Protein AF-A0A563ENV3-F1 (afdb_monomer_lite)

pLDDT: mean 84.58, std 14.89, range [36.78, 98.81]

Organism: NCBI:txid2591470

Sequence (396 aa):
MGRSTKTELFLIAASHLVSDDPVYNAAHLARYVELVRRCAVDDPEWTARLLRWVRHEADLVSSAFIGAAEFVAARRAAGQHGLSRQVVDSVLRQADEPGWLLAYWNHWHGRTLPKPLKRGVADAVRRLYTERSLLAHDGSSLSIRFGDVLARVHPAPVDAHQAALFSYAVDRRYRRNAEIPAELAVVRARAALSAVPVRSRRLDAAAVADGGITWVSVHGWLKRQLTAAEWEVLLPTMTDRQLLRSLPELEQAGLGDVRAPAGRSVPRVPGHTLVLIDTAAGFERGADLLASNCEHAQIVRWRRGGGFLRRDDVVRVIRKWFRRHDRVVVVTGEQDIDGPLHRAVPRSVPLHVWSLGRSGPASVSVPNRYCYDGLSESAFRAIGLLETGEQGLWPF

Secondary structure (DSSP, 8-state):
-PPPHHHHHHHHHHHGGGBS-TTT-HHHHHHHHHHHHHHHHH-HHHHHHHHHHHHHTS--HHHHHHHHHHHHHHHHHTT--SSHHHHHHHH--SSSHHHHHHHHHHHHH-SPPPHHHHHHHHHHHHHH--HHHHHHH--TT-SS-HHHHHHHH-PPPSSHHHHHHHHHHHHHHHSTTPPPPTT-HHHHHHHHHHHS-GGG----HHHHHTT---HHHHHHHH-SPPPHHHHHHHGGG--HHHHHHHHHHHHHTT-TTSPPP---PPPPEEEEEEEEEEGGGS-HHHHHHHHHTEEEEEEEEE--SSSS--TTHHHHHHHHH-SS-SEEEEEESS--TTTGGGGTS-TTS-EEEEETT--SPPPP-BTTEEEEB---HHHHHHHHHHHHHHTT----

InterPro domains:
  IPR008858 TROVE domain [PS50988] (1-358)
  IPR037214 TROVE domain superfamily [SSF140864] (30-255)

Radius of gyration: 24.32 Å; chains: 1; bounding box: 50×51×67 Å

Foldseek 3Di:
DDFDLQLQLLLLLLQLLFAPDQPVQPVSLVSNLVSLLVCLVVPVPSSLVSLLCSCPVSVPLVSNLSSLLSSVVSCVVVVHDDDSLVSLLSNQDAQCSLLVSQVSCCVPPNNDDDPSNLNSSLNNNLVHQDLLSLVVRQDPPGPAGLLNSCVRSVHDHPDPLSVLSNVQRVCVVPPDPRDRDPSSQLCVLLVVLQPPPLVPRDQDLCCVVRNSDAPVCVCVRNVDQDAQVNCVSHVVVDDLVRCVVCLVSCVVNVNNVPPSPPDDLLQQAEWEEEEEEAVVAVCVVLSVVLQVSYPHYDYDYDYADDDDDDLCPLLVVLLVPVDPGQEYEYEEEAHDCVPCVVVSDDLNHAYEYEYAHDPDNFDSQDRSRYYGHHRDPSVSNSVVSSNCSSVVNHPD

Structure (mmCIF, N/CA/C/O backbone):
data_AF-A0A563ENV3-F1
#
_entry.id   AF-A0A563ENV3-F1
#
loop_
_atom_site.group_PDB
_atom_site.id
_atom_site.type_symbol
_atom_site.label_atom_id
_atom_site.label_alt_id
_atom_site.label_comp_id
_atom_site.label_asym_id
_atom_site.label_entity_id
_atom_site.label_seq_id
_atom_site.pdbx_PDB_ins_code
_atom_site.Cartn_x
_atom_site.Cartn_y
_atom_site.Cartn_z
_atom_site.occupancy
_atom_site.B_iso_or_equiv
_atom_site.auth_seq_id
_atom_site.auth_comp_id
_atom_site.auth_asym_id
_atom_site.auth_atom_id
_atom_site.pdbx_PDB_model_num
ATOM 1 N N . MET A 1 1 ? -19.325 0.131 27.959 1.00 42.38 1 MET A N 1
ATOM 2 C CA . MET A 1 1 ? -19.668 -0.603 26.724 1.00 42.38 1 MET A CA 1
ATOM 3 C C . MET A 1 1 ? -18.370 -0.939 26.011 1.00 42.38 1 MET A C 1
ATOM 5 O O . MET A 1 1 ? -17.527 -0.057 25.913 1.00 42.38 1 MET A O 1
ATOM 9 N N . GLY A 1 2 ? -18.152 -2.201 25.633 1.00 58.00 2 GLY A N 1
ATOM 10 C CA . GLY A 1 2 ? -16.963 -2.592 24.864 1.00 58.00 2 GLY A CA 1
ATOM 11 C C . GLY A 1 2 ? -16.989 -1.987 23.457 1.00 58.00 2 GLY A C 1
ATOM 12 O O . GLY A 1 2 ? -18.069 -1.705 22.939 1.00 58.00 2 GLY A O 1
ATOM 13 N N . ARG A 1 3 ? -15.813 -1.766 22.856 1.00 72.62 3 ARG A N 1
ATOM 14 C CA . ARG A 1 3 ? -15.698 -1.324 21.455 1.00 72.62 3 ARG A CA 1
ATOM 15 C C . ARG A 1 3 ? -16.318 -2.366 20.519 1.00 72.62 3 ARG A C 1
ATOM 17 O O . ARG A 1 3 ? -16.188 -3.566 20.760 1.00 72.62 3 ARG A O 1
ATOM 24 N N . SER A 1 4 ? -16.945 -1.912 19.431 1.00 88.44 4 SER A N 1
ATOM 25 C CA . SER A 1 4 ? -17.330 -2.814 18.339 1.00 88.44 4 SER A CA 1
ATOM 26 C C . SER A 1 4 ? -16.078 -3.345 17.627 1.00 88.44 4 SER A C 1
ATOM 28 O O . SER A 1 4 ? -15.066 -2.645 17.551 1.00 88.44 4 SER A O 1
ATOM 30 N N . THR A 1 5 ? -16.141 -4.553 17.062 1.00 90.81 5 THR A N 1
ATOM 31 C CA . THR A 1 5 ? -15.021 -5.153 16.308 1.00 90.81 5 THR A CA 1
ATOM 32 C C . THR A 1 5 ? -14.583 -4.273 15.135 1.00 90.81 5 THR A C 1
ATOM 34 O O . THR A 1 5 ? -13.389 -4.112 14.902 1.00 90.81 5 THR A O 1
ATOM 37 N N . LYS A 1 6 ? -15.538 -3.638 14.440 1.00 93.19 6 LYS A N 1
ATOM 38 C CA . LYS A 1 6 ? -15.272 -2.688 13.348 1.00 93.19 6 LYS A CA 1
ATOM 39 C C . LYS A 1 6 ? -14.522 -1.456 13.840 1.00 93.19 6 LYS A C 1
ATOM 41 O O . LYS A 1 6 ? -13.530 -1.064 13.233 1.00 93.19 6 LYS A O 1
ATOM 46 N N . THR A 1 7 ? -14.962 -0.894 14.965 1.00 89.31 7 THR A N 1
ATOM 47 C CA . THR A 1 7 ? -14.301 0.256 15.584 1.00 89.31 7 THR A CA 1
ATOM 48 C C . THR A 1 7 ? -12.884 -0.070 15.986 1.00 89.31 7 THR A C 1
ATOM 50 O O . THR A 1 7 ? -11.961 0.653 15.633 1.00 89.31 7 THR A O 1
ATOM 53 N N . GLU A 1 8 ? -12.687 -1.193 16.661 1.00 87.75 8 GLU A N 1
ATOM 54 C CA . GLU A 1 8 ? -11.352 -1.609 17.052 1.00 87.75 8 GLU A CA 1
ATOM 55 C C . GLU A 1 8 ? -10.445 -1.855 15.838 1.00 87.75 8 GLU A C 1
ATOM 57 O O . GLU A 1 8 ? -9.313 -1.375 15.816 1.00 87.75 8 GLU A O 1
ATOM 62 N N . LEU A 1 9 ? -10.949 -2.530 14.799 1.00 91.62 9 LEU A N 1
ATOM 63 C CA . LEU A 1 9 ? -10.182 -2.802 13.586 1.00 91.62 9 LEU A CA 1
ATOM 64 C C . LEU A 1 9 ? -9.772 -1.515 12.867 1.00 91.62 9 LEU A C 1
ATOM 66 O O . LEU A 1 9 ? -8.616 -1.374 12.469 1.00 91.62 9 LEU A O 1
ATOM 70 N N . PHE A 1 10 ? -10.700 -0.570 12.712 1.00 90.38 10 PHE A N 1
ATOM 71 C CA . PHE A 1 10 ? -10.391 0.714 12.095 1.00 90.38 10 PHE A CA 1
ATOM 72 C C . PHE A 1 10 ? -9.326 1.473 12.891 1.00 90.38 10 PHE A C 1
ATOM 74 O O . PHE A 1 10 ? -8.385 1.987 12.297 1.00 90.38 10 PHE A O 1
ATOM 81 N N . LEU A 1 11 ? -9.435 1.517 14.221 1.00 83.19 11 LEU A N 1
ATOM 82 C CA . LEU A 1 11 ? -8.483 2.246 15.061 1.00 83.19 11 LEU A CA 1
ATOM 83 C C . LEU A 1 11 ? -7.080 1.634 15.015 1.00 83.19 11 LEU A C 1
ATOM 85 O O . LEU A 1 11 ? -6.104 2.378 14.977 1.00 83.19 11 LEU A O 1
ATOM 89 N N . ILE A 1 12 ? -6.971 0.301 14.963 1.00 84.31 12 ILE A N 1
ATOM 90 C CA . ILE A 1 12 ? -5.682 -0.370 14.741 1.00 84.31 12 ILE A CA 1
ATOM 91 C C . ILE A 1 12 ? -5.140 -0.041 13.346 1.00 84.31 12 ILE A C 1
ATOM 93 O O . ILE A 1 12 ? -3.978 0.318 13.206 1.00 84.31 12 ILE A O 1
ATOM 97 N N . ALA A 1 13 ? -5.968 -0.091 12.302 1.00 84.81 13 ALA A N 1
ATOM 98 C CA . ALA A 1 13 ? -5.518 0.274 10.960 1.00 84.81 13 ALA A CA 1
ATOM 99 C C . ALA A 1 13 ? -5.076 1.749 10.876 1.00 84.81 13 ALA A C 1
ATOM 101 O O . ALA A 1 13 ? -4.071 2.059 10.245 1.00 84.81 13 ALA A O 1
ATOM 102 N N . ALA A 1 14 ? -5.796 2.660 11.530 1.00 81.62 14 ALA A N 1
ATOM 103 C CA . ALA A 1 14 ? -5.470 4.080 11.569 1.00 81.62 14 ALA A CA 1
ATOM 104 C C . ALA A 1 14 ? -4.208 4.366 12.398 1.00 81.62 14 ALA A C 1
ATOM 106 O O . ALA A 1 14 ? -3.444 5.256 12.032 1.00 81.62 14 ALA A O 1
ATOM 107 N N . SER A 1 15 ? -3.930 3.607 13.464 1.00 76.00 15 SER A N 1
ATOM 108 C CA . SER A 1 15 ? -2.685 3.763 14.232 1.00 76.00 15 SER A CA 1
ATOM 109 C C . SER A 1 15 ? -1.440 3.345 13.440 1.00 76.00 15 SER A C 1
ATOM 111 O O . SER A 1 15 ? -0.340 3.811 13.722 1.00 76.00 15 SER A O 1
ATOM 113 N N . HIS A 1 16 ? -1.589 2.540 12.387 1.00 76.56 16 HIS A N 1
ATOM 114 C CA . HIS A 1 16 ? -0.480 2.220 11.490 1.00 76.56 16 HIS A CA 1
ATOM 115 C C . HIS A 1 16 ? -0.022 3.429 10.644 1.00 76.56 16 HIS A C 1
ATOM 117 O O . HIS A 1 16 ? 1.092 3.406 10.135 1.00 76.56 16 HIS A O 1
ATOM 123 N N . LEU A 1 17 ? -0.826 4.502 10.512 1.00 70.62 17 LEU A N 1
ATOM 124 C CA . LEU A 1 17 ? -0.437 5.757 9.825 1.00 70.62 17 LEU A CA 1
ATOM 125 C C . LEU A 1 17 ? 0.716 6.500 10.500 1.00 70.62 17 LEU A C 1
ATOM 127 O O . LEU A 1 17 ? 1.343 7.376 9.904 1.00 70.62 17 LEU A O 1
ATOM 131 N N . VAL A 1 18 ? 0.907 6.205 11.775 1.00 62.69 18 VAL A N 1
ATOM 132 C CA . VAL A 1 18 ? 1.705 6.985 12.716 1.00 62.69 18 VAL A CA 1
ATOM 133 C C . VAL A 1 18 ? 2.654 6.112 13.515 1.00 62.69 18 VAL A C 1
ATOM 135 O O . VAL A 1 18 ? 3.150 6.522 14.560 1.00 62.69 18 VAL A O 1
ATOM 138 N N . SER A 1 19 ? 2.838 4.886 13.047 1.00 63.97 19 SER A N 1
ATOM 139 C CA . SER A 1 19 ? 3.852 3.985 13.536 1.00 63.97 19 SER A CA 1
ATOM 140 C C . SER A 1 19 ? 4.870 3.853 12.420 1.00 63.97 19 SER A C 1
ATOM 142 O O . SER A 1 19 ? 4.512 3.492 11.297 1.00 63.97 19 SER A O 1
ATOM 144 N N . ASP A 1 20 ? 6.129 4.137 12.731 1.00 50.00 20 ASP A N 1
ATOM 145 C CA . ASP A 1 20 ? 7.235 3.856 11.817 1.00 50.00 20 ASP A CA 1
ATOM 146 C C . ASP A 1 20 ? 7.358 2.347 11.526 1.00 50.00 20 ASP A C 1
ATOM 148 O O . ASP A 1 20 ? 8.000 1.965 10.546 1.00 50.00 20 ASP A O 1
ATOM 152 N N . ASP A 1 21 ? 6.705 1.486 12.330 1.00 54.75 21 ASP A N 1
ATOM 153 C CA . ASP A 1 21 ? 6.846 0.040 12.209 1.00 54.75 21 ASP A CA 1
ATOM 154 C C . ASP A 1 21 ? 5.705 -0.853 12.790 1.00 54.75 21 ASP A C 1
ATOM 156 O O . ASP A 1 21 ? 5.896 -1.628 13.736 1.00 54.75 21 ASP A O 1
ATOM 160 N N . PRO A 1 22 ? 4.481 -0.814 12.234 1.00 51.09 22 PRO A N 1
ATOM 161 C CA . PRO A 1 22 ? 3.353 -1.566 12.787 1.00 51.09 22 PRO A CA 1
ATOM 162 C C . PRO A 1 22 ? 3.388 -3.073 12.480 1.00 51.09 22 PRO A C 1
ATOM 164 O O . PRO A 1 22 ? 2.730 -3.854 13.166 1.00 51.09 22 PRO A O 1
ATOM 167 N N . VAL A 1 23 ? 4.133 -3.502 11.454 1.00 50.34 23 VAL A N 1
ATOM 168 C CA . VAL A 1 23 ? 4.150 -4.906 10.998 1.00 50.34 23 VAL A CA 1
ATOM 169 C C . VAL A 1 23 ? 5.225 -5.733 11.704 1.00 50.34 23 VAL A C 1
ATOM 171 O O . VAL A 1 23 ? 5.048 -6.946 11.824 1.00 50.34 23 VAL A O 1
ATOM 174 N N . TYR A 1 24 ? 6.285 -5.114 12.241 1.00 50.69 24 TYR A N 1
ATOM 175 C CA . TYR A 1 24 ? 7.284 -5.831 13.040 1.00 50.69 24 TYR A CA 1
ATOM 176 C C . TYR A 1 24 ? 6.901 -5.964 14.532 1.00 50.69 24 TYR A C 1
ATOM 178 O O . TYR A 1 24 ? 7.491 -6.785 15.237 1.00 50.69 24 TYR A O 1
ATOM 186 N N . ASN A 1 25 ? 5.847 -5.286 15.018 1.00 69.12 25 ASN A N 1
ATOM 187 C CA . ASN A 1 25 ? 5.245 -5.611 16.319 1.00 69.12 25 ASN A CA 1
ATOM 188 C C . ASN A 1 25 ? 4.280 -6.806 16.196 1.00 69.12 25 ASN A C 1
ATOM 190 O O . ASN A 1 25 ? 3.121 -6.670 15.796 1.00 69.12 25 ASN A O 1
ATOM 194 N N . ALA A 1 26 ? 4.751 -7.986 16.608 1.00 74.25 26 ALA A N 1
ATOM 195 C CA . ALA A 1 26 ? 4.007 -9.240 16.498 1.00 74.25 26 ALA A CA 1
ATOM 196 C C . ALA A 1 26 ? 2.637 -9.224 17.204 1.00 74.25 26 ALA A C 1
ATOM 198 O O . ALA A 1 26 ? 1.683 -9.804 16.687 1.00 74.25 26 ALA A O 1
ATOM 199 N N . ALA A 1 27 ? 2.509 -8.554 18.355 1.00 77.19 27 ALA A N 1
ATOM 200 C CA . ALA A 1 27 ? 1.249 -8.504 19.098 1.00 77.19 27 ALA A CA 1
ATOM 201 C C . ALA A 1 27 ? 0.207 -7.621 18.391 1.00 77.19 27 ALA A C 1
ATOM 203 O O . ALA A 1 27 ? -0.958 -8.008 18.272 1.00 77.19 27 ALA A O 1
ATOM 204 N N . HIS A 1 28 ? 0.631 -6.465 17.872 1.00 76.19 28 HIS A N 1
ATOM 205 C CA . HIS A 1 28 ? -0.233 -5.590 17.075 1.00 76.19 28 HIS A CA 1
ATOM 206 C C . HIS A 1 28 ? -0.675 -6.268 15.782 1.00 76.19 28 HIS A C 1
ATOM 208 O O . HIS A 1 28 ? -1.868 -6.281 15.473 1.00 76.19 28 HIS A O 1
ATOM 214 N N . LEU A 1 29 ? 0.262 -6.903 15.072 1.00 82.69 29 LEU A N 1
ATOM 215 C CA . LEU A 1 29 ? -0.051 -7.664 13.871 1.00 82.69 29 LEU A CA 1
ATOM 216 C C . LEU A 1 29 ? -1.045 -8.793 14.172 1.00 82.69 29 LEU A C 1
ATOM 218 O O . LEU A 1 29 ? -2.039 -8.928 13.462 1.00 82.69 29 LEU A O 1
ATOM 222 N N . ALA A 1 30 ? -0.830 -9.569 15.238 1.00 87.44 30 ALA A N 1
ATOM 223 C CA . ALA A 1 30 ? -1.736 -10.649 15.623 1.00 87.44 30 ALA A CA 1
ATOM 224 C C . ALA A 1 30 ? -3.161 -10.138 15.885 1.00 87.44 30 ALA A C 1
ATOM 226 O O . ALA A 1 30 ? -4.122 -10.728 15.386 1.00 87.44 30 ALA A O 1
ATOM 227 N N . ARG A 1 31 ? -3.307 -9.011 16.597 1.00 89.44 31 ARG A N 1
ATOM 228 C CA . ARG A 1 31 ? -4.622 -8.414 16.864 1.00 89.44 31 ARG A CA 1
ATOM 229 C C . ARG A 1 31 ? -5.278 -7.861 15.600 1.00 89.44 31 ARG A C 1
ATOM 231 O O . ARG A 1 31 ? -6.470 -8.080 15.393 1.00 89.44 31 ARG A O 1
ATOM 238 N N . TYR A 1 32 ? -4.515 -7.189 14.737 1.00 91.06 32 TYR A N 1
ATOM 239 C CA . TYR A 1 32 ? -5.001 -6.729 13.436 1.00 91.06 32 TYR A CA 1
ATOM 240 C C . TYR A 1 32 ? -5.541 -7.899 12.603 1.00 91.06 32 TYR A C 1
ATOM 242 O O . TYR A 1 32 ? -6.681 -7.856 12.141 1.00 91.06 32 TYR A O 1
ATOM 250 N N . VAL A 1 33 ? -4.758 -8.975 12.475 1.00 95.25 33 VAL A N 1
ATOM 251 C CA . VAL A 1 33 ? -5.142 -10.189 11.741 1.00 95.25 33 VAL A CA 1
ATOM 252 C C . VAL A 1 33 ? -6.402 -10.813 12.333 1.00 95.25 33 VAL A C 1
ATOM 254 O O . VAL A 1 33 ? -7.327 -11.137 11.592 1.00 95.25 33 VAL A O 1
ATOM 257 N N . GLU A 1 34 ? -6.478 -10.954 13.656 1.00 95.94 34 GLU A N 1
ATOM 258 C CA . GLU A 1 34 ? -7.659 -11.491 14.333 1.00 95.94 34 GLU A CA 1
ATOM 259 C C . GLU A 1 34 ? -8.930 -10.702 13.983 1.00 95.94 34 GLU A C 1
ATOM 261 O O . GLU A 1 34 ? -9.946 -11.290 13.603 1.00 95.94 34 GLU A O 1
ATOM 266 N N . LEU A 1 35 ? -8.873 -9.373 14.079 1.00 96.19 35 LEU A N 1
ATOM 267 C CA . LEU A 1 35 ? -10.014 -8.507 13.803 1.00 96.19 35 LEU A CA 1
ATOM 268 C C . LEU A 1 35 ? -10.397 -8.505 12.320 1.00 96.19 35 LEU A C 1
ATOM 270 O O . LEU A 1 35 ? -11.586 -8.560 12.009 1.00 96.19 35 LEU A O 1
ATOM 274 N N . VAL A 1 36 ? -9.418 -8.501 11.405 1.00 98.00 36 VAL A N 1
ATOM 275 C CA . VAL A 1 36 ? -9.681 -8.645 9.963 1.00 98.00 36 VAL A CA 1
ATOM 276 C C . VAL A 1 36 ? -10.400 -9.958 9.690 1.00 98.00 36 VAL A C 1
ATOM 278 O O . VAL A 1 36 ? -11.404 -9.953 8.984 1.00 98.00 36 VAL A O 1
ATOM 281 N N . ARG A 1 37 ? -9.932 -11.077 10.260 1.00 98.38 37 ARG A N 1
ATOM 282 C CA . ARG A 1 37 ? -10.554 -12.392 10.051 1.00 98.38 37 ARG A CA 1
ATOM 283 C C . ARG A 1 37 ? -12.009 -12.418 10.520 1.00 98.38 37 ARG A C 1
ATOM 285 O O . ARG A 1 37 ? -12.851 -12.943 9.799 1.00 98.38 37 ARG A O 1
ATOM 292 N N . ARG A 1 38 ? -12.304 -11.837 11.689 1.00 98.06 38 ARG A N 1
ATOM 293 C CA . ARG A 1 38 ? -13.677 -11.728 12.217 1.00 98.06 38 ARG A CA 1
ATOM 294 C C . ARG A 1 38 ? -14.557 -10.877 11.297 1.00 98.06 38 ARG A C 1
ATOM 296 O O . ARG A 1 38 ? -15.542 -11.369 10.757 1.00 98.06 38 ARG A O 1
ATOM 303 N N . CYS A 1 39 ? -14.147 -9.639 11.016 1.00 97.88 39 CYS A N 1
ATOM 304 C CA . CYS A 1 39 ? -14.922 -8.725 10.174 1.00 97.88 39 CYS A CA 1
ATOM 305 C C . CYS A 1 39 ? -15.093 -9.236 8.731 1.00 97.88 39 CYS A C 1
ATOM 307 O O . CYS A 1 39 ? -16.137 -9.016 8.128 1.00 97.88 39 CYS A O 1
ATOM 309 N N . ALA A 1 40 ? -14.118 -9.964 8.177 1.00 98.25 40 ALA A N 1
ATOM 310 C CA . ALA A 1 40 ? -14.214 -10.564 6.845 1.00 98.25 40 ALA A CA 1
ATOM 311 C C . ALA A 1 40 ? -15.341 -11.604 6.708 1.00 98.25 40 ALA A C 1
ATOM 313 O O . ALA A 1 40 ? -15.764 -11.893 5.585 1.00 98.25 40 ALA A O 1
ATOM 314 N N . VAL A 1 41 ? -15.785 -12.191 7.821 1.00 98.06 41 VAL A N 1
ATOM 315 C CA . VAL A 1 41 ? -16.896 -13.152 7.882 1.00 98.06 41 VAL A CA 1
ATOM 316 C C . VAL A 1 41 ? -18.194 -12.447 8.277 1.00 98.06 41 VAL A C 1
ATOM 318 O O . VAL A 1 41 ? -19.223 -12.709 7.654 1.00 98.06 41 VAL A O 1
ATOM 321 N N . ASP A 1 42 ? -18.130 -11.540 9.256 1.00 97.56 42 ASP A N 1
ATOM 322 C CA . ASP A 1 42 ? -19.303 -10.870 9.833 1.00 97.56 42 ASP A CA 1
ATOM 323 C C . ASP A 1 42 ? -19.858 -9.737 8.948 1.00 97.56 42 ASP A C 1
ATOM 325 O O . ASP A 1 42 ? -21.070 -9.562 8.854 1.00 97.56 42 ASP A O 1
ATOM 329 N N . ASP A 1 43 ? -18.986 -8.952 8.304 1.00 97.56 43 ASP A N 1
ATOM 330 C CA . ASP A 1 43 ? -19.354 -7.868 7.380 1.00 97.56 43 ASP A CA 1
ATOM 331 C C . ASP A 1 43 ? -18.265 -7.677 6.303 1.00 97.56 43 ASP A C 1
ATOM 333 O O . ASP A 1 43 ? -17.346 -6.844 6.431 1.00 97.56 43 ASP A O 1
ATOM 337 N N . PRO A 1 44 ? -18.308 -8.489 5.236 1.00 97.81 44 PRO A N 1
ATOM 338 C CA . PRO A 1 44 ? -17.263 -8.484 4.229 1.00 97.81 44 PRO A CA 1
ATOM 339 C C . PRO A 1 44 ? -17.266 -7.236 3.354 1.00 97.81 44 PRO A C 1
ATOM 341 O O . PRO A 1 44 ? -16.191 -6.817 2.923 1.00 97.81 44 PRO A O 1
ATOM 344 N N . GLU A 1 45 ? -18.419 -6.619 3.099 1.00 98.19 45 GLU A N 1
ATOM 345 C CA . GLU A 1 45 ? -18.507 -5.373 2.345 1.00 98.19 45 GLU A CA 1
ATOM 346 C C . GLU A 1 45 ? -17.831 -4.230 3.103 1.00 98.19 45 GLU A C 1
ATOM 348 O O . GLU A 1 45 ? -17.053 -3.479 2.511 1.00 98.19 45 GLU A O 1
ATOM 353 N N . TRP A 1 46 ? -18.086 -4.100 4.408 1.00 98.06 46 TRP A N 1
ATOM 354 C CA . TRP A 1 46 ? -17.422 -3.099 5.242 1.00 98.06 46 TRP A CA 1
ATOM 355 C C . TRP A 1 46 ? -15.912 -3.340 5.294 1.00 98.06 46 TRP A C 1
ATOM 357 O O . TRP A 1 46 ? -15.128 -2.410 5.107 1.00 98.06 46 TRP A O 1
ATOM 367 N N . THR A 1 47 ? -15.492 -4.596 5.460 1.00 98.44 47 THR A N 1
ATOM 368 C CA . THR A 1 47 ? -14.067 -4.952 5.522 1.00 98.44 47 THR A CA 1
ATOM 369 C C . THR A 1 47 ? -13.361 -4.696 4.189 1.00 98.44 47 THR A C 1
ATOM 371 O O . THR A 1 47 ? -12.228 -4.219 4.168 1.00 98.44 47 THR A O 1
ATOM 374 N N . ALA A 1 48 ? -14.035 -4.939 3.062 1.00 98.38 48 ALA A N 1
ATOM 375 C CA . ALA A 1 48 ? -13.518 -4.613 1.738 1.00 98.38 48 ALA A CA 1
ATOM 376 C C . ALA A 1 48 ? -13.330 -3.098 1.548 1.00 98.38 48 ALA A C 1
ATOM 378 O O . ALA A 1 48 ? -12.289 -2.678 1.035 1.00 98.38 48 ALA A O 1
ATOM 379 N N . ARG A 1 49 ? -14.295 -2.272 1.987 1.00 98.19 49 ARG A N 1
ATOM 380 C CA . ARG A 1 49 ? -14.159 -0.806 1.939 1.00 98.19 49 ARG A CA 1
ATOM 381 C C . ARG A 1 49 ? -13.034 -0.309 2.846 1.00 98.19 49 ARG A C 1
ATOM 383 O O . ARG A 1 49 ? -12.235 0.508 2.395 1.00 98.19 49 ARG A O 1
ATOM 390 N N . LEU A 1 50 ? -12.891 -0.881 4.045 1.00 97.25 50 LEU A N 1
ATOM 391 C CA . LEU A 1 50 ? -11.762 -0.592 4.930 1.00 97.25 50 LEU A CA 1
ATOM 392 C C . LEU A 1 50 ? -10.427 -0.895 4.245 1.00 97.25 50 LEU A C 1
ATOM 394 O O . LEU A 1 50 ? -9.567 -0.027 4.189 1.00 97.25 50 LEU A O 1
ATOM 398 N N . LEU A 1 51 ? -10.230 -2.106 3.716 1.00 97.75 51 LEU A N 1
ATOM 399 C CA . LEU A 1 51 ? -8.952 -2.490 3.101 1.00 97.75 51 LEU A CA 1
ATOM 400 C C . LEU A 1 51 ? -8.630 -1.645 1.862 1.00 97.75 51 LEU A C 1
ATOM 402 O O . LEU A 1 51 ? -7.468 -1.307 1.623 1.00 97.75 51 LEU A O 1
ATOM 406 N N . ARG A 1 52 ? -9.658 -1.236 1.110 1.00 96.81 52 ARG A N 1
ATOM 407 C CA . ARG A 1 52 ? -9.508 -0.259 0.030 1.00 96.81 52 ARG A CA 1
ATOM 408 C C . ARG A 1 52 ? -9.056 1.097 0.577 1.00 96.81 52 ARG A C 1
ATOM 410 O O . ARG A 1 52 ? -8.076 1.638 0.075 1.00 96.81 52 ARG A O 1
ATOM 417 N N . TRP A 1 53 ? -9.699 1.623 1.613 1.00 94.50 53 TRP A N 1
ATOM 418 C CA . TRP A 1 53 ? -9.289 2.876 2.250 1.00 94.50 53 TRP A CA 1
ATOM 419 C C . TRP A 1 53 ? -7.843 2.810 2.775 1.00 94.50 53 TRP A C 1
ATOM 421 O O . TRP A 1 53 ? -7.024 3.674 2.448 1.00 94.50 53 TRP A O 1
ATOM 431 N N . VAL A 1 54 ? -7.495 1.725 3.484 1.00 91.81 54 VAL A N 1
ATOM 432 C CA . VAL A 1 54 ? -6.145 1.445 4.007 1.00 91.81 54 VAL A CA 1
ATOM 433 C C . VAL A 1 54 ? -5.102 1.549 2.891 1.00 91.81 54 VAL A C 1
ATOM 435 O O . VAL A 1 54 ? -4.036 2.131 3.088 1.00 91.81 54 VAL A O 1
ATOM 438 N N . ARG A 1 55 ? -5.402 1.037 1.691 1.00 92.31 55 ARG A N 1
ATOM 439 C CA . ARG A 1 55 ? -4.471 1.120 0.561 1.00 92.31 55 ARG A CA 1
ATOM 440 C C . ARG A 1 55 ? -4.468 2.473 -0.147 1.00 92.31 55 ARG A C 1
ATOM 442 O O . ARG A 1 55 ? -3.402 2.925 -0.563 1.00 92.31 55 ARG A O 1
ATOM 449 N N . HIS A 1 56 ? -5.635 3.051 -0.414 1.00 89.38 56 HIS A N 1
ATOM 450 C CA . HIS A 1 56 ? -5.781 4.153 -1.376 1.00 89.38 56 HIS A CA 1
ATOM 451 C C . HIS A 1 56 ? -5.673 5.532 -0.735 1.00 89.38 56 HIS A C 1
ATOM 453 O O . HIS A 1 56 ? -5.150 6.454 -1.361 1.00 89.38 56 HIS A O 1
ATOM 459 N N . GLU A 1 57 ? -6.128 5.665 0.504 1.00 84.50 57 GLU A N 1
ATOM 460 C CA . GLU A 1 57 ? -6.178 6.946 1.207 1.00 84.50 57 GLU A CA 1
ATOM 461 C C . GLU A 1 57 ? -5.160 7.022 2.337 1.00 84.50 57 GLU A C 1
ATOM 463 O O . GLU A 1 57 ? -4.506 8.054 2.488 1.00 84.50 57 GLU A O 1
ATOM 468 N N . ALA A 1 58 ? -4.991 5.925 3.079 1.00 81.00 58 ALA A N 1
ATOM 469 C CA . ALA A 1 58 ? -3.999 5.818 4.145 1.00 81.00 58 ALA A CA 1
ATOM 470 C C . ALA A 1 58 ? -2.596 5.416 3.638 1.00 81.00 58 ALA A C 1
ATOM 472 O O . ALA A 1 58 ? -1.619 5.573 4.361 1.00 81.00 58 ALA A O 1
ATOM 473 N N . ASP A 1 59 ? -2.489 4.912 2.401 1.00 81.56 59 ASP A N 1
ATOM 474 C CA . ASP A 1 59 ? -1.240 4.444 1.767 1.00 81.56 59 ASP A CA 1
ATOM 475 C C . ASP A 1 59 ? -0.448 3.412 2.604 1.00 81.56 59 ASP A C 1
ATOM 477 O O . ASP A 1 59 ? 0.779 3.324 2.551 1.00 81.56 59 ASP A O 1
ATOM 481 N N . LEU A 1 60 ? -1.163 2.583 3.371 1.00 84.44 60 LEU A N 1
ATOM 482 C CA . LEU A 1 60 ? -0.597 1.558 4.247 1.00 84.44 60 LEU A CA 1
ATOM 483 C C . LEU A 1 60 ? -0.440 0.231 3.504 1.00 84.44 60 LEU A C 1
ATOM 485 O O . LEU A 1 60 ? -1.245 -0.692 3.656 1.00 84.44 60 LEU A O 1
ATOM 489 N N . VAL A 1 61 ? 0.616 0.136 2.696 1.00 88.44 61 VAL A N 1
ATOM 490 C CA . VAL A 1 61 ? 0.851 -1.000 1.789 1.00 88.44 61 VAL A CA 1
ATOM 491 C C . VAL A 1 61 ? 0.831 -2.347 2.518 1.00 88.44 61 VAL A C 1
ATOM 493 O O . VAL A 1 61 ? 0.058 -3.232 2.148 1.00 88.44 61 VAL A O 1
ATOM 496 N N . SER A 1 62 ? 1.623 -2.491 3.586 1.00 88.88 62 SER A N 1
ATOM 497 C CA . SER A 1 62 ? 1.741 -3.762 4.307 1.00 88.88 62 SER A CA 1
ATOM 498 C C . SER A 1 62 ? 0.447 -4.187 4.987 1.00 88.88 62 SER A C 1
ATOM 500 O O . SER A 1 62 ? 0.024 -5.332 4.846 1.00 88.88 62 SER A O 1
ATOM 502 N N . SER A 1 63 ? -0.238 -3.251 5.647 1.00 90.81 63 SER A N 1
ATOM 503 C CA . SER A 1 63 ? -1.545 -3.518 6.260 1.00 90.81 63 SER A CA 1
ATOM 504 C C . SER A 1 63 ? -2.560 -3.978 5.217 1.00 90.81 63 SER A C 1
ATOM 506 O O . SER A 1 63 ? -3.296 -4.933 5.448 1.00 90.81 63 SER A O 1
ATOM 508 N N . ALA A 1 64 ? -2.564 -3.349 4.039 1.00 94.94 64 ALA A N 1
ATOM 509 C CA . ALA A 1 64 ? -3.510 -3.668 2.983 1.00 94.94 64 ALA A CA 1
ATOM 510 C C . ALA A 1 64 ? -3.323 -5.087 2.421 1.00 94.94 64 ALA A C 1
ATOM 512 O O . ALA A 1 64 ? -4.298 -5.839 2.345 1.00 94.94 64 ALA A O 1
ATOM 513 N N . PHE A 1 65 ? -2.097 -5.487 2.049 1.00 95.94 65 PHE A N 1
ATOM 514 C CA . PHE A 1 65 ? -1.891 -6.823 1.473 1.00 95.94 65 PHE A CA 1
ATOM 515 C C . PHE A 1 65 ? -2.007 -7.942 2.518 1.00 95.94 65 PHE A C 1
ATOM 517 O O . PHE A 1 65 ? -2.513 -9.018 2.191 1.00 95.94 65 PHE A O 1
ATOM 524 N N . ILE A 1 66 ? -1.596 -7.693 3.769 1.00 96.44 66 ILE A N 1
ATOM 525 C CA . ILE A 1 66 ? -1.792 -8.624 4.892 1.00 96.44 66 ILE A CA 1
ATOM 526 C C . ILE A 1 66 ? -3.287 -8.802 5.150 1.00 96.44 66 ILE A C 1
ATOM 528 O O . ILE A 1 66 ? -3.788 -9.925 5.163 1.00 96.44 66 ILE A O 1
ATOM 532 N N . GLY A 1 67 ? -4.023 -7.696 5.283 1.00 97.56 67 GLY A N 1
ATOM 533 C CA . GLY A 1 67 ? -5.461 -7.721 5.515 1.00 97.56 67 GLY A CA 1
ATOM 534 C C . GLY A 1 67 ? -6.222 -8.429 4.392 1.00 97.56 67 GLY A C 1
ATOM 535 O O . GLY A 1 67 ? -7.112 -9.229 4.664 1.00 97.56 67 GLY A O 1
ATOM 536 N N . ALA A 1 68 ? -5.836 -8.232 3.128 1.00 98.56 68 ALA A N 1
ATOM 537 C CA . ALA A 1 68 ? -6.440 -8.953 2.009 1.00 98.56 68 ALA A CA 1
ATOM 538 C C . ALA A 1 68 ? -6.149 -10.462 2.037 1.00 98.56 68 ALA A C 1
ATOM 540 O O . ALA A 1 68 ? -7.055 -11.257 1.780 1.00 98.56 68 ALA A O 1
ATOM 541 N N . ALA A 1 69 ? -4.920 -10.874 2.367 1.00 98.50 69 ALA A N 1
ATOM 542 C CA . ALA A 1 69 ? -4.582 -12.287 2.526 1.00 98.50 69 ALA A CA 1
ATOM 543 C C . ALA A 1 69 ? -5.434 -12.937 3.630 1.00 98.50 69 ALA A C 1
ATOM 545 O O . ALA A 1 69 ? -6.047 -13.985 3.415 1.00 98.50 69 ALA A O 1
ATOM 546 N N . GLU A 1 70 ? -5.553 -12.270 4.775 1.00 98.56 70 GLU A N 1
ATOM 547 C CA . GLU A 1 70 ? -6.309 -12.769 5.924 1.00 98.56 70 GLU A CA 1
ATOM 548 C C . GLU A 1 70 ? -7.825 -12.744 5.711 1.00 98.56 70 GLU A C 1
ATOM 550 O O . GLU A 1 70 ? -8.527 -13.663 6.138 1.00 98.56 70 GLU A O 1
ATOM 555 N N . PHE A 1 71 ? -8.328 -11.775 4.944 1.00 98.75 71 PHE A N 1
ATOM 556 C CA . PHE A 1 71 ? -9.704 -11.756 4.452 1.00 98.75 71 PHE A CA 1
ATOM 557 C C . PHE A 1 71 ? -10.016 -13.005 3.614 1.00 98.75 71 PHE A C 1
ATOM 559 O O . PHE A 1 71 ? -11.059 -13.638 3.794 1.00 98.75 71 PHE A O 1
ATOM 566 N N . VAL A 1 72 ? -9.112 -13.404 2.708 1.00 98.69 72 VAL A N 1
ATOM 567 C CA . VAL A 1 72 ? -9.289 -14.637 1.923 1.00 98.69 72 VAL A CA 1
ATOM 568 C C . VAL A 1 72 ? -9.223 -15.879 2.811 1.00 98.69 72 VAL A C 1
ATOM 570 O O . VAL A 1 72 ? -10.046 -16.783 2.644 1.00 98.69 72 VAL A O 1
ATOM 573 N N . ALA A 1 73 ? -8.266 -15.938 3.740 1.00 98.44 73 ALA A N 1
ATOM 574 C CA . ALA A 1 73 ? -8.093 -17.079 4.634 1.00 98.44 73 ALA A CA 1
ATOM 575 C C . ALA A 1 73 ? -9.339 -17.317 5.504 1.00 98.44 73 ALA A C 1
ATOM 577 O O . ALA A 1 73 ? -9.854 -18.437 5.532 1.00 98.44 73 ALA A O 1
ATOM 578 N N . ALA A 1 74 ? -9.872 -16.265 6.134 1.00 98.50 74 ALA A N 1
ATOM 579 C CA . ALA A 1 74 ? -11.055 -16.349 6.989 1.00 98.50 74 ALA A CA 1
ATOM 580 C C . ALA A 1 74 ? -12.310 -16.775 6.224 1.00 98.50 74 ALA A C 1
ATOM 582 O O . ALA A 1 74 ? -12.980 -17.728 6.620 1.00 98.50 74 ALA A O 1
ATOM 583 N N . ARG A 1 75 ? -12.598 -16.131 5.085 1.00 98.06 75 ARG A N 1
ATOM 584 C CA . ARG A 1 75 ? -13.779 -16.476 4.274 1.00 98.06 75 ARG A CA 1
ATOM 585 C C . ARG A 1 75 ? -13.709 -17.901 3.751 1.00 98.06 75 ARG A C 1
ATOM 587 O O . ARG A 1 75 ? -14.714 -18.606 3.767 1.00 98.06 75 ARG A O 1
ATOM 594 N N . ARG A 1 76 ? -12.519 -18.354 3.342 1.00 97.19 76 ARG A N 1
ATOM 595 C CA . ARG A 1 76 ? -12.303 -19.745 2.929 1.00 97.19 76 ARG A CA 1
ATOM 596 C C . ARG A 1 76 ? -12.554 -20.717 4.081 1.00 97.19 76 ARG A C 1
ATOM 598 O O . ARG A 1 76 ? -13.221 -21.721 3.857 1.00 97.19 76 ARG A O 1
ATOM 605 N N . ALA A 1 77 ? -12.025 -20.437 5.272 1.00 97.50 77 ALA A N 1
ATOM 606 C CA . ALA A 1 77 ? -12.230 -21.282 6.448 1.00 97.50 77 ALA A CA 1
ATOM 607 C C . ALA A 1 77 ? -13.714 -21.357 6.852 1.00 97.50 77 ALA A C 1
ATOM 609 O O . ALA A 1 77 ? -14.183 -22.420 7.242 1.00 97.50 77 ALA A O 1
ATOM 610 N N . ALA A 1 78 ? -14.460 -20.263 6.679 1.00 97.81 78 ALA A N 1
ATOM 611 C CA . ALA A 1 78 ? -15.898 -20.190 6.935 1.00 97.81 78 ALA A CA 1
ATOM 612 C C . ALA A 1 78 ? -16.783 -20.732 5.790 1.00 97.81 78 ALA A C 1
ATOM 614 O O . ALA A 1 78 ? -18.004 -20.643 5.873 1.00 97.81 78 ALA A O 1
ATOM 615 N N . GLY A 1 79 ? -16.204 -21.237 4.693 1.00 97.06 79 GLY A N 1
ATOM 616 C CA . GLY A 1 79 ? -16.969 -21.699 3.527 1.00 97.06 79 GLY A CA 1
ATOM 617 C C . GLY A 1 79 ? -17.719 -20.589 2.775 1.00 97.06 79 GLY A C 1
ATOM 618 O O . GLY A 1 79 ? -18.598 -20.881 1.969 1.00 97.06 79 GLY A O 1
ATOM 619 N N . GLN A 1 80 ? -17.384 -19.318 3.007 1.00 95.88 80 GLN A N 1
ATOM 620 C CA . GLN A 1 80 ? -18.038 -18.177 2.372 1.00 95.88 80 GLN A CA 1
ATOM 621 C C . GLN A 1 80 ? -17.402 -17.833 1.018 1.00 95.88 80 GLN A C 1
ATOM 623 O O . GLN A 1 80 ? -16.203 -18.014 0.779 1.00 95.88 80 GLN A O 1
ATOM 628 N N . HIS A 1 81 ? -18.216 -17.315 0.101 1.00 92.56 81 HIS A N 1
ATOM 629 C CA . HIS A 1 81 ? -17.820 -17.007 -1.275 1.00 92.56 81 HIS A CA 1
ATOM 630 C C . HIS A 1 81 ? -18.067 -15.533 -1.620 1.00 92.56 81 HIS A C 1
ATOM 632 O O . HIS A 1 81 ? -18.719 -14.810 -0.874 1.00 92.56 81 HIS A O 1
ATOM 638 N N . GLY A 1 82 ? -17.517 -15.067 -2.744 1.00 93.25 82 GLY A N 1
ATOM 639 C CA . GLY A 1 82 ? -17.615 -13.663 -3.161 1.00 93.25 82 GLY A CA 1
ATOM 640 C C . GLY A 1 82 ? -16.614 -12.729 -2.465 1.00 93.25 82 GLY A C 1
ATOM 641 O O . GLY A 1 82 ? -16.034 -13.065 -1.430 1.00 93.25 82 GLY A O 1
ATOM 642 N N . LEU A 1 83 ? -16.388 -11.566 -3.087 1.00 96.56 83 LEU A N 1
ATOM 643 C CA . LEU A 1 83 ? -15.525 -10.446 -2.667 1.00 96.56 83 LEU A CA 1
ATOM 644 C C . LEU A 1 83 ? -14.011 -10.707 -2.567 1.00 96.56 83 LEU A C 1
ATOM 646 O O . LEU A 1 83 ? -13.232 -9.810 -2.873 1.00 96.56 83 LEU A O 1
ATOM 650 N N . SER A 1 84 ? -13.550 -11.910 -2.210 1.00 98.31 84 SER A N 1
ATOM 651 C CA . SER A 1 84 ? -12.120 -12.180 -1.967 1.00 98.31 84 SER A CA 1
ATOM 652 C C . SER A 1 84 ? -11.206 -11.857 -3.156 1.00 98.31 84 SER A C 1
ATOM 654 O O . SER A 1 84 ? -10.114 -11.335 -2.960 1.00 98.31 84 SER A O 1
ATOM 656 N N . ARG A 1 85 ? -11.640 -12.134 -4.394 1.00 98.31 85 ARG A N 1
ATOM 657 C CA . ARG A 1 85 ? -10.870 -11.804 -5.608 1.00 98.31 85 ARG A CA 1
ATOM 658 C C . ARG A 1 85 ? -10.742 -10.288 -5.786 1.00 98.31 85 ARG A C 1
ATOM 660 O O . ARG A 1 85 ? -9.652 -9.801 -6.061 1.00 98.31 85 ARG A O 1
ATOM 667 N N . GLN A 1 86 ? -11.854 -9.574 -5.614 1.00 98.44 86 GLN A N 1
ATOM 668 C CA . GLN A 1 86 ? -11.949 -8.124 -5.764 1.00 98.44 86 GLN A CA 1
ATOM 669 C C . GLN A 1 86 ? -11.146 -7.395 -4.685 1.00 98.44 86 GLN A C 1
ATOM 671 O O . GLN A 1 86 ? -10.454 -6.431 -4.995 1.00 98.44 86 GLN A O 1
ATOM 676 N N . VAL A 1 87 ? -11.188 -7.879 -3.439 1.00 98.69 87 VAL A N 1
ATOM 677 C CA . VAL A 1 87 ? -10.400 -7.321 -2.331 1.00 98.69 87 VAL A CA 1
ATOM 678 C C . VAL A 1 87 ? -8.911 -7.422 -2.645 1.00 98.69 87 VAL A C 1
ATOM 680 O O . VAL A 1 87 ? -8.224 -6.403 -2.619 1.00 98.69 87 VAL A O 1
ATOM 683 N N . VAL A 1 88 ? -8.432 -8.611 -3.031 1.00 98.69 88 VAL A N 1
ATOM 684 C CA . VAL A 1 88 ? -7.021 -8.833 -3.385 1.00 98.69 88 VAL A CA 1
ATOM 685 C C . VAL A 1 88 ? -6.574 -7.926 -4.533 1.00 98.69 88 VAL A C 1
ATOM 687 O O . VAL A 1 88 ? -5.547 -7.274 -4.404 1.00 98.69 88 VAL A O 1
ATOM 690 N N . ASP A 1 89 ? -7.336 -7.833 -5.626 1.00 98.38 89 ASP A N 1
ATOM 691 C CA . ASP A 1 89 ? -6.985 -6.927 -6.730 1.00 98.38 89 ASP A CA 1
ATOM 692 C C . ASP A 1 89 ? -6.955 -5.455 -6.274 1.00 98.38 89 ASP A C 1
ATOM 694 O O . ASP A 1 89 ? -6.011 -4.722 -6.566 1.00 98.38 89 ASP A O 1
ATOM 698 N N . SER A 1 90 ? -7.951 -5.026 -5.492 1.00 97.56 90 SER A N 1
ATOM 699 C CA . SER A 1 90 ? -8.105 -3.620 -5.111 1.00 97.56 90 SER A CA 1
ATOM 700 C C . SER A 1 90 ? -7.007 -3.081 -4.194 1.00 97.56 90 SER A C 1
ATOM 702 O O . SER A 1 90 ? -6.755 -1.874 -4.216 1.00 97.56 90 SER A O 1
ATOM 704 N N . VAL A 1 91 ? -6.357 -3.942 -3.402 1.00 97.69 91 VAL A N 1
ATOM 705 C CA . VAL A 1 91 ? -5.259 -3.532 -2.515 1.00 97.69 91 VAL A CA 1
ATOM 706 C C . VAL A 1 91 ? -3.896 -3.531 -3.205 1.00 97.69 91 VAL A C 1
ATOM 708 O O . VAL A 1 91 ? -2.967 -2.931 -2.680 1.00 97.69 91 VAL A O 1
ATOM 711 N N . LEU A 1 92 ? -3.761 -4.170 -4.370 1.00 97.69 92 LEU A N 1
ATOM 712 C CA . LEU A 1 92 ? -2.495 -4.238 -5.099 1.00 97.69 92 LEU A CA 1
ATOM 713 C C . LEU A 1 92 ? -2.385 -3.059 -6.080 1.00 97.69 92 LEU A C 1
ATOM 715 O O . LEU A 1 92 ? -3.139 -2.956 -7.058 1.00 97.69 92 LEU A O 1
ATOM 719 N N . ARG A 1 93 ? -1.443 -2.147 -5.822 1.00 95.00 93 ARG A N 1
ATOM 720 C CA . ARG A 1 93 ? -1.226 -0.915 -6.603 1.00 95.00 93 ARG A CA 1
ATOM 721 C C . ARG A 1 93 ? 0.194 -0.744 -7.132 1.00 95.00 93 ARG A C 1
ATOM 723 O O . ARG A 1 93 ? 0.346 -0.043 -8.129 1.00 95.00 93 ARG A O 1
ATOM 730 N N . GLN A 1 94 ? 1.200 -1.346 -6.505 1.00 92.44 94 GLN A N 1
ATOM 731 C CA . GLN A 1 94 ? 2.577 -1.361 -7.016 1.00 92.44 94 GLN A CA 1
ATOM 732 C C . GLN A 1 94 ? 2.935 -2.749 -7.549 1.00 92.44 94 GLN A C 1
ATOM 734 O O . GLN A 1 94 ? 2.376 -3.759 -7.126 1.00 92.44 94 GLN A O 1
ATOM 739 N N . ALA A 1 95 ? 3.819 -2.806 -8.543 1.00 94.94 95 ALA A N 1
ATOM 740 C CA . ALA A 1 95 ? 4.029 -4.023 -9.327 1.00 94.94 95 ALA A CA 1
ATOM 741 C C . ALA A 1 95 ? 4.871 -5.101 -8.607 1.00 94.94 95 ALA A C 1
ATOM 743 O O . ALA A 1 95 ? 4.848 -6.267 -8.991 1.00 94.94 95 ALA A O 1
ATOM 744 N N . ASP A 1 96 ? 5.563 -4.745 -7.533 1.00 94.25 96 ASP A N 1
ATOM 745 C CA . ASP A 1 96 ? 6.245 -5.647 -6.595 1.00 94.25 96 ASP A CA 1
ATOM 746 C C . ASP A 1 96 ? 5.316 -6.215 -5.504 1.00 94.25 96 ASP A C 1
ATOM 748 O O . ASP A 1 96 ? 5.543 -7.332 -5.030 1.00 94.25 96 ASP A O 1
ATOM 752 N N . GLU A 1 97 ? 4.227 -5.521 -5.156 1.00 95.75 97 GLU A N 1
ATOM 753 C CA . GLU A 1 97 ? 3.261 -5.957 -4.132 1.00 95.75 97 GLU A CA 1
ATOM 754 C C . GLU A 1 97 ? 2.657 -7.360 -4.369 1.00 95.75 97 GLU A C 1
ATOM 756 O O . GLU A 1 97 ? 2.501 -8.097 -3.390 1.00 95.75 97 GLU A O 1
ATOM 761 N N . PRO A 1 98 ? 2.353 -7.810 -5.611 1.00 98.38 98 PRO A N 1
ATOM 762 C CA . PRO A 1 98 ? 2.002 -9.206 -5.876 1.00 98.38 98 PRO A CA 1
ATOM 763 C C . PRO A 1 98 ? 3.011 -10.206 -5.298 1.00 98.38 98 PRO A C 1
ATOM 765 O O . PRO A 1 98 ? 2.619 -11.229 -4.734 1.00 98.38 98 PRO A O 1
ATOM 768 N N . GLY A 1 99 ? 4.309 -9.908 -5.400 1.00 97.62 99 GLY A N 1
ATOM 769 C CA . GLY A 1 99 ? 5.375 -10.725 -4.827 1.00 97.62 99 GLY A CA 1
ATOM 770 C C . GLY A 1 99 ? 5.347 -10.716 -3.300 1.00 97.62 99 GLY A C 1
ATOM 771 O O . GLY A 1 99 ? 5.456 -11.775 -2.682 1.00 97.62 99 GLY A O 1
ATOM 772 N N . TRP A 1 100 ? 5.127 -9.551 -2.683 1.00 96.00 100 TRP A N 1
ATOM 773 C CA . TRP A 1 100 ? 5.060 -9.409 -1.222 1.00 96.00 100 TRP A CA 1
ATOM 774 C C . TRP A 1 100 ? 3.871 -10.154 -0.615 1.00 96.00 100 TRP A C 1
ATOM 776 O O . TRP A 1 100 ? 4.043 -10.906 0.344 1.00 96.00 100 TRP A O 1
ATOM 786 N N . LEU A 1 101 ? 2.686 -10.039 -1.219 1.00 97.81 101 LEU A N 1
ATOM 787 C CA . LEU A 1 101 ? 1.499 -10.782 -0.796 1.00 97.81 101 LEU A CA 1
ATOM 788 C C . LEU A 1 101 ? 1.728 -12.296 -0.897 1.00 97.81 101 LEU A C 1
ATOM 790 O O . LEU A 1 101 ? 1.397 -13.045 0.022 1.00 97.81 101 LEU A O 1
ATOM 794 N N . LEU A 1 102 ? 2.335 -12.759 -1.992 1.00 98.19 102 LEU A N 1
ATOM 795 C CA . LEU A 1 102 ? 2.664 -14.171 -2.175 1.00 98.19 102 LEU A CA 1
ATOM 796 C C . LEU A 1 102 ? 3.747 -14.670 -1.206 1.00 98.19 102 LEU A C 1
ATOM 798 O O . LEU A 1 102 ? 3.754 -15.860 -0.876 1.00 98.19 102 LEU A O 1
ATOM 802 N N . ALA A 1 103 ? 4.659 -13.799 -0.768 1.00 96.44 103 ALA A N 1
ATOM 803 C CA . ALA A 1 103 ? 5.677 -14.116 0.229 1.00 96.44 103 ALA A CA 1
ATOM 804 C C . ALA A 1 103 ? 5.049 -14.235 1.622 1.00 96.44 103 ALA A C 1
ATOM 806 O O . ALA A 1 103 ? 5.285 -15.227 2.311 1.00 96.44 103 ALA A O 1
ATOM 807 N N . TYR A 1 104 ? 4.177 -13.290 1.983 1.00 95.81 104 TYR A N 1
ATOM 808 C CA . TYR A 1 104 ? 3.379 -13.349 3.205 1.00 95.81 104 TYR A CA 1
ATOM 809 C C . TYR A 1 104 ? 2.533 -14.626 3.262 1.00 95.81 104 TYR A C 1
ATOM 811 O O . TYR A 1 104 ? 2.599 -15.375 4.236 1.00 95.81 104 TYR A O 1
ATOM 819 N N . TRP A 1 105 ? 1.801 -14.927 2.183 1.00 97.88 105 TRP A N 1
ATOM 820 C CA . TRP A 1 105 ? 0.982 -16.135 2.101 1.00 97.88 105 TRP A CA 1
ATOM 821 C C . TRP A 1 105 ? 1.818 -17.406 2.267 1.00 97.88 105 TRP A C 1
ATOM 823 O O . TRP A 1 105 ? 1.447 -18.285 3.037 1.00 97.88 105 TRP A O 1
ATOM 833 N N . ASN A 1 106 ? 2.973 -17.492 1.598 1.00 96.44 106 ASN A N 1
ATOM 834 C CA . ASN A 1 106 ? 3.869 -18.641 1.738 1.00 96.44 106 ASN A CA 1
ATOM 835 C C . ASN A 1 106 ? 4.298 -18.884 3.180 1.00 96.44 106 ASN A C 1
ATOM 837 O O . ASN A 1 106 ? 4.371 -20.037 3.596 1.00 96.44 106 ASN A O 1
ATOM 841 N N . HIS A 1 107 ? 4.614 -17.809 3.899 1.00 94.81 107 HIS A N 1
ATOM 842 C CA . HIS A 1 107 ? 5.111 -17.888 5.262 1.00 94.81 107 HIS A CA 1
ATOM 843 C C . HIS A 1 107 ? 4.024 -18.356 6.240 1.00 94.81 107 HIS A C 1
ATOM 845 O O . HIS A 1 107 ? 4.283 -19.238 7.051 1.00 94.81 107 HIS A O 1
ATOM 851 N N . TRP A 1 108 ? 2.804 -17.816 6.132 1.00 95.06 108 TRP A N 1
ATOM 852 C CA . TRP A 1 108 ? 1.737 -18.053 7.117 1.00 95.06 108 TRP A CA 1
ATOM 853 C C . TRP A 1 108 ? 0.726 -19.141 6.737 1.00 95.06 108 TRP A C 1
ATOM 855 O O . TRP A 1 108 ? 0.142 -19.768 7.615 1.00 95.06 108 TRP A O 1
ATOM 865 N N . HIS A 1 109 ? 0.513 -19.377 5.441 1.00 96.44 109 HIS A N 1
ATOM 866 C CA . HIS A 1 109 ? -0.530 -20.274 4.915 1.00 96.44 109 HIS A CA 1
ATOM 867 C C . HIS A 1 109 ? 0.022 -21.377 3.998 1.00 96.44 109 HIS A C 1
ATOM 869 O O . HIS A 1 109 ? -0.730 -22.230 3.520 1.00 96.44 109 HIS A O 1
ATOM 875 N N . GLY A 1 110 ? 1.332 -21.379 3.740 1.00 95.75 110 GLY A N 1
ATOM 876 C CA . GLY A 1 110 ? 1.998 -22.325 2.847 1.00 95.75 110 GLY A CA 1
ATOM 877 C C . GLY A 1 110 ? 1.896 -21.959 1.361 1.00 95.75 110 GLY A C 1
ATOM 878 O O . GLY A 1 110 ? 1.365 -20.926 0.964 1.00 95.75 110 GLY A O 1
ATOM 879 N N . ARG A 1 111 ? 2.448 -22.812 0.488 1.00 93.50 111 ARG A N 1
ATOM 880 C CA . ARG A 1 111 ? 2.627 -22.482 -0.945 1.00 93.50 111 ARG A CA 1
ATOM 881 C C . ARG A 1 111 ? 1.348 -22.564 -1.782 1.00 93.50 111 ARG A C 1
ATOM 883 O O . ARG A 1 111 ? 1.276 -21.933 -2.842 1.00 93.50 111 ARG A O 1
ATOM 890 N N . THR A 1 112 ? 0.365 -23.345 -1.340 1.00 95.62 112 THR A N 1
ATOM 891 C CA . THR A 1 112 ? -0.881 -23.595 -2.075 1.00 95.62 112 THR A CA 1
ATOM 892 C C . THR A 1 112 ? -1.770 -22.357 -2.058 1.00 95.62 112 THR A C 1
ATOM 894 O O . THR A 1 112 ? -2.142 -21.865 -0.996 1.00 95.62 112 THR A O 1
ATOM 897 N N . LEU A 1 113 ? -2.138 -21.864 -3.244 1.00 96.69 113 LEU A N 1
ATOM 898 C CA . LEU A 1 113 ? -2.946 -20.655 -3.394 1.00 96.69 113 LEU A CA 1
ATOM 899 C C . LEU A 1 113 ? -4.435 -20.993 -3.567 1.00 96.69 113 LEU A C 1
ATOM 901 O O . LEU A 1 113 ? -4.793 -21.685 -4.524 1.00 96.69 113 LEU A O 1
ATOM 905 N N . PRO A 1 114 ? -5.333 -20.453 -2.72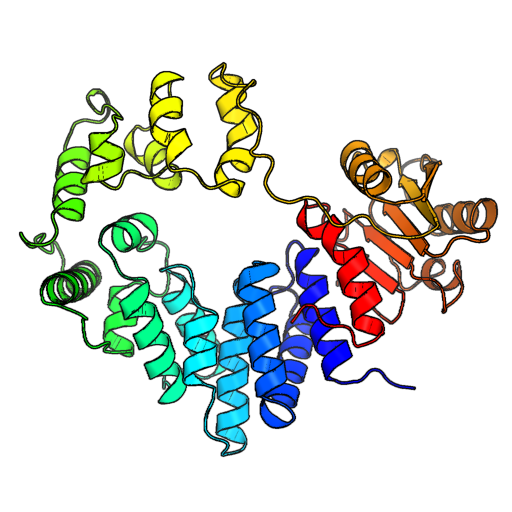2 1.00 97.25 114 PRO A N 1
ATOM 906 C CA . PRO A 1 114 ? -6.764 -20.492 -2.978 1.00 97.25 114 PRO A CA 1
ATOM 907 C C . PRO A 1 114 ? -7.114 -19.822 -4.308 1.00 97.25 114 PRO A C 1
ATOM 909 O O . PRO A 1 114 ? -6.555 -18.783 -4.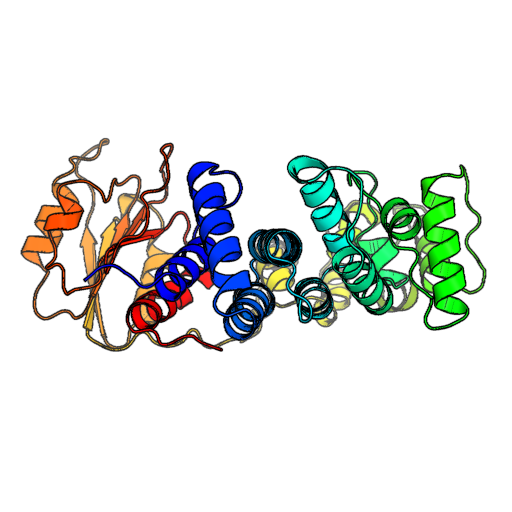666 1.00 97.25 114 PRO A O 1
ATOM 912 N N . LYS A 1 115 ? -8.110 -20.369 -5.017 1.00 97.56 115 LYS A N 1
ATOM 913 C CA . LYS A 1 115 ? -8.601 -19.827 -6.296 1.00 97.56 115 LYS A CA 1
ATOM 914 C C . LYS A 1 115 ? -8.888 -18.312 -6.268 1.00 97.56 115 LYS A C 1
ATOM 916 O O . LYS A 1 115 ? -8.437 -17.646 -7.198 1.00 97.56 115 LYS A O 1
ATOM 921 N N . PRO A 1 116 ? -9.587 -17.730 -5.267 1.00 97.69 116 PRO A N 1
ATOM 922 C CA . PRO A 1 116 ? -9.815 -16.283 -5.243 1.00 97.69 116 PRO A CA 1
ATOM 923 C C . PRO A 1 116 ? -8.527 -15.465 -5.081 1.00 97.69 116 PRO A C 1
ATOM 925 O O . PRO A 1 116 ? -8.387 -14.459 -5.769 1.00 97.69 116 PRO A O 1
ATOM 928 N N . LEU A 1 117 ? -7.572 -15.921 -4.259 1.00 98.31 117 LEU A N 1
ATOM 929 C CA . LEU A 1 117 ? -6.269 -15.266 -4.087 1.00 98.31 117 LEU A CA 1
ATOM 930 C C . LEU A 1 117 ? -5.479 -15.283 -5.398 1.00 98.31 117 LEU A C 1
ATOM 932 O O . LEU A 1 117 ? -5.065 -14.238 -5.887 1.00 98.31 117 LEU A O 1
ATOM 936 N N . LYS A 1 118 ? -5.352 -16.468 -6.015 1.00 98.50 118 LYS A N 1
ATOM 937 C CA . LYS A 1 118 ? -4.670 -16.647 -7.304 1.00 98.50 118 LYS A CA 1
ATOM 938 C C . LYS A 1 118 ? -5.252 -15.723 -8.376 1.00 98.50 118 LYS A C 1
ATOM 940 O O . LYS A 1 118 ? -4.502 -15.070 -9.093 1.00 98.50 118 LYS A O 1
ATOM 945 N N . ARG A 1 119 ? -6.584 -15.656 -8.479 1.00 98.56 119 ARG A N 1
ATOM 946 C CA . ARG A 1 119 ? -7.269 -14.830 -9.485 1.00 98.56 119 ARG A CA 1
ATOM 947 C C . ARG A 1 119 ? -7.160 -13.333 -9.199 1.00 98.56 119 ARG A C 1
ATOM 949 O O . ARG A 1 119 ? -6.993 -12.585 -10.148 1.00 98.56 119 ARG A O 1
ATOM 956 N N . GLY A 1 120 ? -7.224 -12.910 -7.937 1.00 98.56 120 GLY A N 1
ATOM 957 C CA . GLY A 1 120 ? -7.064 -11.497 -7.576 1.00 98.56 120 GLY A CA 1
ATOM 958 C C . GLY A 1 120 ? -5.648 -10.994 -7.856 1.00 98.56 120 GLY A C 1
ATOM 959 O O . GLY A 1 120 ? -5.477 -9.938 -8.455 1.00 98.56 120 GLY A O 1
ATOM 960 N N . VAL A 1 121 ? -4.628 -11.796 -7.529 1.00 98.81 121 VAL A N 1
ATOM 961 C CA . VAL A 1 121 ? -3.238 -11.476 -7.891 1.00 98.81 121 VAL A CA 1
ATOM 962 C C . VAL A 1 121 ? -3.062 -11.459 -9.414 1.00 98.81 121 VAL A C 1
ATOM 964 O O . VAL A 1 121 ? -2.399 -10.571 -9.936 1.00 98.81 121 VAL A O 1
ATOM 967 N N . ALA A 1 122 ? -3.676 -12.396 -10.143 1.00 98.75 122 ALA A N 1
ATOM 968 C CA . ALA A 1 122 ? -3.624 -12.410 -11.605 1.00 98.75 122 ALA A CA 1
ATOM 969 C C . ALA A 1 122 ? -4.254 -11.154 -12.240 1.00 98.75 122 ALA A C 1
ATOM 971 O O . ALA A 1 122 ? -3.705 -10.632 -13.207 1.00 98.75 122 ALA A O 1
ATOM 972 N N . ASP A 1 123 ? -5.366 -10.648 -11.698 1.00 98.69 123 ASP A N 1
ATOM 973 C CA . ASP A 1 123 ? -5.982 -9.399 -12.169 1.00 98.69 123 ASP A CA 1
ATOM 974 C C . ASP A 1 123 ? -5.068 -8.193 -11.917 1.00 98.69 123 ASP A C 1
ATOM 976 O O . ASP A 1 123 ? -4.833 -7.396 -12.829 1.00 98.69 123 ASP A O 1
ATOM 980 N N . ALA A 1 124 ? -4.463 -8.118 -10.728 1.00 98.44 124 ALA A N 1
ATOM 981 C CA . ALA A 1 124 ? -3.500 -7.073 -10.406 1.00 98.44 124 ALA A CA 1
ATOM 982 C C . ALA A 1 124 ? -2.279 -7.129 -11.334 1.00 98.44 124 ALA A C 1
ATOM 984 O O . ALA A 1 124 ? -1.854 -6.100 -11.849 1.00 98.44 124 ALA A O 1
ATOM 985 N N . VAL A 1 125 ? -1.749 -8.322 -11.622 1.00 98.62 125 VAL A N 1
ATOM 986 C CA . VAL A 1 125 ? -0.640 -8.504 -12.571 1.00 98.62 125 VAL A CA 1
ATOM 987 C C . VAL A 1 125 ? -1.006 -7.981 -13.960 1.00 98.62 125 VAL A C 1
ATOM 989 O O . VAL A 1 125 ? -0.231 -7.222 -14.535 1.00 98.62 125 VAL A O 1
ATOM 992 N N . ARG A 1 126 ? -2.200 -8.298 -14.480 1.00 98.44 126 ARG A N 1
ATOM 993 C CA . ARG A 1 126 ? -2.657 -7.793 -15.790 1.00 98.44 126 ARG A CA 1
ATOM 994 C C . ARG A 1 126 ? -2.695 -6.267 -15.859 1.00 98.44 126 ARG A C 1
ATOM 996 O O . ARG A 1 126 ? -2.438 -5.713 -16.922 1.00 98.44 126 ARG A O 1
ATOM 1003 N N . ARG A 1 127 ? -3.004 -5.600 -14.744 1.00 97.75 127 ARG A N 1
ATOM 1004 C CA . ARG A 1 127 ? -3.054 -4.134 -14.633 1.00 97.75 127 ARG A CA 1
ATOM 1005 C C . ARG A 1 127 ? -1.685 -3.496 -14.383 1.00 97.75 127 ARG A C 1
ATOM 1007 O O . ARG A 1 127 ? -1.440 -2.390 -14.849 1.00 97.75 127 ARG A O 1
ATOM 1014 N N . LEU A 1 128 ? -0.823 -4.152 -13.609 1.00 97.94 128 LEU A N 1
ATOM 1015 C CA . LEU A 1 128 ? 0.398 -3.554 -13.060 1.00 97.94 128 LEU A CA 1
ATOM 1016 C C . LEU A 1 128 ? 1.662 -3.915 -13.838 1.00 97.94 128 LEU A C 1
ATOM 1018 O O . LEU A 1 128 ? 2.649 -3.186 -13.743 1.00 97.94 128 LEU A O 1
ATOM 1022 N N . TYR A 1 129 ? 1.685 -5.034 -14.566 1.00 98.12 129 TYR A N 1
ATOM 1023 C CA . TYR A 1 129 ? 2.896 -5.502 -15.240 1.00 98.12 129 TYR A CA 1
ATOM 1024 C C . TYR A 1 129 ? 2.978 -4.875 -16.626 1.00 98.12 129 TYR A C 1
ATOM 1026 O O . TYR A 1 129 ? 2.241 -5.228 -17.546 1.00 98.12 129 TYR A O 1
ATOM 1034 N N . THR A 1 130 ? 3.908 -3.934 -16.734 1.00 97.06 130 THR A N 1
ATOM 1035 C CA . THR A 1 130 ? 4.273 -3.184 -17.934 1.00 97.06 130 THR A CA 1
ATOM 1036 C C . THR A 1 130 ? 5.793 -3.219 -18.067 1.00 97.06 130 THR A C 1
ATOM 1038 O O . THR A 1 130 ? 6.497 -3.551 -17.110 1.00 97.06 130 THR A O 1
ATOM 1041 N N . GLU A 1 131 ? 6.330 -2.838 -19.224 1.00 97.00 131 GLU A N 1
ATOM 1042 C CA . GLU A 1 131 ? 7.782 -2.720 -19.392 1.00 97.00 131 GLU A CA 1
ATOM 1043 C C . GLU A 1 131 ? 8.417 -1.797 -18.340 1.00 97.00 131 GLU A C 1
ATOM 1045 O O . GLU A 1 131 ? 9.424 -2.142 -17.720 1.00 97.00 131 GLU A O 1
ATOM 1050 N N . ARG A 1 132 ? 7.788 -0.645 -18.072 1.00 93.88 132 ARG A N 1
ATOM 1051 C CA . ARG A 1 132 ? 8.275 0.321 -17.077 1.00 93.88 132 ARG A CA 1
ATOM 1052 C C . ARG A 1 132 ? 8.281 -0.265 -15.675 1.00 93.88 132 ARG A C 1
ATOM 1054 O O . ARG A 1 132 ? 9.253 -0.090 -14.944 1.00 93.88 132 ARG A O 1
ATOM 1061 N N . SER A 1 133 ? 7.213 -0.961 -15.291 1.00 94.44 133 SER A N 1
ATOM 1062 C CA . SER A 1 133 ? 7.139 -1.527 -13.949 1.00 94.44 133 SER A CA 1
ATOM 1063 C C . SER A 1 133 ? 8.086 -2.711 -13.770 1.00 94.44 133 SER A C 1
ATOM 1065 O O . SER A 1 133 ? 8.667 -2.838 -12.698 1.00 94.44 133 SER A O 1
ATOM 1067 N N . LEU A 1 134 ? 8.348 -3.502 -14.816 1.00 95.38 134 LEU A N 1
ATOM 1068 C CA . LEU A 1 134 ? 9.404 -4.518 -14.797 1.00 95.38 134 LEU A CA 1
ATOM 1069 C C . LEU A 1 134 ? 10.777 -3.882 -14.521 1.00 95.38 134 LEU A C 1
ATOM 1071 O O . LEU A 1 134 ? 11.535 -4.371 -13.685 1.00 95.38 134 LEU A O 1
ATOM 1075 N N . LEU A 1 135 ? 11.101 -2.780 -15.201 1.00 93.00 135 LEU A N 1
ATOM 1076 C CA . LEU A 1 135 ? 12.381 -2.087 -15.022 1.00 93.00 135 LEU A CA 1
ATOM 1077 C C . LEU A 1 135 ? 12.511 -1.422 -13.646 1.00 93.00 135 LEU A C 1
ATOM 1079 O O . LEU A 1 135 ? 13.607 -1.400 -13.087 1.00 93.00 135 LEU A O 1
ATOM 1083 N N . ALA A 1 136 ? 11.414 -0.882 -13.114 1.00 88.62 136 ALA A N 1
ATOM 1084 C CA . ALA A 1 136 ? 11.404 -0.153 -11.850 1.00 88.62 136 ALA A CA 1
ATOM 1085 C C . ALA A 1 136 ? 11.286 -1.059 -10.614 1.00 88.62 136 ALA A C 1
ATOM 1087 O O . ALA A 1 136 ? 11.880 -0.744 -9.585 1.00 88.62 136 ALA A O 1
ATOM 1088 N N . HIS A 1 137 ? 10.541 -2.165 -10.706 1.00 91.06 137 HIS A N 1
ATOM 1089 C CA . HIS A 1 137 ? 10.144 -2.965 -9.544 1.00 91.06 137 HIS A CA 1
ATOM 1090 C C . HIS A 1 137 ? 10.679 -4.403 -9.548 1.00 91.06 137 HIS A C 1
ATOM 1092 O O . HIS A 1 137 ? 10.677 -5.021 -8.495 1.00 91.06 137 HIS A O 1
ATOM 1098 N N . ASP A 1 138 ? 11.177 -4.967 -10.656 1.00 93.31 138 ASP A N 1
ATOM 1099 C CA . ASP A 1 138 ? 11.688 -6.354 -10.669 1.00 93.31 138 ASP A CA 1
ATOM 1100 C C . ASP A 1 138 ? 13.204 -6.423 -10.397 1.00 93.31 138 ASP A C 1
ATOM 1102 O O . ASP A 1 138 ? 14.017 -6.742 -11.276 1.00 93.31 138 ASP A O 1
ATOM 1106 N N . GLY A 1 139 ? 13.583 -6.085 -9.160 1.00 86.19 139 GLY A N 1
ATOM 1107 C CA . GLY A 1 139 ? 14.963 -6.107 -8.663 1.00 86.19 139 GLY A CA 1
ATOM 1108 C C . GLY A 1 139 ? 15.436 -7.485 -8.173 1.00 86.19 139 GLY A C 1
ATOM 1109 O O . GLY A 1 139 ? 14.646 -8.329 -7.755 1.00 86.19 139 GLY A O 1
ATOM 1110 N N . SER A 1 140 ? 16.754 -7.720 -8.178 1.00 84.06 140 SER A N 1
ATOM 1111 C CA . SER A 1 140 ? 17.357 -8.990 -7.730 1.00 84.06 140 SER A CA 1
ATOM 1112 C C . SER A 1 140 ? 17.315 -9.217 -6.216 1.00 84.06 140 SER A C 1
ATOM 1114 O O . SER A 1 140 ? 17.523 -10.344 -5.779 1.00 84.06 140 SER A O 1
ATOM 1116 N N . SER A 1 141 ? 17.063 -8.174 -5.423 1.00 85.31 141 SER A N 1
ATOM 1117 C CA . SER A 1 141 ? 16.919 -8.252 -3.963 1.00 85.31 141 SER A CA 1
ATOM 1118 C C . SER A 1 141 ? 15.569 -8.816 -3.511 1.00 85.31 141 SER A C 1
ATOM 1120 O O . SER A 1 141 ? 15.400 -9.122 -2.333 1.00 85.31 141 SER A O 1
ATOM 1122 N N . LEU A 1 142 ? 14.599 -8.957 -4.420 1.00 86.88 142 LEU A N 1
ATOM 1123 C CA . LEU A 1 142 ? 13.276 -9.476 -4.092 1.00 86.88 142 LEU A CA 1
ATOM 1124 C C . LEU A 1 142 ? 13.300 -10.995 -3.910 1.00 86.88 142 LEU A C 1
ATOM 1126 O O . LEU A 1 142 ? 13.830 -11.730 -4.744 1.00 86.88 142 LEU A O 1
ATOM 1130 N N . SER A 1 143 ? 12.639 -11.466 -2.852 1.00 90.19 143 SER A N 1
ATOM 1131 C CA . SER A 1 143 ? 12.459 -12.897 -2.579 1.00 90.19 143 SER A CA 1
ATOM 1132 C C . SER A 1 143 ? 11.526 -13.579 -3.585 1.00 90.19 143 SER A C 1
ATOM 1134 O O . SER A 1 143 ? 11.737 -14.738 -3.938 1.00 90.19 143 SER A O 1
ATOM 1136 N N . ILE A 1 144 ? 10.509 -12.857 -4.063 1.00 95.75 144 ILE A N 1
ATOM 1137 C CA . ILE A 1 144 ? 9.591 -13.287 -5.119 1.00 95.75 144 ILE A CA 1
ATOM 1138 C C . ILE A 1 144 ? 9.611 -12.225 -6.213 1.00 95.75 144 ILE A C 1
ATOM 1140 O O . ILE A 1 144 ? 9.170 -11.097 -6.000 1.00 95.75 144 ILE A O 1
ATOM 1144 N N . ARG A 1 145 ? 10.135 -12.602 -7.378 1.00 96.69 145 ARG A N 1
ATOM 1145 C CA . ARG A 1 145 ? 10.272 -11.737 -8.556 1.00 96.69 145 ARG A CA 1
ATOM 1146 C C . ARG A 1 145 ? 9.109 -11.904 -9.523 1.00 96.69 145 ARG A C 1
ATOM 1148 O O . ARG A 1 145 ? 8.323 -12.840 -9.389 1.00 96.69 145 ARG A O 1
ATOM 1155 N N . PHE A 1 146 ? 9.018 -11.046 -10.539 1.00 97.88 146 PHE A N 1
ATOM 1156 C CA . PHE A 1 146 ? 7.900 -11.071 -11.497 1.00 97.88 146 PHE A CA 1
ATOM 1157 C C . PHE A 1 146 ? 7.730 -12.447 -12.152 1.00 97.88 146 PHE A C 1
ATOM 1159 O O . PHE A 1 146 ? 6.618 -12.970 -12.203 1.00 97.88 146 PHE A O 1
ATOM 1166 N N . GLY A 1 147 ? 8.831 -13.079 -12.574 1.00 97.31 147 GLY A N 1
ATOM 1167 C CA . GLY A 1 147 ? 8.806 -14.439 -13.119 1.00 97.31 147 GLY A CA 1
ATOM 1168 C C . GLY A 1 147 ? 8.243 -15.480 -12.139 1.00 97.31 147 GLY A C 1
ATOM 1169 O O . GLY A 1 147 ? 7.471 -16.345 -12.548 1.00 97.31 147 GLY A O 1
ATOM 1170 N N . ASP A 1 148 ? 8.542 -15.353 -10.840 1.00 97.62 148 ASP A N 1
ATOM 1171 C CA . ASP A 1 148 ? 7.997 -16.235 -9.797 1.00 97.62 148 ASP A CA 1
ATOM 1172 C C . ASP A 1 148 ? 6.491 -16.000 -9.589 1.00 97.62 148 ASP A C 1
ATOM 1174 O O . ASP A 1 148 ? 5.735 -16.952 -9.386 1.00 97.62 148 ASP A O 1
ATOM 1178 N N . VAL A 1 149 ? 6.028 -14.745 -9.651 1.00 98.38 149 VAL A N 1
ATOM 1179 C CA . VAL A 1 149 ? 4.595 -14.411 -9.574 1.00 98.38 149 VAL A CA 1
ATOM 1180 C C . VAL A 1 149 ? 3.850 -15.026 -10.761 1.00 98.38 149 VAL A C 1
ATOM 1182 O O . VAL A 1 149 ? 2.864 -15.741 -10.564 1.00 98.38 149 VAL A O 1
ATOM 1185 N N . LEU A 1 150 ? 4.345 -14.807 -11.983 1.00 98.44 150 LEU A N 1
ATOM 1186 C CA . LEU A 1 150 ? 3.747 -15.307 -13.226 1.00 98.44 150 LEU A CA 1
ATOM 1187 C C . LEU A 1 150 ? 3.638 -16.835 -13.235 1.00 98.44 150 LEU A C 1
ATOM 1189 O O . LEU A 1 150 ? 2.563 -17.368 -13.520 1.00 98.44 150 LEU A O 1
ATOM 1193 N N . ALA A 1 151 ? 4.706 -17.528 -12.829 1.00 96.88 151 ALA A N 1
ATOM 1194 C CA . ALA A 1 151 ? 4.747 -18.986 -12.733 1.00 96.88 151 ALA A CA 1
ATOM 1195 C C . ALA A 1 151 ? 3.765 -19.565 -11.699 1.00 96.88 151 ALA A C 1
ATOM 1197 O O . ALA A 1 151 ? 3.443 -20.748 -11.756 1.00 96.88 151 ALA A O 1
ATOM 1198 N N . ARG A 1 152 ? 3.289 -18.760 -10.740 1.00 96.75 152 ARG A N 1
ATOM 1199 C CA . ARG A 1 152 ? 2.344 -19.201 -9.702 1.00 96.75 152 ARG A CA 1
ATOM 1200 C C . ARG A 1 152 ? 0.898 -18.871 -10.036 1.00 96.75 152 ARG A C 1
ATOM 1202 O O . ARG A 1 152 ? -0.004 -19.663 -9.737 1.00 96.75 152 ARG A O 1
ATOM 1209 N N . VAL A 1 153 ? 0.649 -17.690 -10.602 1.00 98.00 153 VAL A N 1
ATOM 1210 C CA . VAL A 1 153 ? -0.721 -17.182 -10.775 1.00 98.00 153 VAL A CA 1
ATOM 1211 C C . VAL A 1 153 ? -1.275 -17.371 -12.179 1.00 98.00 153 VAL A C 1
ATOM 1213 O O . VAL A 1 153 ? -2.495 -17.431 -12.313 1.00 98.00 153 VAL A O 1
ATOM 1216 N N . HIS A 1 154 ? -0.413 -17.594 -13.176 1.00 97.31 154 HIS A N 1
ATOM 1217 C CA . HIS A 1 154 ? -0.775 -17.840 -14.576 1.00 97.31 154 HIS A CA 1
ATOM 1218 C C . HIS A 1 154 ? -1.841 -16.858 -15.101 1.00 97.31 154 HIS A C 1
ATOM 1220 O O . HIS A 1 154 ? -2.947 -17.277 -15.462 1.00 97.31 154 HIS A O 1
ATOM 1226 N N . PRO A 1 155 ? -1.559 -15.543 -15.086 1.00 97.94 155 PRO A N 1
ATOM 1227 C CA . PRO A 1 155 ? -2.491 -14.555 -15.605 1.00 97.94 155 PRO A CA 1
ATOM 1228 C C . PRO A 1 155 ? -2.611 -14.698 -17.124 1.00 97.94 155 PRO A C 1
ATOM 1230 O O . PRO A 1 155 ? -1.617 -14.915 -17.815 1.00 97.94 155 PRO A O 1
ATOM 1233 N N . ALA A 1 156 ? -3.825 -14.541 -17.648 1.00 97.56 156 ALA A N 1
ATOM 1234 C CA . ALA A 1 156 ? -4.022 -14.407 -19.085 1.00 97.56 156 ALA A CA 1
ATOM 1235 C C . ALA A 1 156 ? -3.568 -12.998 -19.511 1.00 97.56 156 ALA A C 1
ATOM 1237 O O . ALA A 1 156 ? -4.109 -12.027 -18.966 1.00 97.56 156 ALA A O 1
ATOM 1238 N N . PRO A 1 157 ? -2.592 -12.864 -20.426 1.00 98.00 157 PRO A N 1
ATOM 1239 C CA . PRO A 1 157 ? -2.166 -11.558 -20.912 1.00 98.00 157 PRO A CA 1
ATOM 1240 C C . PRO A 1 157 ? -3.326 -10.844 -21.619 1.00 98.00 157 PRO A C 1
ATOM 1242 O O . PRO A 1 157 ? -4.222 -11.488 -22.167 1.00 98.00 157 PRO A O 1
ATOM 1245 N N . VAL A 1 158 ? -3.335 -9.511 -21.570 1.00 97.62 158 VAL A N 1
ATOM 1246 C CA . VAL A 1 158 ? -4.370 -8.692 -22.229 1.00 97.62 158 VAL A CA 1
ATOM 1247 C C . VAL A 1 158 ? -4.199 -8.632 -23.748 1.00 97.62 158 VAL A C 1
ATOM 1249 O O . VAL A 1 158 ? -5.193 -8.512 -24.455 1.00 97.62 158 VAL A O 1
ATOM 1252 N N . ASP A 1 159 ? -2.965 -8.750 -24.238 1.00 97.81 159 ASP A N 1
ATOM 1253 C CA . ASP A 1 159 ? -2.599 -8.707 -25.653 1.00 97.81 159 ASP A CA 1
ATOM 1254 C C . ASP A 1 159 ? -1.261 -9.437 -25.912 1.00 97.81 159 ASP A C 1
ATOM 1256 O O . ASP A 1 159 ? -0.636 -9.993 -25.000 1.00 97.81 159 ASP A O 1
ATOM 1260 N N . ALA A 1 160 ? -0.821 -9.450 -27.175 1.00 97.56 160 ALA A N 1
ATOM 1261 C CA . ALA A 1 160 ? 0.438 -10.071 -27.585 1.00 97.56 160 ALA A CA 1
ATOM 1262 C C . ALA A 1 160 ? 1.673 -9.387 -26.969 1.00 97.56 160 ALA A C 1
ATOM 1264 O O . ALA A 1 160 ? 2.650 -10.061 -26.641 1.00 97.56 160 ALA A O 1
ATOM 1265 N N . HIS A 1 161 ? 1.621 -8.070 -26.749 1.00 98.19 161 HIS A N 1
ATOM 1266 C CA . HIS A 1 161 ? 2.720 -7.321 -26.142 1.00 98.19 161 HIS A CA 1
ATOM 1267 C C . HIS A 1 161 ? 2.926 -7.732 -24.675 1.00 98.19 161 HIS A C 1
ATOM 1269 O O . HIS A 1 161 ? 4.039 -8.053 -24.255 1.00 98.19 161 HIS A O 1
ATOM 1275 N N . GLN A 1 162 ? 1.849 -7.827 -23.892 1.00 98.00 162 GLN A N 1
ATOM 1276 C CA . GLN A 1 162 ? 1.910 -8.309 -22.516 1.00 98.00 162 GLN A CA 1
ATOM 1277 C C . GLN A 1 162 ? 2.282 -9.800 -22.449 1.00 98.00 162 GLN A C 1
ATOM 1279 O O . GLN A 1 162 ? 2.965 -10.217 -21.512 1.00 98.00 162 GLN A O 1
ATOM 1284 N N . ALA A 1 163 ? 1.902 -10.606 -23.445 1.00 98.19 163 ALA A N 1
ATOM 1285 C CA . ALA A 1 163 ? 2.357 -11.993 -23.546 1.00 98.19 163 ALA A CA 1
ATOM 1286 C C . ALA A 1 163 ? 3.886 -12.088 -23.725 1.00 98.19 163 ALA A C 1
ATOM 1288 O O . ALA A 1 163 ? 4.538 -12.889 -23.042 1.00 98.19 163 ALA A O 1
ATOM 1289 N N . ALA A 1 164 ? 4.469 -11.237 -24.579 1.00 98.06 164 ALA A N 1
ATOM 1290 C CA . ALA A 1 164 ? 5.919 -11.124 -24.743 1.00 98.06 164 ALA A CA 1
ATOM 1291 C C . ALA A 1 164 ? 6.595 -10.650 -23.446 1.00 98.06 164 ALA A C 1
ATOM 1293 O O . ALA A 1 164 ? 7.587 -11.239 -23.014 1.00 98.06 164 ALA A O 1
ATOM 1294 N N . LEU A 1 165 ? 6.010 -9.660 -22.760 1.00 98.31 165 LEU A N 1
ATOM 1295 C CA . LEU A 1 165 ? 6.497 -9.171 -21.468 1.00 98.31 165 LEU A CA 1
ATOM 1296 C C . LEU A 1 165 ? 6.508 -10.272 -20.400 1.00 98.31 165 LEU A C 1
ATOM 1298 O O . LEU A 1 165 ? 7.493 -10.420 -19.676 1.00 98.31 165 LEU A O 1
ATOM 1302 N N . PHE A 1 166 ? 5.426 -11.047 -20.286 1.00 98.19 166 PHE A N 1
ATOM 1303 C CA . PHE A 1 166 ? 5.329 -12.129 -19.304 1.00 98.19 166 PHE A CA 1
ATOM 1304 C C . PHE A 1 166 ? 6.357 -13.223 -19.585 1.00 98.19 166 PHE A C 1
ATOM 1306 O O . PHE A 1 166 ? 7.044 -13.666 -18.664 1.00 98.19 166 PHE A O 1
ATOM 1313 N N . SER A 1 167 ? 6.508 -13.611 -20.851 1.00 96.88 167 SER A N 1
ATOM 1314 C CA . SER A 1 167 ? 7.507 -14.600 -21.266 1.00 96.88 167 SER A CA 1
ATOM 1315 C C . SER A 1 167 ? 8.923 -14.116 -20.950 1.00 96.88 167 SER A C 1
ATOM 1317 O O . SER A 1 167 ? 9.687 -14.827 -20.300 1.00 96.88 167 SER A O 1
ATOM 1319 N N . TYR A 1 168 ? 9.242 -12.865 -21.293 1.00 97.56 168 TYR A N 1
ATOM 1320 C CA . TYR A 1 168 ? 10.536 -12.260 -20.987 1.00 97.56 168 TYR A CA 1
ATOM 1321 C C . TYR A 1 168 ? 10.805 -12.161 -19.478 1.00 97.56 168 TYR A C 1
ATOM 1323 O O . TYR A 1 168 ? 11.915 -12.440 -19.034 1.00 97.56 168 TYR A O 1
ATOM 1331 N N . ALA A 1 169 ? 9.810 -11.816 -18.655 1.00 96.69 169 ALA A N 1
ATOM 1332 C CA . ALA A 1 169 ? 9.973 -11.751 -17.202 1.00 96.69 169 ALA A CA 1
ATOM 1333 C C . ALA A 1 169 ? 10.258 -13.130 -16.571 1.00 96.69 169 ALA A C 1
ATOM 1335 O O . ALA A 1 169 ? 11.053 -13.228 -15.631 1.00 96.69 169 ALA A O 1
ATOM 1336 N N . VAL A 1 170 ? 9.639 -14.197 -17.090 1.00 96.44 170 VAL A N 1
ATOM 1337 C CA . VAL A 1 170 ? 9.919 -15.587 -16.691 1.00 96.44 170 VAL A CA 1
ATOM 1338 C C . VAL A 1 170 ? 11.317 -16.007 -17.146 1.00 96.44 170 VAL A C 1
ATOM 1340 O O . VAL A 1 170 ? 12.100 -16.516 -16.341 1.00 96.44 170 VAL A O 1
ATOM 1343 N N . ASP A 1 171 ? 11.677 -15.731 -18.397 1.00 94.69 171 ASP A N 1
ATOM 1344 C CA . ASP A 1 171 ? 12.992 -16.068 -18.942 1.00 94.69 171 ASP A CA 1
ATOM 1345 C C . ASP A 1 171 ? 14.111 -15.324 -18.214 1.00 94.69 171 ASP A C 1
ATOM 1347 O O . ASP A 1 171 ? 15.071 -15.944 -17.771 1.00 94.69 171 ASP A O 1
ATOM 1351 N N . ARG A 1 172 ? 13.953 -14.023 -17.957 1.00 92.00 172 ARG A N 1
ATOM 1352 C CA . ARG A 1 172 ? 14.887 -13.219 -17.153 1.00 92.00 172 ARG A CA 1
ATOM 1353 C C . ARG A 1 172 ? 15.077 -13.770 -15.735 1.00 92.00 172 ARG A C 1
ATOM 1355 O O . ARG A 1 172 ? 16.105 -13.505 -15.107 1.00 92.00 172 ARG A O 1
ATOM 1362 N N . ARG A 1 173 ? 14.092 -14.498 -15.197 1.00 94.00 173 ARG A N 1
ATOM 1363 C CA . ARG A 1 173 ? 14.163 -15.114 -13.866 1.00 94.00 173 ARG A CA 1
ATOM 1364 C C . ARG A 1 173 ? 14.885 -16.462 -13.879 1.00 94.00 173 ARG A C 1
ATOM 1366 O O . ARG A 1 173 ? 15.676 -16.706 -12.968 1.00 94.00 173 ARG A O 1
ATOM 1373 N N . TYR A 1 174 ? 14.607 -17.323 -14.858 1.00 92.62 174 TYR A N 1
ATOM 1374 C CA . TYR A 1 174 ? 15.044 -18.728 -14.833 1.00 92.62 174 TYR A CA 1
ATOM 1375 C C . TYR A 1 174 ? 16.088 -19.098 -15.892 1.00 92.62 174 TYR A C 1
ATOM 1377 O O . TYR A 1 174 ? 16.766 -20.113 -15.743 1.00 92.62 174 TYR A O 1
ATOM 1385 N N . ARG A 1 175 ? 16.252 -18.293 -16.944 1.00 86.38 175 ARG A N 1
ATOM 1386 C CA . ARG A 1 175 ? 17.238 -18.498 -18.010 1.00 86.38 175 ARG A CA 1
ATOM 1387 C C . ARG A 1 175 ? 18.369 -17.483 -17.878 1.00 86.38 175 ARG A C 1
ATOM 1389 O O . ARG A 1 175 ? 18.158 -16.305 -17.597 1.00 86.38 175 ARG A O 1
ATOM 1396 N N . ARG A 1 176 ? 19.602 -17.941 -18.097 1.00 70.12 176 ARG A N 1
ATOM 1397 C CA . ARG A 1 176 ? 20.744 -17.031 -18.257 1.00 70.12 176 ARG A CA 1
ATOM 1398 C C . ARG A 1 176 ? 20.653 -16.390 -19.643 1.00 70.12 176 ARG A C 1
ATOM 1400 O O . ARG A 1 176 ? 20.379 -17.095 -20.605 1.00 70.12 176 ARG A O 1
ATOM 1407 N N . ASN A 1 177 ? 20.913 -15.086 -19.727 1.00 75.12 177 ASN A N 1
ATOM 1408 C CA . ASN A 1 177 ? 20.980 -14.321 -20.980 1.00 75.12 177 ASN A CA 1
ATOM 1409 C C . ASN A 1 177 ? 19.690 -14.354 -21.823 1.00 75.12 177 ASN A C 1
ATOM 1411 O O . ASN A 1 177 ? 19.748 -14.593 -23.024 1.00 75.12 177 ASN A O 1
ATOM 1415 N N . ALA A 1 178 ? 18.533 -14.113 -21.201 1.00 83.94 178 ALA A N 1
ATOM 1416 C CA . ALA A 1 178 ? 17.279 -13.946 -21.935 1.00 83.94 178 ALA A CA 1
ATOM 1417 C C . ALA A 1 178 ? 17.395 -12.801 -22.960 1.00 83.94 178 ALA A C 1
ATOM 1419 O O . ALA A 1 178 ? 17.684 -11.660 -22.587 1.00 83.94 178 ALA A O 1
ATOM 1420 N N . GLU A 1 179 ? 17.180 -13.114 -24.237 1.00 91.88 179 GLU A N 1
ATOM 1421 C CA . GLU A 1 179 ? 17.120 -12.116 -25.302 1.00 91.88 179 GLU A CA 1
ATOM 1422 C C . GLU A 1 179 ? 15.886 -11.227 -25.114 1.00 91.88 179 GLU A C 1
ATOM 1424 O O . GLU A 1 179 ? 14.828 -11.698 -24.692 1.00 91.88 179 GLU A O 1
ATOM 1429 N N . ILE A 1 180 ? 16.030 -9.928 -25.381 1.00 95.25 180 ILE A N 1
ATOM 1430 C CA . ILE A 1 180 ? 14.937 -8.968 -25.218 1.00 95.25 180 ILE A CA 1
ATOM 1431 C C . ILE A 1 180 ? 14.064 -9.017 -26.482 1.00 95.25 180 ILE A C 1
ATOM 1433 O O . ILE A 1 180 ? 14.570 -8.658 -27.550 1.00 95.25 180 ILE A O 1
ATOM 1437 N N . PRO A 1 181 ? 12.775 -9.400 -26.384 1.00 96.06 181 PRO A N 1
ATOM 1438 C CA . PRO A 1 181 ? 11.879 -9.455 -27.537 1.00 96.06 181 PRO A CA 1
ATOM 1439 C C . PRO A 1 181 ? 11.739 -8.100 -28.239 1.00 96.06 181 PRO A C 1
ATOM 1441 O O . PRO A 1 181 ? 11.805 -7.046 -27.598 1.00 96.06 181 PRO A O 1
ATOM 1444 N N . ALA A 1 182 ? 11.516 -8.125 -29.555 1.00 94.88 182 ALA A N 1
ATOM 1445 C CA . ALA A 1 182 ? 11.398 -6.921 -30.379 1.00 94.88 182 ALA A CA 1
ATOM 1446 C C . ALA A 1 182 ? 10.198 -6.046 -29.979 1.00 94.88 182 ALA A C 1
ATOM 1448 O O . ALA A 1 182 ? 10.259 -4.824 -30.103 1.00 94.88 182 ALA A O 1
ATOM 1449 N N . GLU A 1 183 ? 9.146 -6.672 -29.450 1.00 95.69 183 GLU A N 1
ATOM 1450 C CA . GLU A 1 183 ? 7.916 -6.048 -28.971 1.00 95.69 183 GLU A CA 1
ATOM 1451 C C . GLU A 1 183 ? 8.138 -5.180 -27.726 1.00 95.69 183 GLU A C 1
ATOM 1453 O O . GLU A 1 183 ? 7.318 -4.305 -27.453 1.00 95.69 183 GLU A O 1
ATOM 1458 N N . LEU A 1 184 ? 9.221 -5.408 -26.969 1.00 97.25 184 LEU A N 1
ATOM 1459 C CA . LEU A 1 184 ? 9.519 -4.711 -25.713 1.00 97.25 184 LEU A CA 1
ATOM 1460 C C . LEU A 1 184 ? 10.425 -3.497 -25.958 1.00 97.25 184 LEU A C 1
ATOM 1462 O O . LEU A 1 184 ? 11.613 -3.485 -25.612 1.00 97.25 184 LEU A O 1
ATOM 1466 N N . ALA A 1 185 ? 9.865 -2.478 -26.609 1.00 96.25 185 ALA A N 1
ATOM 1467 C CA . ALA A 1 185 ? 10.596 -1.292 -27.042 1.00 96.25 185 ALA A CA 1
ATOM 1468 C C . ALA A 1 185 ? 11.262 -0.540 -25.877 1.00 96.25 185 ALA A C 1
ATOM 1470 O O . ALA A 1 185 ? 12.424 -0.145 -25.999 1.00 96.25 185 ALA A O 1
ATOM 1471 N N . VAL A 1 186 ? 10.578 -0.395 -24.738 1.00 96.62 186 VA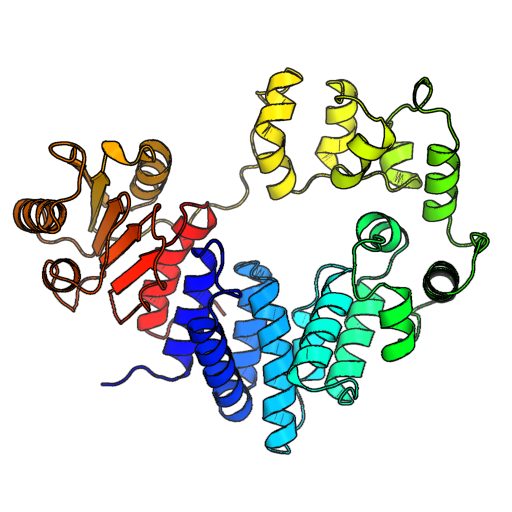L A N 1
ATOM 1472 C CA . VAL A 1 186 ? 11.101 0.332 -23.570 1.00 96.62 186 VAL A CA 1
ATOM 1473 C C . VAL A 1 186 ? 12.238 -0.443 -22.909 1.00 96.62 186 VAL A C 1
ATOM 1475 O O . VAL A 1 186 ? 13.266 0.132 -22.551 1.00 96.62 186 VAL A O 1
ATOM 1478 N N . VAL A 1 187 ? 12.108 -1.766 -22.779 1.00 96.62 187 VAL A N 1
ATOM 1479 C CA . VAL A 1 187 ? 13.177 -2.620 -22.242 1.00 96.62 187 VAL A CA 1
ATOM 1480 C C . VAL A 1 187 ? 14.403 -2.585 -23.158 1.00 96.62 187 VAL A C 1
ATOM 1482 O O . VAL A 1 187 ? 15.528 -2.469 -22.662 1.00 96.62 187 VAL A O 1
ATOM 1485 N N . ARG A 1 188 ? 14.214 -2.625 -24.485 1.00 96.81 188 ARG A N 1
ATOM 1486 C CA . ARG A 1 188 ? 15.315 -2.505 -25.458 1.00 96.81 188 ARG A CA 1
ATOM 1487 C C . ARG A 1 188 ? 15.983 -1.134 -25.389 1.00 96.81 188 ARG A C 1
ATOM 1489 O O . ARG A 1 188 ? 17.211 -1.069 -25.319 1.00 96.81 188 ARG A O 1
ATOM 1496 N N . ALA A 1 189 ? 15.204 -0.055 -25.338 1.00 96.69 189 ALA A N 1
ATOM 1497 C CA . ALA A 1 189 ? 15.723 1.301 -25.179 1.00 96.69 189 ALA A CA 1
ATOM 1498 C C . ALA A 1 189 ? 16.515 1.444 -23.869 1.00 96.69 189 ALA A C 1
ATOM 1500 O O . ALA A 1 189 ? 17.649 1.928 -23.873 1.00 96.69 189 ALA A O 1
ATOM 1501 N N . ARG A 1 190 ? 15.990 0.923 -22.751 1.00 95.69 190 ARG A N 1
ATOM 1502 C CA . ARG A 1 190 ? 16.697 0.893 -21.462 1.00 95.69 190 ARG A CA 1
ATOM 1503 C C . ARG A 1 190 ? 18.014 0.125 -21.535 1.00 95.69 190 ARG A C 1
ATOM 1505 O O . ARG A 1 190 ? 19.004 0.559 -20.936 1.00 95.69 190 ARG A O 1
ATOM 1512 N N . ALA A 1 191 ? 18.043 -1.004 -22.241 1.00 95.00 191 ALA A N 1
ATOM 1513 C CA . ALA A 1 191 ? 19.255 -1.791 -22.437 1.00 95.00 191 ALA A CA 1
ATOM 1514 C C . ALA A 1 191 ? 20.295 -1.019 -23.265 1.00 95.00 191 ALA A C 1
ATOM 1516 O O . ALA A 1 191 ? 21.452 -0.941 -22.852 1.00 95.00 191 ALA A O 1
ATOM 1517 N N . ALA A 1 192 ? 19.879 -0.366 -24.355 1.00 95.75 192 ALA A N 1
ATOM 1518 C CA . ALA A 1 192 ? 20.752 0.475 -25.175 1.00 95.75 192 ALA A CA 1
ATOM 1519 C C . ALA A 1 192 ? 21.350 1.643 -24.368 1.00 95.75 192 ALA A C 1
ATOM 1521 O O . ALA A 1 192 ? 22.567 1.826 -24.349 1.00 95.75 192 ALA A O 1
ATOM 1522 N N . LEU A 1 193 ? 20.525 2.364 -23.600 1.00 95.69 193 LEU A N 1
ATOM 1523 C CA . LEU A 1 193 ? 20.976 3.431 -22.693 1.00 95.69 193 LEU A CA 1
ATOM 1524 C C . LEU A 1 193 ? 21.943 2.923 -21.615 1.00 95.69 193 LEU A C 1
ATOM 1526 O O . LEU A 1 193 ? 22.837 3.643 -21.167 1.00 95.69 193 LEU A O 1
ATOM 1530 N N . SER A 1 194 ? 21.770 1.681 -21.166 1.00 94.06 194 SER A N 1
ATOM 1531 C CA . SER A 1 194 ? 22.651 1.057 -20.175 1.00 94.06 194 SER A CA 1
ATOM 1532 C C . SER A 1 194 ? 23.965 0.557 -20.783 1.00 94.06 194 SER A C 1
ATOM 1534 O O . SER A 1 194 ? 24.958 0.469 -20.062 1.00 94.06 194 SER A O 1
ATOM 1536 N N . ALA A 1 195 ? 24.012 0.282 -22.087 1.00 95.94 195 ALA A N 1
ATOM 1537 C CA . ALA A 1 195 ? 25.237 -0.092 -22.789 1.00 95.94 195 ALA A CA 1
ATOM 1538 C C . ALA A 1 195 ? 26.183 1.103 -23.008 1.00 95.94 195 ALA A C 1
ATOM 1540 O O . ALA A 1 195 ? 27.397 0.920 -23.090 1.00 95.94 195 ALA A O 1
ATOM 1541 N N . VAL A 1 196 ? 25.654 2.333 -23.039 1.00 96.50 196 VAL A N 1
ATOM 1542 C CA . VAL A 1 196 ? 26.467 3.555 -23.133 1.00 96.50 196 VAL A CA 1
ATOM 1543 C C . VAL A 1 196 ? 27.424 3.646 -21.929 1.00 96.50 196 VAL A C 1
ATOM 1545 O O . VAL A 1 196 ? 26.970 3.497 -20.784 1.00 96.50 196 VAL A O 1
ATOM 1548 N N . PRO A 1 197 ? 28.731 3.919 -22.132 1.00 96.56 197 PRO A N 1
ATOM 1549 C CA . PRO A 1 197 ? 29.679 4.120 -21.037 1.00 96.56 197 PRO A CA 1
ATOM 1550 C C . PRO A 1 197 ? 29.216 5.214 -20.073 1.00 96.56 197 PRO A C 1
ATOM 1552 O O . PRO A 1 197 ? 28.746 6.262 -20.506 1.00 96.56 197 PRO A O 1
ATOM 1555 N N . VAL A 1 198 ? 29.396 5.004 -18.762 1.00 95.62 198 VAL A N 1
ATOM 1556 C CA . VAL A 1 198 ? 28.863 5.890 -17.702 1.00 95.62 198 VAL A CA 1
ATOM 1557 C C . VAL A 1 198 ? 29.171 7.373 -17.948 1.00 95.62 198 VAL A C 1
ATOM 1559 O O . VAL A 1 198 ? 28.281 8.208 -17.835 1.00 95.62 198 VAL A O 1
ATOM 1562 N N . ARG A 1 199 ? 30.403 7.699 -18.361 1.00 93.94 199 ARG A N 1
ATOM 1563 C CA . ARG A 1 199 ? 30.853 9.081 -18.629 1.00 93.94 199 ARG A CA 1
ATOM 1564 C C . ARG A 1 199 ? 30.110 9.756 -19.796 1.00 93.94 199 ARG A C 1
ATOM 1566 O O . ARG A 1 199 ? 30.009 10.983 -19.846 1.00 93.94 199 ARG A O 1
ATOM 1573 N N . SER A 1 200 ? 29.570 8.960 -20.713 1.00 95.44 200 SER A N 1
ATOM 1574 C CA . SER A 1 200 ? 28.873 9.415 -21.919 1.00 95.44 200 SER A CA 1
ATOM 1575 C C . SER A 1 200 ? 27.351 9.394 -21.781 1.00 95.44 200 SER A C 1
ATOM 1577 O O . SER A 1 200 ? 26.664 9.885 -22.669 1.00 95.44 200 SER A O 1
ATOM 1579 N N . ARG A 1 201 ? 26.805 8.857 -20.681 1.00 95.75 201 ARG A N 1
ATOM 1580 C CA . ARG A 1 201 ? 25.357 8.860 -20.431 1.00 95.75 201 ARG A CA 1
ATOM 1581 C C . ARG A 1 201 ? 24.860 10.294 -20.254 1.00 95.75 201 ARG A C 1
ATOM 1583 O O . ARG A 1 201 ? 25.523 11.119 -19.617 1.00 95.75 201 ARG A O 1
ATOM 1590 N N . ARG A 1 202 ? 23.702 10.586 -20.837 1.00 92.81 202 ARG A N 1
ATOM 1591 C CA . ARG A 1 202 ? 23.012 11.874 -20.751 1.00 92.81 202 ARG A CA 1
ATOM 1592 C C . ARG A 1 202 ? 21.558 11.599 -20.433 1.00 92.81 202 ARG A C 1
ATOM 1594 O O . ARG A 1 202 ? 20.952 10.762 -21.092 1.00 92.81 202 ARG A O 1
ATOM 1601 N N . LEU A 1 203 ? 21.040 12.252 -19.401 1.00 95.31 203 LEU A N 1
ATOM 1602 C CA . LEU A 1 203 ? 19.620 12.199 -19.114 1.00 95.31 203 LEU A CA 1
ATOM 1603 C C . LEU A 1 203 ? 18.914 13.266 -19.946 1.00 95.31 203 LEU A C 1
ATOM 1605 O O . LEU A 1 203 ? 19.210 14.450 -19.817 1.00 95.31 203 LEU A O 1
ATOM 1609 N N . ASP A 1 204 ? 17.986 12.828 -20.784 1.00 93.69 204 ASP A N 1
ATOM 1610 C CA . ASP A 1 204 ? 17.097 13.678 -21.562 1.00 93.69 204 ASP A CA 1
ATOM 1611 C C . ASP A 1 204 ? 15.658 13.141 -21.490 1.00 93.69 204 ASP A C 1
ATOM 1613 O O . ASP A 1 204 ? 15.379 12.101 -20.878 1.00 93.69 204 ASP A O 1
ATOM 1617 N N . ALA A 1 205 ? 14.723 13.875 -22.096 1.00 90.69 205 ALA A N 1
ATOM 1618 C CA . ALA A 1 205 ? 13.313 13.501 -22.099 1.00 90.69 205 ALA A CA 1
ATOM 1619 C C . ALA A 1 205 ? 13.073 12.128 -22.752 1.00 90.69 205 ALA A C 1
ATOM 1621 O O . ALA A 1 205 ? 12.228 11.375 -22.274 1.00 90.69 205 ALA A O 1
ATOM 1622 N N . ALA A 1 206 ? 13.837 11.772 -23.791 1.00 91.88 206 ALA A N 1
ATOM 1623 C CA . ALA A 1 206 ? 13.722 10.484 -24.475 1.00 91.88 206 ALA A CA 1
ATOM 1624 C C . ALA A 1 206 ? 14.219 9.326 -23.596 1.00 91.88 206 ALA A C 1
ATOM 1626 O O . ALA A 1 206 ? 13.611 8.259 -23.560 1.00 91.88 206 ALA A O 1
ATOM 1627 N N . ALA A 1 207 ? 15.271 9.525 -22.804 1.00 93.31 207 ALA A N 1
ATOM 1628 C CA . ALA A 1 207 ? 15.725 8.532 -21.844 1.00 93.31 207 ALA A CA 1
ATOM 1629 C C . ALA A 1 207 ? 14.627 8.227 -20.810 1.00 93.31 207 ALA A C 1
ATOM 1631 O O . ALA A 1 207 ? 14.349 7.063 -20.510 1.00 93.31 207 ALA A O 1
ATOM 1632 N N . VAL A 1 208 ? 13.947 9.250 -20.294 1.00 92.38 208 VAL A N 1
ATOM 1633 C CA . VAL A 1 208 ? 12.837 9.069 -19.345 1.00 92.38 208 VAL A CA 1
ATOM 1634 C C . VAL A 1 208 ? 11.615 8.441 -20.025 1.00 92.38 208 VAL A C 1
ATOM 1636 O O . VAL A 1 208 ? 11.095 7.416 -19.563 1.00 92.38 208 VAL A O 1
ATOM 1639 N N . ALA A 1 209 ? 11.173 9.021 -21.142 1.00 89.94 209 ALA A N 1
ATOM 1640 C CA . ALA A 1 209 ? 10.002 8.575 -21.879 1.00 89.94 209 ALA A CA 1
ATOM 1641 C C . ALA A 1 209 ? 10.237 7.194 -22.496 1.00 89.94 209 ALA A C 1
ATOM 1643 O O . ALA A 1 209 ? 9.601 6.236 -22.079 1.00 89.94 209 ALA A O 1
ATOM 1644 N N . ASP A 1 210 ? 11.187 7.024 -23.394 1.00 91.94 210 ASP A N 1
ATOM 1645 C CA . ASP A 1 210 ? 11.336 5.785 -24.160 1.00 91.94 210 ASP A CA 1
ATOM 1646 C C . ASP A 1 210 ? 12.180 4.751 -23.418 1.00 91.94 210 ASP A C 1
ATOM 1648 O O . ASP A 1 210 ? 11.919 3.556 -23.486 1.00 91.94 210 ASP A O 1
ATOM 1652 N N . GLY A 1 211 ? 13.176 5.203 -22.657 1.00 92.25 211 GLY A N 1
ATOM 1653 C CA . GLY A 1 211 ? 14.067 4.334 -21.890 1.00 92.25 211 GLY A CA 1
ATOM 1654 C C . GLY A 1 211 ? 13.548 3.933 -20.512 1.00 92.25 211 GLY A C 1
ATOM 1655 O O . GLY A 1 211 ? 14.180 3.120 -19.839 1.00 92.25 211 GLY A O 1
ATOM 1656 N N . GLY A 1 212 ? 12.444 4.516 -20.043 1.00 91.81 212 GLY A N 1
ATOM 1657 C CA . GLY A 1 212 ? 11.893 4.221 -18.720 1.00 91.81 212 GLY A CA 1
ATOM 1658 C C . GLY A 1 212 ? 12.838 4.557 -17.562 1.00 91.81 212 GLY A C 1
ATOM 1659 O O . GLY A 1 212 ? 12.763 3.914 -16.512 1.00 91.81 212 GLY A O 1
ATOM 1660 N N . ILE A 1 213 ? 13.748 5.524 -17.734 1.00 93.31 213 ILE A N 1
ATOM 1661 C CA . ILE A 1 213 ? 14.591 5.996 -16.629 1.00 93.31 213 ILE A CA 1
ATOM 1662 C C . ILE A 1 213 ? 13.713 6.733 -15.622 1.00 93.31 213 ILE A C 1
ATOM 1664 O O . ILE A 1 213 ? 13.108 7.748 -15.939 1.00 93.31 213 ILE A O 1
ATOM 1668 N N . THR A 1 214 ? 13.669 6.233 -14.391 1.00 89.56 214 THR A N 1
ATOM 1669 C CA . THR A 1 214 ? 12.957 6.875 -13.280 1.00 89.56 214 THR A CA 1
ATOM 1670 C C . THR A 1 214 ? 13.923 7.571 -12.330 1.00 89.56 214 THR A C 1
ATOM 1672 O O . THR A 1 214 ? 15.100 7.198 -12.273 1.00 89.56 214 THR A O 1
ATOM 1675 N N . TRP A 1 215 ? 13.398 8.481 -11.502 1.00 86.06 215 TRP A N 1
ATOM 1676 C CA . TRP A 1 215 ? 14.119 9.082 -10.373 1.00 86.06 215 TRP A CA 1
ATOM 1677 C C . TRP A 1 215 ? 14.822 8.035 -9.485 1.00 86.06 215 TRP A C 1
ATOM 1679 O O . TRP A 1 215 ? 15.985 8.190 -9.138 1.00 86.06 215 TRP A O 1
ATOM 1689 N N . VAL A 1 216 ? 14.174 6.899 -9.199 1.00 83.38 216 VAL A N 1
ATOM 1690 C CA . VAL A 1 216 ? 14.777 5.823 -8.383 1.00 83.38 216 VAL A CA 1
ATOM 1691 C C . VAL A 1 216 ? 16.019 5.231 -9.059 1.00 83.38 216 VAL A C 1
ATOM 1693 O O . VAL A 1 216 ? 16.995 4.866 -8.408 1.00 83.38 216 VAL A O 1
ATOM 1696 N N . SER A 1 217 ? 15.988 5.111 -10.385 1.00 89.25 217 SER A N 1
ATOM 1697 C CA . SER A 1 217 ? 17.020 4.404 -11.141 1.00 89.25 217 SER A CA 1
ATOM 1698 C C . SER A 1 217 ? 18.143 5.308 -11.661 1.00 89.25 217 SER A C 1
ATOM 1700 O O . SER A 1 217 ? 19.210 4.807 -12.026 1.00 89.25 217 SER A O 1
ATOM 1702 N N . VAL A 1 218 ? 17.904 6.621 -11.738 1.00 91.94 218 VAL A N 1
ATOM 1703 C CA . VAL A 1 218 ? 18.787 7.564 -12.437 1.00 91.94 218 VAL A CA 1
ATOM 1704 C C . VAL A 1 218 ? 20.148 7.681 -11.759 1.00 91.94 218 VAL A C 1
ATOM 1706 O O . VAL A 1 218 ? 21.164 7.657 -12.447 1.00 91.94 218 VAL A O 1
ATOM 1709 N N . HIS A 1 219 ? 20.199 7.688 -10.425 1.00 89.62 219 HIS A N 1
ATOM 1710 C CA . HIS A 1 219 ? 21.457 7.767 -9.682 1.00 89.62 219 HIS A CA 1
ATOM 1711 C C . HIS A 1 219 ? 22.327 6.528 -9.905 1.00 89.62 219 HIS A C 1
ATOM 1713 O O . HIS A 1 219 ? 23.521 6.647 -10.174 1.00 89.62 219 HIS A O 1
ATOM 1719 N N . GLY A 1 220 ? 21.729 5.333 -9.883 1.00 89.50 220 GLY A N 1
ATOM 1720 C CA . GLY A 1 220 ? 22.440 4.091 -10.201 1.00 89.50 220 GLY A CA 1
ATOM 1721 C C . GLY A 1 220 ? 22.913 4.033 -11.658 1.00 89.50 220 GLY A C 1
ATOM 1722 O O . GLY A 1 220 ? 23.949 3.433 -11.957 1.00 89.50 220 GLY A O 1
ATOM 1723 N N . TRP A 1 221 ? 22.180 4.684 -12.566 1.00 94.00 221 TRP A N 1
ATOM 1724 C CA . TRP A 1 221 ? 22.510 4.746 -13.986 1.00 94.00 221 TRP A CA 1
ATOM 1725 C C . TRP A 1 221 ? 23.599 5.784 -14.305 1.00 94.00 221 TRP A C 1
ATOM 1727 O O . TRP A 1 221 ? 24.560 5.445 -14.991 1.00 94.00 221 TRP A O 1
ATOM 1737 N N . LEU A 1 222 ? 23.524 7.014 -13.795 1.00 94.44 222 LEU A N 1
ATOM 1738 C CA . LEU A 1 222 ? 24.548 8.042 -14.031 1.00 94.44 222 LEU A CA 1
ATOM 1739 C C . LEU A 1 222 ? 25.775 7.889 -13.126 1.00 94.44 222 LEU A C 1
ATOM 1741 O O . LEU A 1 222 ? 26.862 8.317 -13.506 1.00 94.44 222 LEU A O 1
ATOM 1745 N N . LYS A 1 223 ? 25.623 7.267 -11.949 1.00 92.31 223 LYS A N 1
ATOM 1746 C CA . LYS A 1 223 ? 26.664 7.121 -10.914 1.00 92.31 223 LYS A CA 1
ATOM 1747 C C . LYS A 1 223 ? 27.311 8.450 -10.497 1.00 92.31 223 LYS A C 1
ATOM 1749 O O . LYS A 1 223 ? 28.502 8.498 -10.201 1.00 92.31 223 LYS A O 1
ATOM 1754 N N . ARG A 1 224 ? 26.522 9.527 -10.486 1.00 91.56 224 ARG A N 1
ATOM 1755 C CA . ARG A 1 224 ? 26.903 10.866 -10.014 1.00 91.56 224 ARG A CA 1
ATOM 1756 C C . ARG A 1 224 ? 25.673 11.650 -9.553 1.00 91.56 224 ARG A C 1
ATOM 1758 O O . ARG A 1 224 ? 24.545 11.209 -9.774 1.00 91.56 224 ARG A O 1
ATOM 1765 N N . GLN A 1 225 ? 25.905 12.810 -8.943 1.00 89.06 225 GLN A N 1
ATOM 1766 C CA . GLN A 1 225 ? 24.847 13.782 -8.670 1.00 89.06 225 GLN A CA 1
ATOM 1767 C C . GLN A 1 225 ? 24.256 14.333 -9.973 1.00 89.06 225 GLN A C 1
ATOM 1769 O O . GLN A 1 225 ? 24.951 14.419 -10.994 1.00 89.06 225 GLN A O 1
ATOM 1774 N N . LEU A 1 226 ? 22.967 14.664 -9.922 1.00 91.12 226 LEU A N 1
ATOM 1775 C CA . LEU A 1 226 ? 22.222 15.249 -11.032 1.00 91.12 226 LEU A CA 1
ATOM 1776 C C . LEU A 1 226 ? 22.517 16.742 -11.139 1.00 91.12 226 LEU A C 1
ATOM 1778 O O . LEU A 1 226 ? 22.660 17.425 -10.126 1.00 91.12 226 LEU A O 1
ATOM 1782 N N . THR A 1 227 ? 22.598 17.245 -12.366 1.00 91.25 227 THR A N 1
ATOM 1783 C CA . THR A 1 227 ? 22.643 18.691 -12.610 1.00 91.25 227 THR A CA 1
ATOM 1784 C C . THR A 1 227 ? 21.236 19.293 -12.526 1.00 91.25 227 THR A C 1
ATOM 1786 O O . THR A 1 227 ? 20.244 18.567 -12.593 1.00 91.25 227 THR A O 1
ATOM 1789 N N . ALA A 1 228 ? 21.129 20.623 -12.429 1.00 89.38 228 ALA A N 1
ATOM 1790 C CA . ALA A 1 228 ? 19.836 21.316 -12.446 1.00 89.38 228 ALA A CA 1
ATOM 1791 C C . ALA A 1 228 ? 18.994 20.959 -13.690 1.00 89.38 228 ALA A C 1
ATOM 1793 O O . ALA A 1 228 ? 17.829 20.601 -13.561 1.00 89.38 228 ALA A O 1
ATOM 1794 N N . ALA A 1 229 ? 19.607 20.934 -14.879 1.00 90.81 229 ALA A N 1
ATOM 1795 C CA . ALA A 1 229 ? 18.924 20.560 -16.121 1.00 90.81 229 ALA A CA 1
ATOM 1796 C C . ALA A 1 229 ? 18.410 19.105 -16.111 1.00 90.81 229 ALA A C 1
ATOM 1798 O O . ALA A 1 229 ? 17.360 18.801 -16.666 1.00 90.81 229 ALA A O 1
ATOM 1799 N N . GLU A 1 230 ? 19.131 18.182 -15.469 1.00 93.69 230 GLU A N 1
ATOM 1800 C CA . GLU A 1 230 ? 18.688 16.787 -15.349 1.00 93.69 230 GLU A CA 1
ATOM 1801 C C . GLU A 1 230 ? 17.547 16.632 -14.340 1.00 93.69 230 GLU A C 1
ATOM 1803 O O . GLU A 1 230 ? 16.652 15.811 -14.541 1.00 93.69 230 GLU A O 1
ATOM 1808 N N . TRP A 1 231 ? 17.542 17.444 -13.282 1.00 91.12 231 TRP A N 1
ATOM 1809 C CA . TRP A 1 231 ? 16.395 17.552 -12.387 1.0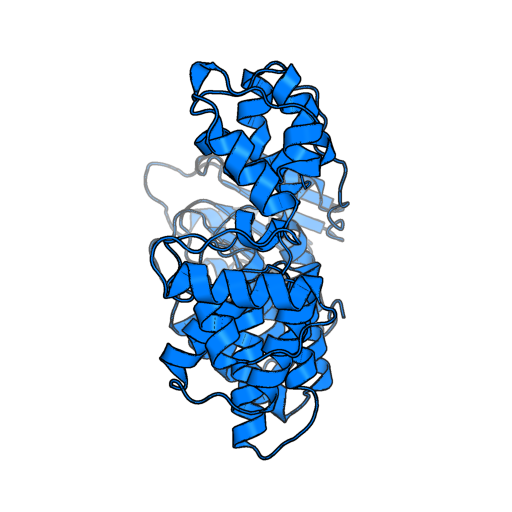0 91.12 231 TRP A CA 1
ATOM 1810 C C . TRP A 1 231 ? 15.160 18.071 -13.120 1.00 91.12 231 TRP A C 1
ATOM 1812 O O . TRP A 1 231 ? 14.108 17.447 -13.013 1.00 91.12 231 TRP A O 1
ATOM 1822 N N . GLU A 1 232 ? 15.279 19.130 -13.923 1.00 89.88 232 GLU A N 1
ATOM 1823 C CA . GLU A 1 232 ? 14.170 19.672 -14.725 1.00 89.88 232 GLU A CA 1
ATOM 1824 C C . GLU A 1 232 ? 13.539 18.628 -15.657 1.00 89.88 232 GLU A C 1
ATOM 1826 O O . GLU A 1 232 ? 12.322 18.614 -15.832 1.00 89.88 232 GLU A O 1
ATOM 1831 N N . VAL A 1 233 ? 14.337 17.702 -16.197 1.00 92.94 233 VAL A N 1
ATOM 1832 C CA . VAL A 1 233 ? 13.838 16.573 -17.001 1.00 92.94 233 VAL A CA 1
ATOM 1833 C C . VAL A 1 233 ? 13.028 15.573 -16.161 1.00 92.94 233 VAL A C 1
ATOM 1835 O O . VAL A 1 233 ? 12.059 14.995 -16.654 1.00 92.94 233 VAL A O 1
ATOM 1838 N N . LEU A 1 234 ? 13.405 15.344 -14.899 1.00 90.38 234 LEU A N 1
ATOM 1839 C CA . LEU A 1 234 ? 12.744 14.369 -14.022 1.00 90.38 234 LEU A CA 1
ATOM 1840 C C . LEU A 1 234 ? 11.500 14.917 -13.332 1.00 90.38 234 LEU A C 1
ATOM 1842 O O . LEU A 1 234 ? 10.533 14.166 -13.182 1.00 90.38 234 LEU A O 1
ATOM 1846 N N . LEU A 1 235 ? 11.521 16.188 -12.917 1.00 87.75 235 LEU A N 1
ATOM 1847 C CA . LEU A 1 235 ? 10.469 16.828 -12.120 1.00 87.75 235 LEU A CA 1
ATOM 1848 C C . LEU A 1 235 ? 9.044 16.557 -12.654 1.00 87.75 235 LEU A C 1
ATOM 1850 O O . LEU A 1 235 ? 8.202 16.161 -11.848 1.00 87.75 235 LEU A O 1
ATOM 1854 N N . PRO A 1 236 ? 8.753 16.639 -13.974 1.00 87.19 236 PRO A N 1
ATOM 1855 C CA . PRO A 1 236 ? 7.410 16.383 -14.511 1.00 87.19 236 PRO A CA 1
ATOM 1856 C C . PRO A 1 236 ? 6.901 14.948 -14.317 1.00 87.19 236 PRO A C 1
ATOM 1858 O O . PRO A 1 236 ? 5.711 14.686 -14.467 1.00 87.19 236 PRO A O 1
ATOM 1861 N N . THR A 1 237 ? 7.795 14.002 -14.028 1.00 85.12 237 THR A N 1
ATOM 1862 C CA . THR A 1 237 ? 7.470 12.575 -13.876 1.00 85.12 237 THR A CA 1
ATOM 1863 C C . THR A 1 237 ? 7.419 12.118 -12.421 1.00 85.12 237 THR A C 1
ATOM 1865 O O . THR A 1 237 ? 7.059 10.971 -12.146 1.00 85.12 237 THR A O 1
ATOM 1868 N N . MET A 1 238 ? 7.793 12.993 -11.486 1.00 82.56 238 MET A N 1
ATOM 1869 C CA . MET A 1 238 ? 7.862 12.670 -10.069 1.00 82.56 238 MET A CA 1
ATOM 1870 C C . MET A 1 238 ? 6.503 12.840 -9.394 1.00 82.56 238 MET A C 1
ATOM 1872 O O . MET A 1 238 ? 5.745 13.766 -9.661 1.00 82.56 238 MET A O 1
ATOM 1876 N N . THR A 1 239 ? 6.215 11.935 -8.467 1.00 77.12 239 THR A N 1
ATOM 1877 C CA . THR A 1 239 ? 5.094 12.086 -7.531 1.00 77.12 239 THR A CA 1
ATOM 1878 C C . THR A 1 239 ? 5.435 13.103 -6.443 1.00 77.12 239 THR A C 1
ATOM 1880 O O . THR A 1 239 ? 6.603 13.244 -6.080 1.00 77.12 239 THR A O 1
ATOM 1883 N N . ASP A 1 240 ? 4.422 13.712 -5.825 1.00 66.88 240 ASP A N 1
ATOM 1884 C CA . ASP A 1 240 ? 4.586 14.630 -4.685 1.00 66.88 240 ASP A CA 1
ATOM 1885 C C . ASP A 1 240 ? 5.488 14.045 -3.587 1.00 66.88 240 ASP A C 1
ATOM 1887 O O . ASP A 1 240 ? 6.383 14.705 -3.066 1.00 66.88 240 ASP A O 1
ATOM 1891 N N . ARG A 1 241 ? 5.321 12.751 -3.286 1.00 68.31 241 ARG A N 1
ATOM 1892 C CA . ARG A 1 241 ? 6.134 12.042 -2.289 1.00 68.31 241 ARG A CA 1
ATOM 1893 C C . ARG A 1 241 ? 7.603 11.926 -2.695 1.00 68.31 241 ARG A C 1
ATOM 1895 O O . ARG A 1 241 ? 8.476 11.974 -1.832 1.00 68.31 241 ARG A O 1
ATOM 1902 N N . GLN A 1 242 ? 7.881 11.718 -3.980 1.00 79.06 242 GLN A N 1
ATOM 1903 C CA . GLN A 1 242 ? 9.252 11.686 -4.491 1.00 79.06 242 GLN A CA 1
ATOM 1904 C C . GLN A 1 242 ? 9.862 13.088 -4.457 1.00 79.06 242 GLN A C 1
ATOM 1906 O O . GLN A 1 242 ? 10.981 13.226 -3.981 1.00 79.06 242 GLN A O 1
ATOM 1911 N N . LEU A 1 243 ? 9.110 14.119 -4.857 1.00 77.62 243 LEU A N 1
ATOM 1912 C CA . LEU A 1 243 ? 9.554 15.516 -4.796 1.00 77.62 243 LEU A CA 1
ATOM 1913 C C . LEU A 1 243 ? 9.935 15.923 -3.370 1.00 77.62 243 LEU A C 1
ATOM 1915 O O . LEU A 1 243 ? 11.036 16.417 -3.148 1.00 77.62 243 LEU A O 1
ATOM 1919 N N . LEU A 1 244 ? 9.076 15.622 -2.390 1.00 71.38 244 LEU A N 1
ATOM 1920 C CA . LEU A 1 244 ? 9.341 15.892 -0.974 1.00 71.38 244 LEU A CA 1
ATOM 1921 C C . LEU A 1 244 ? 10.614 15.199 -0.465 1.00 71.38 244 LEU A C 1
ATOM 1923 O O . LEU A 1 244 ? 11.371 15.785 0.305 1.00 71.38 244 LEU A O 1
ATOM 1927 N N . ARG A 1 245 ? 10.876 13.960 -0.900 1.00 72.94 245 ARG A N 1
ATOM 1928 C CA . ARG A 1 245 ? 12.098 13.219 -0.534 1.00 72.94 245 ARG A CA 1
ATOM 1929 C C . ARG A 1 245 ? 13.358 13.789 -1.178 1.00 72.94 245 ARG A C 1
ATOM 1931 O O . ARG A 1 245 ? 14.440 13.596 -0.633 1.00 72.94 245 ARG A O 1
ATOM 1938 N N . SER A 1 246 ? 13.213 14.473 -2.307 1.00 79.94 246 SER A N 1
ATOM 1939 C CA . SER A 1 246 ? 14.314 15.043 -3.080 1.00 79.94 246 SER A CA 1
ATOM 1940 C C . SER A 1 246 ? 14.609 16.503 -2.757 1.00 79.94 246 SER A C 1
ATOM 1942 O O . SER A 1 246 ? 15.572 17.033 -3.299 1.00 79.94 246 SER A O 1
ATOM 1944 N N . LEU A 1 247 ? 13.849 17.152 -1.864 1.00 78.81 247 LEU A N 1
ATOM 1945 C CA . LEU A 1 247 ? 14.065 18.561 -1.503 1.00 78.81 247 LEU A CA 1
ATOM 1946 C C . LEU A 1 247 ? 15.526 18.889 -1.139 1.00 78.81 247 LEU A C 1
ATOM 1948 O O . LEU A 1 247 ? 16.051 19.840 -1.714 1.00 78.81 247 LEU A O 1
ATOM 1952 N N . PRO A 1 248 ? 16.237 18.103 -0.300 1.00 77.56 248 PRO A N 1
ATOM 1953 C CA . PRO A 1 248 ? 17.633 18.411 0.018 1.00 77.56 248 PRO A CA 1
ATOM 1954 C C . PRO A 1 248 ? 18.560 18.370 -1.207 1.00 77.56 248 PRO A C 1
ATOM 1956 O O . PRO A 1 248 ? 19.519 19.132 -1.296 1.00 77.56 248 PRO A O 1
ATOM 1959 N N . GLU A 1 249 ? 18.290 17.477 -2.160 1.00 83.50 249 GLU A N 1
ATOM 1960 C CA . GLU A 1 249 ? 19.087 17.336 -3.384 1.00 83.50 249 GLU A CA 1
ATOM 1961 C C . GLU A 1 249 ? 18.743 18.427 -4.409 1.00 83.50 249 GLU A C 1
ATOM 1963 O O . GLU A 1 249 ? 19.629 18.910 -5.113 1.00 83.50 249 GLU A O 1
ATOM 1968 N N . LEU A 1 250 ? 17.475 18.850 -4.464 1.00 83.06 250 LEU A N 1
ATOM 1969 C CA . LEU A 1 250 ? 17.018 19.982 -5.270 1.00 83.06 250 LEU A CA 1
ATOM 1970 C C . LEU A 1 250 ? 17.636 21.294 -4.775 1.00 83.06 250 LEU A C 1
ATOM 1972 O O . LEU A 1 250 ? 18.123 22.078 -5.586 1.00 83.06 250 LEU A O 1
ATOM 1976 N N . GLU A 1 251 ? 17.694 21.510 -3.458 1.00 80.94 251 GLU A N 1
ATOM 1977 C CA . GLU A 1 251 ? 18.385 22.658 -2.857 1.00 80.94 251 GLU A CA 1
ATOM 1978 C C . GLU A 1 251 ? 19.875 22.672 -3.223 1.00 80.94 251 GLU A C 1
ATOM 1980 O O . GLU A 1 251 ? 20.387 23.695 -3.677 1.00 80.94 251 GLU A O 1
ATOM 1985 N N . GLN A 1 252 ? 20.561 21.527 -3.112 1.00 82.12 252 GLN A N 1
ATOM 1986 C CA . GLN A 1 252 ? 21.966 21.394 -3.527 1.00 82.12 252 GLN A CA 1
ATOM 1987 C C . GLN A 1 252 ? 22.175 21.673 -5.022 1.00 82.12 252 GLN A C 1
ATOM 1989 O O . GLN A 1 252 ? 23.224 22.186 -5.409 1.00 82.12 252 GLN A O 1
ATOM 1994 N N . ALA A 1 253 ? 21.185 21.359 -5.859 1.00 84.50 253 ALA A N 1
ATOM 1995 C CA . ALA A 1 253 ? 21.203 21.642 -7.291 1.00 84.50 253 ALA A CA 1
ATOM 1996 C C . ALA A 1 253 ? 20.792 23.086 -7.648 1.00 84.50 253 ALA A C 1
ATOM 1998 O O . ALA A 1 253 ? 20.772 23.424 -8.831 1.00 84.50 253 ALA A O 1
ATOM 1999 N N . GLY A 1 254 ? 20.472 23.937 -6.665 1.00 82.44 254 GLY A N 1
ATOM 2000 C CA . GLY A 1 254 ? 20.044 25.323 -6.888 1.00 82.44 254 GLY A CA 1
ATOM 2001 C C . GLY A 1 254 ? 18.571 25.482 -7.287 1.00 82.44 254 GLY A C 1
ATOM 2002 O O . GLY A 1 254 ? 18.187 26.538 -7.779 1.00 82.44 254 GLY A O 1
ATOM 2003 N N . LEU A 1 255 ? 17.740 24.458 -7.065 1.00 80.31 255 LEU A N 1
ATOM 2004 C CA . LEU A 1 255 ? 16.310 24.408 -7.405 1.00 80.31 255 LEU A CA 1
ATOM 2005 C C . LEU A 1 255 ? 15.397 24.546 -6.166 1.00 80.31 255 LEU A C 1
ATOM 2007 O O . LEU A 1 255 ? 14.284 24.028 -6.145 1.00 80.31 255 LEU A O 1
ATOM 2011 N N . GLY A 1 256 ? 15.853 25.242 -5.119 1.00 60.09 256 GLY A N 1
ATOM 2012 C CA . GLY A 1 256 ? 15.133 25.366 -3.838 1.00 60.09 256 GLY A CA 1
ATOM 2013 C C . GLY A 1 256 ? 13.768 26.071 -3.909 1.00 60.09 256 GLY A C 1
ATOM 2014 O O . GLY A 1 256 ? 12.930 25.860 -3.037 1.00 60.09 256 GLY A O 1
ATOM 2015 N N . ASP A 1 257 ? 13.509 26.849 -4.966 1.00 59.44 257 ASP A N 1
ATOM 2016 C CA . ASP A 1 257 ? 12.217 27.513 -5.210 1.00 59.44 257 ASP A CA 1
ATOM 2017 C C . ASP A 1 257 ? 11.179 26.615 -5.907 1.00 59.44 257 ASP A C 1
ATOM 2019 O O . ASP A 1 257 ? 10.046 27.052 -6.151 1.00 59.44 257 ASP A O 1
ATOM 2023 N N . VAL A 1 258 ? 11.517 25.353 -6.216 1.00 56.88 258 VAL A N 1
ATOM 2024 C CA . VAL A 1 258 ? 10.532 24.356 -6.657 1.00 56.88 258 VAL A CA 1
ATOM 2025 C C . VAL A 1 258 ? 9.581 24.112 -5.490 1.00 56.88 258 VAL A C 1
ATOM 2027 O O . VAL A 1 258 ? 9.829 23.293 -4.605 1.00 56.88 258 VAL A O 1
ATOM 2030 N N . ARG A 1 259 ? 8.486 24.880 -5.467 1.00 49.66 259 ARG A N 1
ATOM 2031 C CA . ARG A 1 259 ? 7.418 24.745 -4.479 1.00 49.66 259 ARG A CA 1
ATOM 2032 C C . ARG A 1 259 ? 7.009 23.281 -4.440 1.00 49.66 259 ARG A C 1
ATOM 2034 O O . ARG A 1 259 ? 6.557 22.746 -5.454 1.00 49.66 259 ARG A O 1
ATOM 2041 N N . ALA A 1 260 ? 7.142 22.655 -3.270 1.00 45.00 260 ALA A N 1
ATOM 2042 C CA . ALA A 1 260 ? 6.486 21.386 -3.009 1.00 45.00 260 ALA A CA 1
ATOM 2043 C C . ALA A 1 260 ? 5.025 21.517 -3.483 1.00 45.00 260 ALA A C 1
ATOM 2045 O O . ALA A 1 260 ? 4.379 22.521 -3.150 1.00 45.00 260 ALA A O 1
ATOM 2046 N N . PRO A 1 261 ? 4.522 20.594 -4.318 1.00 39.22 261 PRO A N 1
ATOM 2047 C CA . PRO A 1 261 ? 3.176 20.709 -4.853 1.00 39.22 261 PRO A CA 1
ATOM 2048 C C . PRO A 1 261 ? 2.179 20.875 -3.704 1.00 39.22 261 PRO A C 1
ATOM 2050 O O . PRO A 1 261 ? 2.178 20.120 -2.731 1.00 39.22 261 PRO A O 1
ATOM 2053 N N . ALA A 1 262 ? 1.343 21.910 -3.807 1.00 43.19 262 ALA A N 1
ATOM 2054 C CA . ALA A 1 262 ? 0.219 22.138 -2.913 1.00 43.19 262 ALA A CA 1
ATOM 2055 C C . ALA A 1 262 ? -0.798 21.011 -3.146 1.00 43.19 262 ALA A C 1
ATOM 2057 O O . ALA A 1 262 ? -1.626 21.086 -4.048 1.00 43.19 262 ALA A O 1
ATOM 2058 N N . GLY A 1 263 ? -0.660 19.921 -2.390 1.00 43.41 263 GLY A N 1
ATOM 2059 C CA . GLY A 1 263 ? -1.139 18.616 -2.848 1.00 43.41 263 GLY A CA 1
ATOM 2060 C C . GLY A 1 263 ? -2.001 17.825 -1.879 1.00 43.41 263 GLY A C 1
ATOM 2061 O O . GLY A 1 263 ? -2.156 16.628 -2.075 1.00 43.41 263 GLY A O 1
ATOM 2062 N N . ARG A 1 264 ? -2.555 18.456 -0.837 1.00 44.91 264 ARG A N 1
ATOM 2063 C CA . ARG A 1 264 ? -3.756 18.036 -0.085 1.00 44.91 264 ARG A CA 1
ATOM 2064 C C . ARG A 1 264 ? -3.864 18.931 1.145 1.00 44.91 264 ARG A C 1
ATOM 2066 O O . ARG A 1 264 ? -3.027 18.838 2.034 1.00 44.91 264 ARG A O 1
ATOM 2073 N N . SER A 1 265 ? -4.904 19.759 1.240 1.00 50.72 265 SER A N 1
ATOM 2074 C CA . SER A 1 265 ? -5.203 20.442 2.502 1.00 50.72 265 SER A CA 1
ATOM 2075 C C . SER A 1 265 ? -5.319 19.386 3.601 1.00 50.72 265 SER A C 1
ATOM 2077 O O . SER A 1 265 ? -6.160 18.484 3.510 1.00 50.72 265 SER A O 1
ATOM 2079 N N . VAL A 1 266 ? -4.454 19.452 4.610 1.00 57.09 266 VAL A N 1
ATOM 2080 C CA . VAL A 1 266 ? -4.655 18.677 5.830 1.00 57.09 266 VAL A CA 1
ATOM 2081 C C . VAL A 1 266 ? -6.007 19.129 6.400 1.00 57.09 266 VAL A C 1
ATOM 2083 O O . VAL A 1 266 ? -6.236 20.335 6.507 1.00 57.09 266 VAL A O 1
ATOM 2086 N N . PRO A 1 267 ? -6.955 18.215 6.673 1.00 62.88 267 PRO A N 1
ATOM 2087 C CA . PRO A 1 267 ? -8.227 18.605 7.263 1.00 62.88 267 PRO A CA 1
ATOM 2088 C C . PRO A 1 267 ? -7.969 19.338 8.579 1.00 62.88 267 PRO A C 1
ATOM 2090 O O . PRO A 1 267 ? -7.243 18.818 9.432 1.00 62.88 267 PRO A O 1
ATOM 2093 N N . ARG A 1 268 ? -8.541 20.537 8.740 1.00 77.69 268 ARG A N 1
ATOM 2094 C CA . ARG A 1 268 ? -8.439 21.294 9.993 1.00 77.69 268 ARG A CA 1
ATOM 2095 C C . ARG A 1 268 ? -9.030 20.470 11.129 1.00 77.69 268 ARG A C 1
ATOM 2097 O O . ARG A 1 268 ? -10.096 19.878 10.978 1.00 77.69 268 ARG A O 1
ATOM 2104 N N . VAL A 1 269 ? -8.342 20.441 12.264 1.00 82.38 269 VAL A N 1
ATOM 2105 C CA . VAL A 1 269 ? -8.817 19.731 13.453 1.00 82.38 269 VAL A CA 1
ATOM 2106 C C . VAL A 1 269 ? -9.772 20.660 14.219 1.00 82.38 269 VAL A C 1
ATOM 2108 O O . VAL A 1 269 ? -9.302 21.672 14.741 1.00 82.38 269 VAL A O 1
ATOM 2111 N N . PRO A 1 270 ? -11.088 20.378 14.281 1.00 84.25 270 PRO A N 1
ATOM 2112 C CA . PRO A 1 270 ? -12.074 21.312 14.834 1.00 84.25 270 PRO A CA 1
ATOM 2113 C C . PRO A 1 270 ? -11.986 21.416 16.360 1.00 84.25 270 PRO A C 1
ATOM 2115 O O . PRO A 1 270 ? -11.511 20.486 17.013 1.00 84.25 270 PRO A O 1
ATOM 2118 N N . GLY A 1 271 ? -12.486 22.504 16.939 1.00 88.44 271 GLY A N 1
ATOM 2119 C CA . GLY A 1 271 ? -12.561 22.709 18.389 1.00 88.44 271 GLY A CA 1
ATOM 2120 C C . GLY A 1 271 ? -11.269 23.222 19.039 1.00 88.44 271 GLY A C 1
ATOM 2121 O O . GLY A 1 271 ? -10.323 23.656 18.374 1.00 88.44 271 GLY A O 1
ATOM 2122 N N . HIS A 1 272 ? -11.242 23.193 20.372 1.00 92.69 272 HIS A N 1
ATOM 2123 C CA . HIS A 1 272 ? -10.204 23.787 21.210 1.00 92.69 272 HIS A CA 1
ATOM 2124 C C . HIS A 1 272 ? -9.181 22.745 21.683 1.00 92.69 272 HIS A C 1
ATOM 2126 O O . HIS A 1 272 ? -9.451 21.894 22.532 1.00 92.69 272 HIS A O 1
ATOM 2132 N N . THR A 1 273 ? -7.970 22.829 21.140 1.00 92.75 273 THR A N 1
ATOM 2133 C CA . THR A 1 273 ? -6.890 21.857 21.335 1.00 92.75 273 THR A CA 1
ATOM 2134 C C . THR A 1 273 ? -5.816 22.409 22.263 1.00 92.75 273 THR A C 1
ATOM 2136 O O . THR A 1 273 ? -5.241 23.460 21.991 1.00 92.75 273 THR A O 1
ATOM 2139 N N . LEU A 1 274 ? -5.491 21.686 23.339 1.00 93.75 274 LEU A N 1
ATOM 2140 C CA . LEU A 1 274 ? -4.290 21.964 24.132 1.00 93.75 274 LEU A CA 1
ATOM 2141 C C . LEU A 1 274 ? -3.098 21.228 23.515 1.00 93.75 274 LEU A C 1
ATOM 2143 O O . LEU A 1 274 ? -3.071 20.000 23.554 1.00 93.75 274 LEU A O 1
ATOM 2147 N N . VAL A 1 275 ? -2.110 21.955 22.989 1.00 90.81 275 VAL A N 1
ATOM 2148 C CA . VAL A 1 275 ? -0.880 21.376 22.421 1.00 90.81 275 VAL A CA 1
ATOM 2149 C C . VAL A 1 275 ? 0.278 21.597 23.388 1.00 90.81 275 VAL A C 1
ATOM 2151 O O . VAL A 1 275 ? 0.689 22.731 23.632 1.00 90.81 275 VAL A O 1
ATOM 2154 N N . LEU A 1 276 ? 0.815 20.514 23.943 1.00 89.44 276 LEU A N 1
ATOM 2155 C CA . LEU A 1 276 ? 1.954 20.522 24.856 1.00 89.44 276 LEU A CA 1
ATOM 2156 C C . LEU A 1 276 ? 3.207 20.096 24.092 1.00 89.44 276 LEU A C 1
ATOM 2158 O O . LEU A 1 276 ? 3.269 18.973 23.595 1.00 89.44 276 LEU A O 1
ATOM 2162 N N . ILE A 1 277 ? 4.191 20.991 23.999 1.00 86.69 277 ILE A N 1
ATOM 2163 C CA . ILE A 1 277 ? 5.419 20.777 23.225 1.00 86.69 277 ILE A CA 1
ATOM 2164 C C . ILE A 1 277 ? 6.613 20.727 24.170 1.00 86.69 277 ILE A C 1
ATOM 2166 O O . ILE A 1 277 ? 6.932 21.698 24.860 1.00 86.69 277 ILE A O 1
ATOM 2170 N N . ASP A 1 278 ? 7.296 19.591 24.159 1.00 82.06 278 ASP A N 1
ATOM 2171 C CA . ASP A 1 278 ? 8.578 19.398 24.815 1.00 82.06 278 ASP A CA 1
ATOM 2172 C C . ASP A 1 278 ? 9.719 19.940 23.948 1.00 82.06 278 ASP A C 1
ATOM 2174 O O . ASP A 1 278 ? 10.157 19.297 22.993 1.00 82.06 278 ASP A O 1
ATOM 2178 N N . THR A 1 279 ? 10.240 21.116 24.293 1.00 80.12 279 THR A N 1
ATOM 2179 C CA . THR A 1 279 ? 11.304 21.778 23.515 1.00 80.12 279 THR A CA 1
ATOM 2180 C C . THR A 1 279 ? 12.617 20.996 23.516 1.00 80.12 279 THR A C 1
ATOM 2182 O O . THR A 1 279 ? 13.427 21.124 22.603 1.00 80.12 279 THR A O 1
ATOM 2185 N N . ALA A 1 280 ? 12.827 20.108 24.494 1.00 71.88 280 ALA A N 1
ATOM 2186 C CA . ALA A 1 280 ? 13.998 19.236 24.518 1.00 71.88 280 ALA A CA 1
ATOM 2187 C C . ALA A 1 280 ? 13.870 18.032 23.567 1.00 71.88 280 ALA A C 1
ATOM 2189 O O . ALA A 1 280 ? 14.825 17.277 23.425 1.00 71.88 280 ALA A O 1
ATOM 2190 N N . ALA A 1 281 ? 12.702 17.801 22.953 1.00 65.81 281 ALA A N 1
ATOM 2191 C CA . ALA A 1 281 ? 12.519 16.717 21.988 1.00 65.81 281 ALA A CA 1
ATOM 2192 C C . ALA A 1 281 ? 13.067 17.061 20.591 1.00 65.81 281 ALA A C 1
ATOM 2194 O O . ALA A 1 281 ? 13.375 16.145 19.843 1.00 65.81 281 ALA A O 1
ATOM 2195 N N . GLY A 1 282 ? 13.222 18.345 20.239 1.00 63.69 282 GLY A N 1
ATOM 2196 C CA . GLY A 1 282 ? 13.764 18.759 18.934 1.00 63.69 282 GLY A CA 1
ATOM 2197 C C . GLY A 1 282 ? 12.765 18.723 17.766 1.00 63.69 282 GLY A C 1
ATOM 2198 O O . GLY A 1 282 ? 13.175 18.813 16.614 1.00 63.69 282 GLY A O 1
ATOM 2199 N N . PHE A 1 283 ? 11.458 18.627 18.041 1.00 66.69 283 PHE A N 1
ATOM 2200 C CA . PHE A 1 283 ? 10.396 18.490 17.025 1.00 66.69 283 PHE A CA 1
ATOM 2201 C C . PHE A 1 283 ? 9.424 19.676 16.975 1.00 66.69 283 PHE A C 1
ATOM 2203 O O . PHE A 1 283 ? 8.271 19.538 16.566 1.00 66.69 283 PHE A O 1
ATOM 2210 N N . GLU A 1 284 ? 9.886 20.858 17.377 1.00 68.38 284 GLU A N 1
ATOM 2211 C CA . GLU A 1 284 ? 9.058 22.067 17.473 1.00 68.38 284 GLU A CA 1
ATOM 2212 C C . GLU A 1 284 ? 8.359 22.393 16.148 1.00 68.38 284 GLU A C 1
ATOM 2214 O O . GLU A 1 284 ? 7.157 22.627 16.142 1.00 68.38 284 GLU A O 1
ATOM 2219 N N . ARG A 1 285 ? 9.060 22.266 15.010 1.00 67.38 285 ARG A N 1
ATOM 2220 C CA . ARG A 1 285 ? 8.477 22.515 13.679 1.00 67.38 285 ARG A CA 1
ATOM 2221 C C . ARG A 1 285 ? 7.288 21.603 13.357 1.00 67.38 285 ARG A C 1
ATOM 2223 O O . ARG A 1 285 ? 6.289 22.074 12.825 1.00 67.38 285 ARG A O 1
ATOM 2230 N N . GLY A 1 286 ? 7.378 20.309 13.674 1.00 67.25 286 GLY A N 1
ATOM 2231 C CA . GLY A 1 286 ? 6.284 19.359 13.435 1.00 67.25 286 GLY A CA 1
ATOM 2232 C C . GLY A 1 286 ? 5.081 19.631 14.340 1.00 67.25 286 GLY A C 1
ATOM 2233 O O . GLY A 1 286 ? 3.937 19.578 13.894 1.00 67.25 286 GLY A O 1
ATOM 2234 N N . ALA A 1 287 ? 5.338 19.994 15.597 1.00 72.94 287 ALA A N 1
ATOM 2235 C CA . ALA A 1 287 ? 4.295 20.376 16.539 1.00 72.94 287 ALA A CA 1
ATOM 2236 C C . ALA A 1 287 ? 3.633 21.721 16.184 1.00 72.94 287 ALA A C 1
ATOM 2238 O O . ALA A 1 287 ? 2.423 21.870 16.348 1.00 72.94 287 ALA A O 1
ATOM 2239 N N . ASP A 1 288 ? 4.393 22.677 15.649 1.00 75.44 288 ASP A N 1
ATOM 2240 C CA . ASP A 1 288 ? 3.872 23.958 15.170 1.00 75.44 288 ASP A CA 1
ATOM 2241 C C . ASP A 1 288 ? 2.989 23.773 13.925 1.00 75.44 288 ASP A C 1
ATOM 2243 O O . ASP A 1 288 ? 1.930 24.395 13.826 1.00 75.44 288 ASP A O 1
ATOM 2247 N N . LEU A 1 289 ? 3.363 22.865 13.013 1.00 74.00 289 LEU A N 1
ATOM 2248 C CA . LEU A 1 289 ? 2.516 22.456 11.884 1.00 74.00 289 LEU A CA 1
ATOM 2249 C C . LEU A 1 289 ? 1.223 21.766 12.349 1.00 74.00 289 LEU A C 1
ATOM 2251 O O . LEU A 1 289 ? 0.152 22.023 11.801 1.00 74.00 289 LEU A O 1
ATOM 2255 N N . LEU A 1 290 ? 1.291 20.930 13.390 1.00 76.06 290 LEU A N 1
ATOM 2256 C CA . LEU A 1 290 ? 0.098 20.328 13.993 1.00 76.06 290 LEU A CA 1
ATOM 2257 C C . LEU A 1 290 ? -0.842 21.400 14.552 1.00 76.06 290 LEU A C 1
ATOM 2259 O O . LEU A 1 290 ? -2.050 21.376 14.308 1.00 76.06 290 LEU A O 1
ATOM 2263 N N . ALA A 1 291 ? -0.279 22.332 15.321 1.00 81.00 291 ALA A N 1
ATOM 2264 C CA . ALA A 1 291 ? -1.032 23.377 15.991 1.00 81.00 291 ALA A CA 1
ATOM 2265 C C . ALA A 1 291 ? -1.664 24.356 14.993 1.00 81.00 291 ALA A C 1
ATOM 2267 O O . ALA A 1 291 ? -2.812 24.750 15.187 1.00 81.00 291 ALA A O 1
ATOM 2268 N N . SER A 1 292 ? -0.967 24.703 13.905 1.00 81.50 292 SER A N 1
ATOM 2269 C CA . SER A 1 292 ? -1.517 25.563 12.847 1.00 81.50 292 SER A CA 1
ATOM 2270 C C . SER A 1 292 ? -2.688 24.907 12.107 1.00 81.50 292 SER A C 1
ATOM 2272 O O . SER A 1 292 ? -3.602 25.597 11.649 1.00 81.50 292 SER A O 1
ATOM 2274 N N . ASN A 1 293 ? -2.714 23.572 12.061 1.00 79.00 293 ASN A N 1
ATOM 2275 C CA . ASN A 1 293 ? -3.815 22.810 11.489 1.00 79.00 293 ASN A CA 1
ATOM 2276 C C . ASN A 1 293 ? -5.024 22.649 12.438 1.00 79.00 293 ASN A C 1
ATOM 2278 O O . ASN A 1 293 ? -6.086 22.203 12.011 1.00 79.00 293 ASN A O 1
ATOM 2282 N N . CYS A 1 294 ? -4.924 23.023 13.714 1.00 84.19 294 CYS A N 1
ATOM 2283 C CA . CYS A 1 294 ? -6.071 23.031 14.630 1.00 84.19 294 CYS A CA 1
ATOM 2284 C C . CYS A 1 294 ? -6.890 24.321 14.463 1.00 84.19 294 CYS A C 1
ATOM 2286 O O . CYS A 1 294 ? -6.315 25.385 14.252 1.00 84.19 294 CYS A O 1
ATOM 2288 N N . GLU A 1 295 ? -8.219 24.250 14.578 1.00 87.31 295 GLU A N 1
ATOM 2289 C CA . GLU A 1 295 ? -9.118 25.414 14.525 1.00 87.31 295 GLU A CA 1
ATOM 2290 C C . GLU A 1 295 ? -8.754 26.441 15.601 1.00 87.31 295 GLU A C 1
ATOM 2292 O O . GLU A 1 295 ? -8.474 27.600 15.284 1.00 87.31 295 GLU A O 1
ATOM 2297 N N . HIS A 1 296 ? -8.652 25.974 16.849 1.00 89.62 296 HIS A N 1
ATOM 2298 C CA . HIS A 1 296 ? -8.114 26.734 17.967 1.00 89.62 296 HIS A CA 1
ATOM 2299 C C . HIS A 1 296 ? -7.077 25.900 18.725 1.00 89.62 296 HIS A C 1
ATOM 2301 O O . HIS A 1 296 ? -7.405 24.865 19.304 1.00 89.62 296 HIS A O 1
ATOM 2307 N N . ALA A 1 297 ? -5.821 26.355 18.751 1.00 91.06 297 ALA A N 1
ATOM 2308 C CA . ALA A 1 297 ? -4.744 25.715 19.504 1.00 91.06 297 ALA A CA 1
ATOM 2309 C C . ALA A 1 297 ? -4.221 26.624 20.620 1.00 91.06 297 ALA A C 1
ATOM 2311 O O . ALA A 1 297 ? -3.704 27.710 20.354 1.00 91.06 297 ALA A O 1
ATOM 2312 N N . GLN A 1 298 ? -4.266 26.144 21.865 1.00 93.38 298 GLN A N 1
ATOM 2313 C CA . GLN A 1 298 ? -3.465 26.697 22.952 1.00 93.38 298 GLN A CA 1
ATOM 2314 C C . GLN A 1 298 ? -2.131 25.949 23.007 1.00 93.38 298 GLN A C 1
ATOM 2316 O O . GLN A 1 298 ? -2.071 24.799 23.442 1.00 93.38 298 GLN A O 1
ATOM 2321 N N . ILE A 1 299 ? -1.055 26.606 22.575 1.00 91.81 299 ILE A N 1
ATOM 2322 C CA . ILE A 1 299 ? 0.293 26.027 22.577 1.00 91.81 299 ILE A CA 1
ATOM 2323 C C . ILE A 1 299 ? 0.977 26.326 23.911 1.00 91.81 299 ILE A C 1
ATOM 2325 O O . ILE A 1 299 ? 1.152 27.485 24.290 1.00 91.81 299 ILE A O 1
ATOM 2329 N N . VAL A 1 300 ? 1.419 25.281 24.604 1.00 90.81 300 VAL A N 1
ATOM 2330 C CA . VAL A 1 300 ? 2.230 25.380 25.817 1.00 90.81 300 VAL A CA 1
ATOM 2331 C C . VAL A 1 300 ? 3.555 24.682 25.564 1.00 90.81 300 VAL A C 1
ATOM 2333 O O . VAL A 1 300 ? 3.623 23.463 25.416 1.00 90.81 300 VAL A O 1
ATOM 2336 N N . ARG A 1 301 ? 4.627 25.469 25.546 1.00 87.94 301 ARG A N 1
ATOM 2337 C CA . ARG A 1 301 ? 5.992 24.954 25.457 1.00 87.94 301 ARG A CA 1
ATOM 2338 C C . ARG A 1 301 ? 6.534 24.732 26.863 1.00 87.94 301 ARG A C 1
ATOM 2340 O O . ARG A 1 301 ? 6.459 25.630 27.703 1.00 87.94 301 ARG A O 1
ATOM 2347 N N . TRP A 1 302 ? 7.090 23.555 27.122 1.00 84.25 302 TRP A N 1
ATOM 2348 C CA . TRP A 1 302 ? 7.883 23.298 28.321 1.00 84.25 302 TRP A CA 1
ATOM 2349 C C . TRP A 1 302 ? 9.272 22.828 27.946 1.00 84.25 302 TRP A C 1
ATOM 2351 O O . TRP A 1 302 ? 9.506 22.341 26.843 1.00 84.25 302 TRP A O 1
ATOM 2361 N N . ARG A 1 303 ? 10.179 22.878 28.917 1.00 75.12 303 ARG A N 1
ATOM 2362 C CA . ARG A 1 303 ? 11.474 22.214 28.837 1.00 75.12 303 ARG A CA 1
ATOM 2363 C C . ARG A 1 303 ? 11.628 21.277 30.027 1.00 75.12 303 ARG A C 1
ATOM 2365 O O . ARG A 1 303 ? 11.302 21.654 31.151 1.00 75.12 303 ARG A O 1
ATOM 2372 N N . ARG A 1 304 ? 12.123 20.067 29.773 1.00 67.31 304 ARG A N 1
ATOM 2373 C CA . ARG A 1 304 ? 12.424 19.069 30.809 1.00 67.31 304 ARG A CA 1
ATOM 2374 C C . ARG A 1 304 ? 13.552 19.559 31.724 1.00 67.31 304 ARG A C 1
ATOM 2376 O O . ARG A 1 304 ? 14.525 20.145 31.247 1.00 67.31 304 ARG A O 1
ATOM 2383 N N . GLY A 1 305 ? 13.432 19.316 33.029 1.00 54.56 305 GLY A N 1
ATOM 2384 C CA . GLY A 1 305 ? 14.459 19.669 34.010 1.00 54.56 305 GLY A CA 1
ATOM 2385 C C . GLY A 1 305 ? 15.514 18.571 34.150 1.00 54.56 305 GLY A C 1
ATOM 2386 O O . GLY A 1 305 ? 15.288 17.626 34.891 1.00 54.56 305 GLY A O 1
ATOM 2387 N N . GLY A 1 306 ? 16.657 18.722 33.470 1.00 51.91 306 GLY A N 1
ATOM 2388 C CA . GLY A 1 306 ? 17.878 17.925 33.672 1.00 51.91 306 GLY A CA 1
ATOM 2389 C C . GLY A 1 306 ? 17.819 16.466 33.200 1.00 51.91 306 GLY A C 1
ATOM 2390 O O . GLY A 1 306 ? 17.333 15.620 33.930 1.00 51.91 306 GLY A O 1
ATOM 2391 N N . GLY A 1 307 ? 18.403 16.172 32.028 1.00 44.97 307 GLY A N 1
ATOM 2392 C CA . GLY A 1 307 ? 18.958 14.869 31.594 1.00 44.97 307 GLY A CA 1
ATOM 2393 C C . GLY A 1 307 ? 18.040 13.638 31.484 1.00 44.97 307 GLY A C 1
ATOM 2394 O O . GLY A 1 307 ? 18.064 12.964 30.462 1.00 44.97 307 GLY A O 1
ATOM 2395 N N . PHE A 1 308 ? 17.231 13.343 32.500 1.00 45.75 308 PHE A N 1
ATOM 2396 C CA . PHE A 1 308 ? 16.337 12.193 32.590 1.00 45.75 308 PHE A CA 1
ATOM 2397 C C . PHE A 1 308 ? 14.919 12.633 32.964 1.00 45.75 308 PHE A C 1
ATOM 2399 O O . PHE A 1 308 ? 14.699 13.517 33.790 1.00 45.75 308 PHE A O 1
ATOM 2406 N N . LEU A 1 309 ? 13.932 11.991 32.347 1.00 49.81 309 LEU A N 1
ATOM 2407 C CA . LEU A 1 309 ? 12.515 12.269 32.547 1.00 49.81 309 LEU A CA 1
ATOM 2408 C C . LEU A 1 309 ? 12.034 11.897 33.953 1.00 49.81 309 LEU A C 1
ATOM 2410 O O . LEU A 1 309 ? 12.083 10.729 34.339 1.00 49.81 309 LEU A O 1
ATOM 2414 N N . ARG A 1 310 ? 11.437 12.851 34.678 1.00 56.09 310 ARG A N 1
ATOM 2415 C CA . ARG A 1 310 ? 10.481 12.516 35.743 1.00 56.09 310 ARG A CA 1
ATOM 2416 C C . ARG A 1 310 ? 9.101 12.349 35.103 1.00 56.09 310 ARG A C 1
ATOM 2418 O O . ARG A 1 310 ? 8.594 13.279 34.482 1.00 56.09 310 ARG A O 1
ATOM 2425 N N . ARG A 1 311 ? 8.480 11.173 35.274 1.00 55.50 311 ARG A N 1
ATOM 2426 C CA . ARG A 1 311 ? 7.154 10.806 34.716 1.00 55.50 311 ARG A CA 1
ATOM 2427 C C . ARG A 1 311 ? 6.030 11.819 35.023 1.00 55.50 311 ARG A C 1
ATOM 2429 O O . ARG A 1 311 ? 5.021 11.842 34.326 1.00 55.50 311 ARG A O 1
ATOM 2436 N N . ASP A 1 312 ? 6.207 12.677 36.028 1.00 65.81 312 ASP A N 1
ATOM 2437 C CA . ASP A 1 312 ? 5.193 13.631 36.493 1.00 65.81 312 ASP A CA 1
ATOM 2438 C C . ASP A 1 312 ? 5.262 15.025 35.842 1.00 65.81 312 ASP A C 1
ATOM 2440 O O . ASP A 1 312 ? 4.357 15.836 36.046 1.00 65.81 312 ASP A O 1
ATOM 2444 N N . ASP A 1 313 ? 6.299 15.347 35.063 1.00 74.38 313 ASP A N 1
ATOM 2445 C CA . ASP A 1 313 ? 6.467 16.692 34.481 1.00 74.38 313 ASP A CA 1
ATOM 2446 C C . ASP A 1 313 ? 5.324 17.041 33.524 1.00 74.38 313 ASP A C 1
ATOM 2448 O O . ASP A 1 313 ? 4.668 18.078 33.666 1.00 74.38 313 ASP A O 1
ATOM 2452 N N . VAL A 1 314 ? 5.019 16.107 32.623 1.00 78.00 314 VAL A N 1
ATOM 2453 C CA . VAL A 1 314 ? 3.924 16.198 31.651 1.00 78.00 314 VAL A CA 1
ATOM 2454 C C . VAL A 1 314 ? 2.582 16.367 32.362 1.00 78.00 314 VAL A C 1
ATOM 2456 O O . VAL A 1 314 ? 1.792 17.257 32.045 1.00 78.00 314 VAL A O 1
ATOM 2459 N N . VAL A 1 315 ? 2.344 15.545 33.385 1.00 82.19 315 VAL A N 1
ATOM 2460 C CA . VAL A 1 315 ? 1.111 15.544 34.182 1.00 82.19 315 VAL A CA 1
ATOM 2461 C C . VAL A 1 315 ? 0.917 16.875 34.903 1.00 82.19 315 VAL A C 1
ATOM 2463 O O . VAL A 1 315 ? -0.200 17.396 34.942 1.00 82.19 315 VAL A O 1
ATOM 2466 N N . ARG A 1 316 ? 1.985 17.452 35.467 1.00 83.19 316 ARG A N 1
ATOM 2467 C CA . ARG A 1 316 ? 1.926 18.754 36.146 1.00 83.19 316 ARG A CA 1
ATOM 2468 C C . ARG A 1 316 ? 1.514 19.864 35.194 1.00 83.19 316 ARG A C 1
ATOM 2470 O O . ARG A 1 316 ? 0.677 20.692 35.556 1.00 83.19 316 ARG A O 1
ATOM 2477 N N . VAL A 1 317 ? 2.053 19.879 33.980 1.00 87.31 317 VAL A N 1
ATOM 2478 C CA . VAL A 1 317 ? 1.669 20.899 33.002 1.00 87.31 317 VAL A CA 1
ATOM 2479 C C . VAL A 1 317 ? 0.258 20.661 32.478 1.00 87.31 317 VAL A C 1
ATOM 2481 O O . VAL A 1 317 ? -0.493 21.632 32.403 1.00 87.31 317 VAL A O 1
ATOM 2484 N N . ILE A 1 318 ? -0.151 19.412 32.215 1.00 88.25 318 ILE A N 1
ATOM 2485 C CA . ILE A 1 318 ? -1.554 19.108 31.892 1.00 88.25 318 ILE A CA 1
ATOM 2486 C C . ILE A 1 318 ? -2.456 19.680 32.985 1.00 88.25 318 ILE A C 1
ATOM 2488 O O . ILE A 1 318 ? -3.320 20.489 32.688 1.00 88.25 318 ILE A O 1
ATOM 2492 N N . ARG A 1 319 ? -2.219 19.381 34.265 1.00 87.50 319 ARG A N 1
ATOM 2493 C CA . ARG A 1 319 ? -3.040 19.925 35.365 1.00 87.50 319 ARG A CA 1
ATOM 2494 C C . ARG A 1 319 ? -3.039 21.456 35.413 1.00 87.50 319 ARG A C 1
ATOM 2496 O O . ARG A 1 319 ? -4.074 22.071 35.683 1.00 87.50 319 ARG A O 1
ATOM 2503 N N . LYS A 1 320 ? -1.898 22.089 35.131 1.00 91.00 320 LYS A N 1
ATOM 2504 C CA . LYS A 1 320 ? -1.774 23.551 35.129 1.00 91.00 320 LYS A CA 1
ATOM 2505 C C . LYS A 1 320 ? -2.597 24.206 34.019 1.00 91.00 320 LYS A C 1
ATOM 2507 O O . LYS A 1 320 ? -3.230 25.218 34.304 1.00 91.00 320 LYS A O 1
ATOM 2512 N N . TRP A 1 321 ? -2.621 23.642 32.812 1.00 92.19 321 TRP A N 1
ATOM 2513 C CA . TRP A 1 321 ? -3.158 24.313 31.618 1.00 92.19 321 TRP A CA 1
ATOM 2514 C C . TRP A 1 321 ? -4.430 23.691 31.044 1.00 92.19 321 TRP A C 1
ATOM 2516 O O . TRP A 1 321 ? -5.211 24.389 30.404 1.00 92.19 321 TRP A O 1
ATOM 2526 N N . PHE A 1 322 ? -4.686 22.410 31.299 1.00 91.81 322 PHE A N 1
ATOM 2527 C CA . PHE A 1 322 ? -5.893 21.732 30.848 1.00 91.81 322 PHE A CA 1
ATOM 2528 C C . PHE A 1 322 ? -7.126 22.348 31.500 1.00 91.81 322 PHE A C 1
ATOM 2530 O O . PHE A 1 322 ? -7.388 22.198 32.695 1.00 91.81 322 PHE A O 1
ATOM 2537 N N . ARG A 1 323 ? -7.862 23.098 30.689 1.00 86.44 323 ARG A N 1
ATOM 2538 C CA . ARG A 1 323 ? -9.185 23.657 30.986 1.00 86.44 323 ARG A CA 1
ATOM 2539 C C . ARG A 1 323 ? -10.204 23.113 29.986 1.00 86.44 323 ARG A C 1
ATOM 2541 O O . ARG A 1 323 ? -10.014 21.987 29.548 1.00 86.44 323 ARG A O 1
ATOM 2548 N N . ARG A 1 324 ? -11.241 23.886 29.638 1.00 88.38 324 ARG A N 1
ATOM 2549 C CA . ARG A 1 324 ? -12.327 23.591 28.674 1.00 88.38 324 ARG A CA 1
ATOM 2550 C C . ARG A 1 324 ? -11.825 23.317 27.233 1.00 88.38 324 ARG A C 1
ATOM 2552 O O . ARG A 1 324 ? -12.253 23.974 26.298 1.00 88.38 324 ARG A O 1
ATOM 2559 N N . HIS A 1 325 ? -10.860 22.419 27.079 1.00 94.88 325 HIS A N 1
ATOM 2560 C CA . HIS A 1 325 ? -10.332 21.940 25.811 1.00 94.88 325 HIS A CA 1
ATOM 2561 C C . HIS A 1 325 ? -11.056 20.656 25.441 1.00 94.88 325 HIS A C 1
ATOM 2563 O O . HIS A 1 325 ? -11.304 19.812 26.307 1.00 94.88 325 HIS A O 1
ATOM 2569 N N . ASP A 1 326 ? 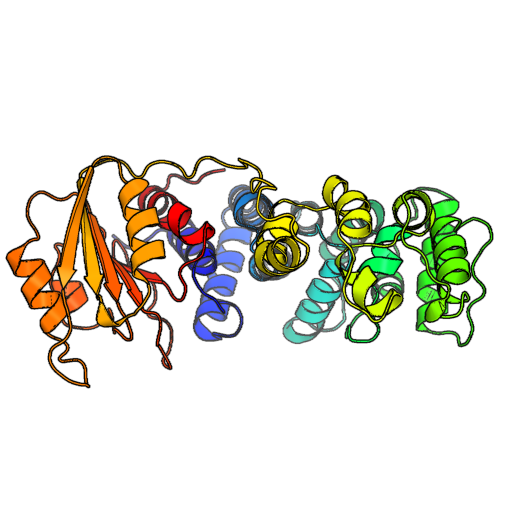-11.317 20.502 24.152 1.00 91.06 326 ASP A N 1
ATOM 2570 C CA . ASP A 1 326 ? -11.957 19.324 23.581 1.00 91.06 326 ASP A CA 1
ATOM 2571 C C . ASP A 1 326 ? -10.965 18.172 23.433 1.00 91.06 326 ASP A C 1
ATOM 2573 O O . ASP A 1 326 ? -11.364 17.014 23.498 1.00 91.06 326 ASP A O 1
ATOM 2577 N N . ARG A 1 327 ? -9.666 18.480 23.295 1.00 92.81 327 ARG A N 1
ATOM 2578 C CA . ARG A 1 327 ? -8.588 17.485 23.206 1.00 92.81 327 ARG A CA 1
ATOM 2579 C C . ARG A 1 327 ? -7.264 17.971 23.790 1.00 92.81 327 ARG A C 1
ATOM 2581 O O . ARG A 1 327 ? -7.001 19.174 23.882 1.00 92.81 327 ARG A O 1
ATOM 2588 N N . VAL A 1 328 ? -6.398 17.014 24.118 1.00 91.81 328 VAL A N 1
ATOM 2589 C CA . VAL A 1 328 ? -5.012 17.252 24.540 1.00 91.81 328 VAL A CA 1
ATOM 2590 C C . VAL A 1 328 ? -4.059 16.523 23.601 1.00 91.81 328 VAL A C 1
ATOM 2592 O O . VAL A 1 328 ? -4.181 15.318 23.401 1.00 91.81 328 VAL A O 1
ATOM 2595 N N . VAL A 1 329 ? -3.083 17.245 23.062 1.00 89.12 329 VAL A N 1
ATOM 2596 C CA . VAL A 1 329 ? -1.989 16.704 22.255 1.00 89.12 329 VAL A CA 1
ATOM 2597 C C . VAL A 1 329 ? -0.681 16.937 22.995 1.00 89.12 329 VAL A C 1
ATOM 2599 O O . VAL A 1 329 ? -0.387 18.054 23.410 1.00 89.12 329 VAL A O 1
ATOM 2602 N N . VAL A 1 330 ? 0.112 15.888 23.162 1.00 86.44 330 VAL A N 1
ATOM 2603 C CA . VAL A 1 330 ? 1.429 15.928 23.794 1.00 86.44 330 VAL A CA 1
ATOM 2604 C C . VAL A 1 330 ? 2.461 15.491 22.767 1.00 86.44 330 VAL A C 1
ATOM 2606 O O . VAL A 1 330 ? 2.405 14.368 22.275 1.00 86.44 330 VAL A O 1
ATOM 2609 N N . VAL A 1 331 ? 3.410 16.369 22.459 1.00 81.38 331 VAL A N 1
ATOM 2610 C CA . VAL A 1 331 ? 4.577 16.061 21.628 1.00 81.38 331 VAL A CA 1
ATOM 2611 C C . VAL A 1 331 ? 5.798 16.053 22.530 1.00 81.38 331 VAL A C 1
ATOM 2613 O O . VAL A 1 331 ? 6.182 17.083 23.087 1.00 81.38 331 VAL A O 1
ATOM 2616 N N . THR A 1 332 ? 6.384 14.877 22.718 1.00 76.06 332 THR A N 1
ATOM 2617 C CA . THR A 1 332 ? 7.451 14.655 23.695 1.00 76.06 332 THR A CA 1
ATOM 2618 C C . THR A 1 332 ? 8.442 13.593 23.218 1.00 76.06 332 THR A C 1
ATOM 2620 O O . THR A 1 332 ? 8.250 12.947 22.188 1.00 76.06 332 THR A O 1
ATOM 2623 N N . GLY A 1 333 ? 9.565 13.471 23.933 1.00 69.25 333 GLY A N 1
ATOM 2624 C CA . GLY A 1 333 ? 10.500 12.360 23.750 1.00 69.25 333 GLY A CA 1
ATOM 2625 C C . GLY A 1 333 ? 9.906 11.043 24.263 1.00 69.25 333 GLY A C 1
ATOM 2626 O O . GLY A 1 333 ? 8.708 10.814 24.158 1.00 69.25 333 GLY A O 1
ATOM 2627 N N . GLU A 1 334 ? 10.726 10.169 24.847 1.00 61.62 334 GLU A N 1
ATOM 2628 C CA . GLU A 1 334 ? 10.245 8.918 25.453 1.00 61.62 334 GLU A CA 1
ATOM 2629 C C . GLU A 1 334 ? 9.152 9.164 26.504 1.00 61.62 334 GLU A C 1
ATOM 2631 O O . GLU A 1 334 ? 9.414 9.765 27.539 1.00 61.62 334 GLU A O 1
ATOM 2636 N N . GLN A 1 335 ? 7.926 8.697 26.280 1.00 59.75 335 GLN A N 1
ATOM 2637 C CA . GLN A 1 335 ? 6.882 8.657 27.303 1.00 59.75 335 GLN A CA 1
ATOM 2638 C C . GLN A 1 335 ? 6.079 7.366 27.217 1.00 59.75 335 GLN A C 1
ATOM 2640 O O . GLN A 1 335 ? 5.754 6.874 26.139 1.00 59.75 335 GLN A O 1
ATOM 2645 N N . ASP A 1 336 ? 5.710 6.858 28.388 1.00 55.94 336 ASP A N 1
ATOM 2646 C CA . ASP A 1 336 ? 4.759 5.765 28.526 1.00 55.94 336 ASP A CA 1
ATOM 2647 C C . ASP A 1 336 ? 3.365 6.333 28.841 1.00 55.94 336 ASP A C 1
ATOM 2649 O O . ASP A 1 336 ? 3.177 7.060 29.824 1.00 55.94 336 ASP A O 1
ATOM 2653 N N . ILE A 1 337 ? 2.384 6.021 27.991 1.00 56.59 337 ILE A N 1
ATOM 2654 C CA . ILE A 1 337 ? 0.992 6.469 28.137 1.00 56.59 337 ILE A CA 1
ATOM 2655 C C . ILE A 1 337 ? 0.269 5.691 29.240 1.00 56.59 337 ILE A C 1
ATOM 2657 O O . ILE A 1 337 ? -0.639 6.242 29.871 1.00 56.59 337 ILE A O 1
ATOM 2661 N N . ASP A 1 338 ? 0.693 4.459 29.532 1.00 54.66 338 ASP A N 1
ATOM 2662 C CA . ASP A 1 338 ? -0.032 3.523 30.403 1.00 54.66 338 ASP A CA 1
ATOM 2663 C C . ASP A 1 338 ? 0.088 3.872 31.906 1.00 54.66 338 ASP A C 1
ATOM 2665 O O . ASP A 1 338 ? -0.477 3.206 32.779 1.00 54.66 338 ASP A O 1
ATOM 2669 N N . GLY A 1 339 ? 0.784 4.970 32.222 1.00 62.81 339 GLY A N 1
ATOM 2670 C CA . GLY A 1 339 ? 1.036 5.473 33.570 1.00 62.81 339 GLY A CA 1
ATOM 2671 C C . GLY A 1 339 ? 0.136 6.641 34.036 1.00 62.81 339 GLY A C 1
ATOM 2672 O O . GLY A 1 339 ? -1.042 6.746 33.680 1.00 62.81 339 GLY A O 1
ATOM 2673 N N . PRO A 1 340 ? 0.666 7.560 34.871 1.00 64.94 340 PRO A N 1
ATOM 2674 C CA . PRO A 1 340 ? -0.066 8.715 35.414 1.00 64.94 340 PRO A CA 1
ATOM 2675 C C . PRO A 1 340 ? -0.690 9.626 34.343 1.00 64.94 340 PRO A C 1
ATOM 2677 O O . PRO A 1 340 ? -1.699 10.286 34.599 1.00 64.94 340 PRO A O 1
ATOM 2680 N N . LEU A 1 341 ? -0.111 9.627 33.140 1.00 70.88 341 LEU A N 1
ATOM 2681 C CA . LEU A 1 341 ? -0.529 10.428 31.996 1.00 70.88 341 LEU A CA 1
ATOM 2682 C C . LEU A 1 341 ? -1.945 10.085 31.514 1.00 70.88 341 LEU A C 1
ATOM 2684 O O . LEU A 1 341 ? -2.767 10.987 31.357 1.00 70.88 341 LEU A O 1
ATOM 2688 N N . HIS A 1 342 ? -2.281 8.796 31.401 1.00 72.50 342 HIS A N 1
ATOM 2689 C CA . HIS A 1 342 ? -3.635 8.341 31.069 1.00 72.50 342 HIS A CA 1
ATOM 2690 C C . HIS A 1 342 ? -4.710 8.942 32.000 1.00 72.50 342 HIS A C 1
ATOM 2692 O O . HIS A 1 342 ? -5.835 9.215 31.564 1.00 72.50 342 HIS A O 1
ATOM 2698 N N . ARG A 1 343 ? -4.370 9.151 33.284 1.00 77.44 343 ARG A N 1
ATOM 2699 C CA . ARG A 1 343 ? -5.270 9.677 34.329 1.00 77.44 343 ARG A CA 1
ATOM 2700 C C . ARG A 1 343 ? -5.232 11.202 34.461 1.00 77.44 343 ARG A C 1
ATOM 2702 O O . ARG A 1 343 ? -6.019 11.753 35.225 1.00 77.44 343 ARG A O 1
ATOM 2709 N N . ALA A 1 344 ? -4.325 11.884 33.763 1.00 83.50 344 ALA A N 1
ATOM 2710 C CA . ALA A 1 344 ? -4.170 13.336 33.853 1.00 83.50 344 ALA A CA 1
ATOM 2711 C C . ALA A 1 344 ? -5.283 14.106 33.122 1.00 83.50 344 ALA A C 1
ATOM 2713 O O . ALA A 1 344 ? -5.511 15.277 33.416 1.00 83.50 344 ALA A O 1
ATOM 2714 N N . VAL A 1 345 ? -5.975 13.440 32.196 1.00 86.94 345 VAL A N 1
ATOM 2715 C CA . VAL A 1 345 ? -7.055 13.988 31.369 1.00 86.94 345 VAL A CA 1
ATOM 2716 C C . VAL A 1 345 ? -8.335 13.174 31.624 1.00 86.94 345 VAL A C 1
ATOM 2718 O O . VAL A 1 345 ? -8.238 11.957 31.821 1.00 86.94 345 VAL A O 1
ATOM 2721 N N . PRO A 1 346 ? -9.541 13.781 31.633 1.00 88.75 346 PRO A N 1
ATOM 2722 C CA . PRO A 1 346 ? -10.801 13.039 31.706 1.00 88.75 346 PRO A CA 1
ATOM 2723 C C . PRO A 1 346 ? -10.906 11.951 30.629 1.00 88.75 346 PRO A C 1
ATOM 2725 O O . PRO A 1 346 ? -10.357 12.079 29.536 1.00 88.75 346 PRO A O 1
ATOM 2728 N N . ARG A 1 347 ? -11.621 10.856 30.913 1.00 83.06 347 ARG A N 1
ATOM 2729 C CA . ARG A 1 347 ? -11.795 9.748 29.948 1.00 83.06 347 ARG A CA 1
ATOM 2730 C C . ARG A 1 347 ? -12.590 10.141 28.701 1.00 83.06 347 ARG A C 1
ATOM 2732 O O . ARG A 1 347 ? -12.438 9.501 27.670 1.00 83.06 347 ARG A O 1
ATOM 2739 N N . SER A 1 348 ? -13.436 11.163 28.802 1.00 84.56 348 SER A N 1
ATOM 2740 C CA . SER A 1 348 ? -14.236 11.691 27.693 1.00 84.56 348 SER A CA 1
ATOM 2741 C C . SER A 1 348 ? -13.447 12.588 26.740 1.00 84.56 348 SER A C 1
ATOM 2743 O O . SER A 1 348 ? -13.953 12.904 25.674 1.00 84.56 348 SER A O 1
ATOM 2745 N N . VAL A 1 349 ? -12.239 13.009 27.123 1.00 89.06 349 VAL A N 1
ATOM 2746 C CA . VAL A 1 349 ? -11.414 13.935 26.347 1.00 89.06 349 VAL A CA 1
ATOM 2747 C C . VAL A 1 349 ? -10.285 13.143 25.680 1.00 89.06 349 VAL A C 1
ATOM 2749 O O . VAL A 1 349 ? -9.508 12.496 26.401 1.00 89.06 349 VAL A O 1
ATOM 2752 N N . PRO A 1 350 ? -10.193 13.159 24.336 1.00 89.12 350 PRO A N 1
ATOM 2753 C CA . PRO A 1 350 ? -9.084 12.590 23.583 1.00 89.12 350 PRO A CA 1
ATOM 2754 C C . PRO A 1 350 ? -7.728 13.117 24.053 1.00 89.12 350 PRO A C 1
ATOM 2756 O O . PRO A 1 350 ? -7.506 14.324 24.180 1.00 89.12 350 PRO A O 1
ATOM 2759 N N . LEU A 1 351 ? -6.813 12.190 24.316 1.00 87.75 351 LEU A N 1
ATOM 2760 C CA . LEU A 1 351 ? -5.417 12.454 24.627 1.00 87.75 351 LEU A CA 1
ATOM 2761 C C . LEU A 1 351 ? -4.548 11.757 23.581 1.00 87.75 351 LEU A C 1
ATOM 2763 O O . LEU A 1 351 ? -4.551 10.531 23.473 1.00 87.75 351 LEU A O 1
ATOM 2767 N N . HIS A 1 352 ? -3.797 12.562 22.845 1.00 86.00 352 HIS A N 1
ATOM 2768 C CA . HIS A 1 352 ? -2.891 12.158 21.782 1.00 86.00 352 HIS A CA 1
ATOM 2769 C C . HIS A 1 352 ? -1.454 12.361 22.258 1.00 86.00 352 HIS A C 1
ATOM 2771 O O . HIS A 1 352 ? -1.118 13.460 22.693 1.00 86.00 352 HIS A O 1
ATOM 2777 N N . VAL A 1 353 ? -0.605 11.337 22.200 1.00 81.56 353 VAL A N 1
ATOM 2778 C CA . VAL A 1 353 ? 0.783 11.421 22.678 1.00 81.56 353 VAL A CA 1
ATOM 2779 C C . VAL A 1 353 ? 1.743 10.911 21.610 1.00 81.56 353 VAL A C 1
ATOM 2781 O O . VAL A 1 353 ? 1.799 9.715 21.331 1.00 81.56 353 VAL A O 1
ATOM 2784 N N . TRP A 1 354 ? 2.513 11.827 21.033 1.00 78.44 354 TRP A N 1
ATOM 2785 C CA . TRP A 1 354 ? 3.662 11.519 20.188 1.00 78.44 354 TRP A CA 1
ATOM 2786 C C . TRP A 1 354 ? 4.892 11.308 21.064 1.00 78.44 354 TRP A C 1
ATOM 2788 O O . TRP A 1 354 ? 5.335 12.252 21.721 1.00 78.44 354 TRP A O 1
ATOM 2798 N N . SER A 1 355 ? 5.422 10.081 21.070 1.00 70.06 355 SER A N 1
ATOM 2799 C CA . SER A 1 355 ? 6.579 9.679 21.876 1.00 70.06 355 SER A CA 1
ATOM 2800 C C . SER A 1 355 ? 7.699 9.146 20.982 1.00 70.06 355 SER A C 1
ATOM 2802 O O . SER A 1 355 ? 7.704 7.986 20.585 1.00 70.06 355 SER A O 1
ATOM 2804 N N . LEU A 1 356 ? 8.694 9.982 20.703 1.00 59.69 356 LEU A N 1
ATOM 2805 C CA . LEU A 1 356 ? 9.641 9.758 19.600 1.00 59.69 356 LEU A CA 1
ATOM 2806 C C . LEU A 1 356 ? 10.918 8.979 19.967 1.00 59.69 356 LEU A C 1
ATOM 2808 O O . LEU A 1 356 ? 11.847 8.934 19.168 1.00 59.69 356 LEU A O 1
ATOM 2812 N N . GLY A 1 357 ? 10.998 8.386 21.162 1.00 50.22 357 GLY A N 1
ATOM 2813 C CA . GLY A 1 357 ? 12.181 7.618 21.586 1.00 50.22 357 GLY A CA 1
ATOM 2814 C C . GLY A 1 357 ? 11.908 6.201 22.093 1.00 50.22 357 GLY A C 1
ATOM 2815 O O . GLY A 1 357 ? 12.793 5.592 22.683 1.00 50.22 357 GLY A O 1
ATOM 2816 N N . ARG A 1 358 ? 10.690 5.659 21.950 1.00 52.44 358 ARG A N 1
ATOM 2817 C CA . ARG A 1 358 ? 10.383 4.357 22.566 1.00 52.44 358 ARG A CA 1
ATOM 2818 C C . ARG A 1 358 ? 11.285 3.254 22.013 1.00 52.44 358 ARG A C 1
ATOM 2820 O O . ARG A 1 358 ? 11.193 2.891 20.850 1.00 52.44 358 ARG A O 1
ATOM 2827 N N . SER A 1 359 ? 12.046 2.638 22.915 1.00 36.78 359 SER A N 1
ATOM 2828 C CA . SER A 1 359 ? 12.646 1.307 22.743 1.00 36.78 359 SER A CA 1
ATOM 2829 C C . SER A 1 359 ? 11.766 0.190 23.347 1.00 36.78 359 SER A C 1
ATOM 2831 O O . SER A 1 359 ? 12.271 -0.867 23.712 1.00 36.78 359 SER A O 1
ATOM 2833 N N . GLY A 1 360 ? 10.454 0.415 23.518 1.00 41.50 360 GLY A N 1
ATOM 2834 C CA . GLY A 1 360 ? 9.535 -0.503 24.213 1.00 41.50 360 GLY A CA 1
ATOM 2835 C C . GLY A 1 360 ? 8.238 -0.774 23.439 1.00 41.50 360 GLY A C 1
ATOM 2836 O O . GLY A 1 360 ? 7.907 0.005 22.545 1.00 41.50 360 GLY A O 1
ATOM 2837 N N . PRO A 1 361 ? 7.483 -1.842 23.778 1.00 41.19 361 PRO A N 1
ATOM 2838 C CA . PRO A 1 361 ? 6.305 -2.278 23.018 1.00 41.19 361 PRO A CA 1
ATOM 2839 C C . PRO A 1 361 ? 5.318 -1.125 22.872 1.00 41.19 361 PRO A C 1
ATOM 2841 O O . PRO A 1 361 ? 4.992 -0.511 23.879 1.00 41.19 361 PRO A O 1
ATOM 2844 N N . ALA A 1 362 ? 4.875 -0.807 21.654 1.00 47.94 362 ALA A N 1
ATOM 2845 C CA . ALA A 1 362 ? 3.933 0.284 21.407 1.00 47.94 362 ALA A CA 1
ATOM 2846 C C . ALA A 1 362 ? 2.704 0.158 22.329 1.00 47.94 362 ALA A C 1
ATOM 2848 O O . ALA A 1 362 ? 2.087 -0.905 22.399 1.00 47.94 362 ALA A O 1
ATOM 2849 N N . SER A 1 363 ? 2.367 1.217 23.075 1.00 50.69 363 SER A N 1
ATOM 2850 C CA . SER A 1 363 ? 1.151 1.213 23.898 1.00 50.69 363 SER A CA 1
ATOM 2851 C C . SER A 1 363 ? -0.058 1.162 22.972 1.00 50.69 363 SER A C 1
ATOM 2853 O O . SER A 1 363 ? -0.181 1.977 22.052 1.00 50.69 363 SER A O 1
ATOM 2855 N N . VAL A 1 364 ? -0.941 0.196 23.207 1.00 51.50 364 VAL A N 1
ATOM 2856 C CA . VAL A 1 364 ? -2.150 -0.001 22.407 1.00 51.50 364 VAL A CA 1
ATOM 2857 C C . VAL A 1 364 ? -3.039 1.229 22.562 1.00 51.50 364 VAL A C 1
ATOM 2859 O O . VAL A 1 364 ? -3.366 1.632 23.676 1.00 51.50 364 VAL A O 1
ATOM 2862 N N . SER A 1 365 ? -3.464 1.823 21.447 1.00 60.78 365 SER A N 1
ATOM 2863 C CA . SER A 1 365 ? -4.411 2.939 21.499 1.00 60.78 365 SER A CA 1
ATOM 2864 C C . SER A 1 365 ? -5.765 2.464 22.054 1.00 60.78 365 SER A C 1
ATOM 2866 O O . SER A 1 365 ? -6.484 1.669 21.437 1.00 60.78 365 SER A O 1
ATOM 2868 N N . VAL A 1 366 ? -6.129 2.948 23.239 1.00 65.00 366 VAL A N 1
ATOM 2869 C CA . VAL A 1 366 ? -7.414 2.678 23.915 1.00 65.00 366 VAL A CA 1
ATOM 2870 C C . VAL A 1 366 ? -8.355 3.880 23.754 1.00 65.00 366 VAL A C 1
ATOM 2872 O O . VAL A 1 366 ? -7.908 4.908 23.245 1.00 65.00 366 VAL A O 1
ATOM 2875 N N . PRO A 1 367 ? -9.668 3.782 24.067 1.00 68.56 367 PRO A N 1
ATOM 2876 C CA . PRO A 1 367 ? -10.590 4.856 23.713 1.00 68.56 367 PRO A CA 1
ATOM 2877 C C . PRO A 1 367 ? -10.138 6.196 24.270 1.00 68.56 367 PRO A C 1
ATOM 2879 O O . PRO A 1 367 ? -9.807 6.288 25.454 1.00 68.56 367 PRO A O 1
ATOM 2882 N N . ASN A 1 368 ? -10.102 7.216 23.409 1.00 77.75 368 ASN A N 1
ATOM 2883 C CA . ASN A 1 368 ? -9.619 8.560 23.735 1.00 77.75 368 ASN A CA 1
ATOM 2884 C C . ASN A 1 368 ? -8.151 8.624 24.202 1.00 77.75 368 ASN A C 1
ATOM 2886 O O . ASN A 1 368 ? -7.757 9.594 24.848 1.00 77.75 368 ASN A O 1
ATOM 2890 N N . ARG A 1 369 ? -7.327 7.608 23.939 1.00 82.19 369 ARG A N 1
ATOM 2891 C CA . ARG A 1 369 ? -5.916 7.543 24.347 1.00 82.19 369 ARG A CA 1
ATOM 2892 C C . ARG A 1 369 ? -5.097 6.976 23.196 1.00 82.19 369 ARG A C 1
ATOM 2894 O O . ARG A 1 369 ? -5.105 5.772 22.953 1.00 82.19 369 ARG A O 1
ATOM 2901 N N . TYR A 1 370 ? -4.391 7.851 22.499 1.00 78.62 370 TYR A N 1
ATOM 2902 C CA . TYR A 1 370 ? -3.708 7.513 21.259 1.00 78.62 370 TYR A CA 1
ATOM 2903 C C . TYR A 1 370 ? -2.202 7.715 21.401 1.00 78.62 370 TYR A C 1
ATOM 2905 O O . TYR A 1 370 ? -1.761 8.776 21.847 1.00 78.62 370 TYR A O 1
ATOM 2913 N N . CYS A 1 371 ? -1.431 6.694 21.021 1.00 74.69 371 CYS A N 1
ATOM 2914 C CA . CYS A 1 371 ? 0.030 6.739 20.965 1.00 74.69 371 CYS A CA 1
ATOM 2915 C C . CYS A 1 371 ? 0.499 6.822 19.524 1.00 74.69 371 CYS A C 1
ATOM 2917 O O . CYS A 1 371 ? -0.050 6.138 18.660 1.00 74.69 371 CYS A O 1
ATOM 2919 N N . TYR A 1 372 ? 1.547 7.605 19.306 1.00 72.38 372 TYR A N 1
ATOM 2920 C CA . TYR A 1 372 ? 2.141 7.819 18.001 1.00 72.38 372 TYR A CA 1
ATOM 2921 C C . TYR A 1 372 ? 3.662 7.672 18.094 1.00 72.38 372 TYR A C 1
ATOM 2923 O O . TYR A 1 372 ? 4.295 8.313 18.939 1.00 72.38 372 TYR A O 1
ATOM 2931 N N . ASP A 1 373 ? 4.228 6.879 17.190 1.00 59.41 373 ASP A N 1
ATOM 2932 C CA . ASP A 1 373 ? 5.661 6.632 17.046 1.00 59.41 373 ASP A CA 1
ATOM 2933 C C . ASP A 1 373 ? 6.081 7.205 15.678 1.00 59.41 373 ASP A C 1
ATOM 2935 O O . ASP A 1 373 ? 6.135 6.490 14.680 1.00 59.41 373 ASP A O 1
ATOM 2939 N N . GLY A 1 374 ? 6.260 8.532 15.621 1.00 57.19 374 GLY A N 1
ATOM 2940 C CA . GLY A 1 374 ? 6.658 9.270 14.413 1.00 57.19 374 GLY A CA 1
ATOM 2941 C C . GLY A 1 374 ? 5.772 10.483 14.092 1.00 57.19 374 GLY A C 1
ATOM 2942 O O . GLY A 1 374 ? 4.551 10.458 14.257 1.00 57.19 374 GLY A O 1
ATOM 2943 N N . LEU A 1 375 ? 6.383 11.577 13.624 1.00 58.25 375 LEU A N 1
ATOM 2944 C CA . LEU A 1 375 ? 5.705 12.809 13.187 1.00 58.25 375 LEU A CA 1
ATOM 2945 C C . LEU A 1 375 ? 5.843 12.945 11.662 1.00 58.25 375 LEU A C 1
ATOM 2947 O O . LEU A 1 375 ? 6.762 13.586 11.158 1.00 58.25 375 LEU A O 1
ATOM 2951 N N . SER A 1 376 ? 4.941 12.295 10.926 1.00 58.16 376 SER A N 1
ATOM 2952 C CA . SER A 1 376 ? 4.823 12.399 9.465 1.00 58.16 376 SER A CA 1
ATOM 2953 C C . SER A 1 376 ? 3.624 13.269 9.068 1.00 58.16 376 SER A C 1
ATOM 2955 O O . SER A 1 376 ? 2.751 13.551 9.885 1.00 58.16 376 SER A O 1
ATOM 2957 N N . GLU A 1 377 ? 3.522 13.671 7.800 1.00 57.12 377 GLU A N 1
ATOM 2958 C CA . GLU A 1 377 ? 2.347 14.402 7.295 1.00 57.12 377 GLU A CA 1
ATOM 2959 C C . GLU A 1 377 ? 1.037 13.600 7.472 1.00 57.12 377 GLU A C 1
ATOM 2961 O O . GLU A 1 377 ? -0.028 14.157 7.755 1.00 57.12 377 GLU A O 1
ATOM 2966 N N . SER A 1 378 ? 1.126 12.266 7.415 1.00 60.34 378 SER A N 1
ATOM 2967 C CA . SER A 1 378 ? 0.023 11.346 7.719 1.00 60.34 378 SER A CA 1
ATOM 2968 C C . SER A 1 378 ? -0.457 11.451 9.170 1.00 60.34 378 SER A C 1
ATOM 2970 O O . SER A 1 378 ? -1.630 11.199 9.455 1.00 60.34 378 SER A O 1
ATOM 2972 N N . ALA A 1 379 ? 0.417 11.875 10.085 1.00 61.97 379 ALA A N 1
ATOM 2973 C CA . ALA A 1 379 ? 0.118 11.999 11.503 1.00 61.97 379 ALA A CA 1
ATOM 2974 C C . ALA A 1 379 ? -0.910 13.103 11.797 1.00 61.97 379 ALA A C 1
ATOM 2976 O O . ALA A 1 379 ? -1.735 12.951 12.697 1.00 61.97 379 ALA A O 1
ATOM 2977 N N . PHE A 1 380 ? -0.958 14.161 10.980 1.00 67.12 380 PHE A N 1
ATOM 2978 C CA . PHE A 1 380 ? -1.950 15.229 11.140 1.00 67.12 380 PHE A CA 1
ATOM 2979 C C . PHE A 1 380 ? -3.372 14.785 10.773 1.00 67.12 380 PHE A C 1
ATOM 2981 O O . PHE A 1 380 ? -4.343 15.261 11.358 1.00 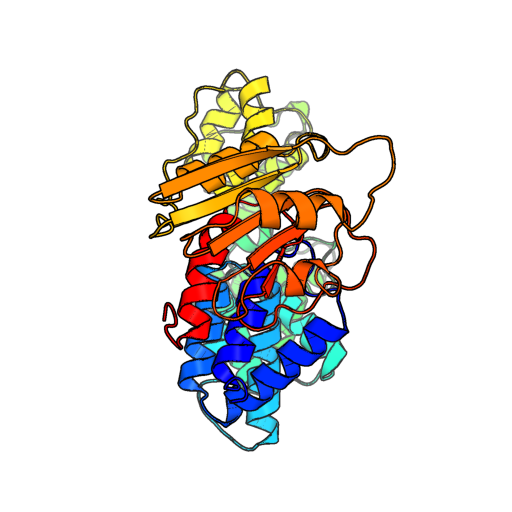67.12 380 PHE A O 1
ATOM 2988 N N . ARG A 1 381 ? -3.510 13.830 9.845 1.00 72.31 381 ARG A N 1
ATOM 2989 C CA . ARG A 1 381 ? -4.809 13.226 9.496 1.00 72.31 381 ARG A CA 1
ATOM 2990 C C . ARG A 1 381 ? -5.299 12.257 10.567 1.00 72.31 381 ARG A C 1
ATOM 2992 O O . ARG A 1 381 ? -6.504 12.061 10.710 1.00 72.31 381 ARG A O 1
ATOM 2999 N N . ALA A 1 382 ? -4.374 11.653 11.311 1.00 76.94 382 ALA A N 1
ATOM 3000 C CA . ALA A 1 382 ? -4.690 10.596 12.257 1.00 76.94 382 ALA A CA 1
ATOM 3001 C C . ALA A 1 382 ? -5.586 11.075 13.408 1.00 76.94 382 ALA A C 1
ATOM 3003 O O . ALA A 1 382 ? -6.442 10.307 13.829 1.00 76.94 382 ALA A O 1
ATOM 3004 N N . ILE A 1 383 ? -5.454 12.325 13.879 1.00 80.25 383 ILE A N 1
ATOM 3005 C CA . ILE A 1 383 ? -6.307 12.861 14.961 1.00 80.25 383 ILE A CA 1
ATOM 3006 C C . ILE A 1 383 ? -7.782 12.785 14.566 1.00 80.25 383 ILE A C 1
ATOM 3008 O O . ILE A 1 383 ? -8.562 12.126 15.248 1.00 80.25 383 ILE A O 1
ATOM 3012 N N . GLY A 1 384 ? -8.141 13.407 13.438 1.00 79.44 384 GLY A N 1
ATOM 3013 C CA . GLY A 1 384 ? -9.521 13.419 12.957 1.00 79.44 384 GLY A CA 1
ATOM 3014 C C . GLY A 1 384 ? -10.042 12.009 12.699 1.00 79.44 384 GLY A C 1
ATOM 3015 O O . GLY A 1 384 ? -11.112 11.663 13.181 1.00 79.44 384 GLY A O 1
ATOM 3016 N N . LEU A 1 385 ? -9.249 11.172 12.020 1.00 82.81 385 LEU A N 1
ATOM 3017 C CA . LEU A 1 385 ? -9.627 9.790 11.717 1.00 82.81 385 LEU A CA 1
ATOM 3018 C C . LEU A 1 385 ? -9.899 8.970 12.981 1.00 82.81 385 LEU A C 1
ATOM 3020 O O . LEU A 1 385 ? -10.908 8.278 13.050 1.00 82.81 385 LEU A O 1
ATOM 3024 N N . LEU A 1 386 ? -9.018 9.038 13.980 1.00 82.50 386 LEU A N 1
ATOM 3025 C CA . LEU A 1 386 ? -9.156 8.270 15.216 1.00 82.50 386 LEU A CA 1
ATOM 3026 C C . LEU A 1 386 ? -10.357 8.752 16.043 1.00 82.50 386 LEU A C 1
ATOM 3028 O O . LEU A 1 386 ? -11.132 7.926 16.521 1.00 82.50 386 LEU A O 1
ATOM 3032 N N . GLU A 1 387 ? -10.559 10.068 16.156 1.00 84.31 387 GLU A N 1
ATOM 3033 C CA . GLU A 1 387 ? -11.698 10.646 16.880 1.00 84.31 387 GLU A CA 1
ATOM 3034 C C . GLU A 1 387 ? -13.049 10.321 16.217 1.00 84.31 387 GLU A C 1
ATOM 3036 O O . GLU A 1 387 ? -13.975 9.888 16.907 1.00 84.31 387 GLU A O 1
ATOM 3041 N N . THR A 1 388 ? -13.181 10.481 14.893 1.00 82.62 388 THR A N 1
ATOM 3042 C CA . THR A 1 388 ? -14.420 10.118 14.173 1.00 82.62 388 THR A CA 1
ATOM 3043 C C . THR A 1 388 ? -14.620 8.605 14.152 1.00 82.62 388 THR A C 1
ATOM 3045 O O . THR A 1 388 ? -15.747 8.116 14.246 1.00 82.62 388 THR A O 1
ATOM 3048 N N . GLY A 1 389 ? -13.522 7.851 14.108 1.00 79.62 389 GLY A N 1
ATOM 3049 C CA . GLY A 1 389 ? -13.540 6.402 14.156 1.00 79.62 389 GLY A CA 1
ATOM 3050 C C . GLY A 1 389 ? -14.123 5.846 15.457 1.00 79.62 389 GLY A C 1
ATOM 3051 O O . GLY A 1 389 ? -14.936 4.928 15.418 1.00 79.62 389 GLY A O 1
ATOM 3052 N N . GLU A 1 390 ? -13.816 6.426 16.619 1.00 82.06 390 GLU A N 1
ATOM 3053 C CA . GLU A 1 390 ? -14.476 6.024 17.878 1.00 82.06 390 GLU A CA 1
ATOM 3054 C C . GLU A 1 390 ? -16.003 6.182 17.829 1.00 82.06 390 GLU A C 1
ATOM 3056 O O . GLU A 1 390 ? -16.730 5.435 18.483 1.00 82.06 390 GLU A O 1
ATOM 3061 N N . GLN A 1 391 ? -16.501 7.118 17.019 1.00 82.19 391 GLN A N 1
ATOM 3062 C CA . GLN A 1 391 ? -17.930 7.388 16.844 1.00 82.19 391 GLN A CA 1
ATOM 3063 C C . GLN A 1 391 ? -18.582 6.496 15.777 1.00 82.19 391 GLN A C 1
ATOM 3065 O O . GLN A 1 391 ? -19.775 6.621 15.512 1.00 82.19 391 GLN A O 1
ATOM 3070 N N . GLY A 1 392 ? -17.823 5.593 15.149 1.00 83.06 392 GLY A N 1
ATOM 3071 C CA . GLY A 1 392 ? -18.322 4.762 14.056 1.00 83.06 392 GLY A CA 1
ATOM 3072 C C . GLY A 1 392 ? -18.409 5.483 12.708 1.00 83.06 392 GLY A C 1
ATOM 3073 O O . GLY A 1 392 ? -19.017 4.951 11.779 1.00 83.06 392 GLY A O 1
ATOM 3074 N N . LEU A 1 393 ? -17.822 6.678 12.600 1.00 85.38 393 LEU A N 1
ATOM 3075 C CA . LEU A 1 393 ? -17.802 7.484 11.384 1.00 85.38 393 LEU A CA 1
ATOM 3076 C C . LEU A 1 393 ? -16.524 7.176 10.599 1.00 85.38 393 LEU A C 1
ATOM 3078 O O . LEU A 1 393 ? -15.447 7.721 10.864 1.00 85.38 393 LEU A O 1
ATOM 3082 N N . TRP A 1 394 ? -16.661 6.262 9.641 1.00 88.25 394 TRP A N 1
ATOM 3083 C CA . TRP A 1 394 ? -15.579 5.828 8.763 1.00 88.25 394 TRP A CA 1
ATOM 3084 C C . TRP A 1 394 ? -15.497 6.716 7.518 1.00 88.25 394 TRP A C 1
ATOM 3086 O O . TRP A 1 394 ? -16.528 7.162 7.020 1.00 88.25 394 TRP A O 1
ATOM 3096 N N . PRO A 1 395 ? -14.299 6.932 6.963 1.00 85.00 395 PRO A N 1
ATOM 3097 C CA . PRO A 1 395 ? -14.109 7.747 5.763 1.00 85.00 395 PRO A CA 1
ATOM 3098 C C . PRO A 1 395 ? -14.547 7.059 4.448 1.00 85.00 395 PRO A C 1
ATOM 3100 O O . PRO A 1 395 ? -14.180 7.541 3.381 1.00 85.00 395 PRO A O 1
ATOM 3103 N N . PHE A 1 396 ? -15.286 5.940 4.500 1.00 90.25 396 PHE A N 1
ATOM 3104 C CA . PHE A 1 396 ? -15.611 5.085 3.346 1.00 90.25 396 PHE A CA 1
ATOM 3105 C C . PHE A 1 396 ? -17.016 4.471 3.372 1.00 90.25 396 PHE A C 1
ATOM 3107 O O . PHE A 1 396 ? -17.574 4.238 4.471 1.00 90.25 396 PHE A O 1
#